Protein AF-A0A0F4R5D7-F1 (afdb_monomer_lite)

Foldseek 3Di:
DAQFFVNHGQAQDLVVLVVLVCVLPVPDDLVPDLCVQLSVLVVDDPVRNALVSNVVSLVPDDPVSCVSSVLSNLSVCLRNVNNVVPPPFFADAALFPPPDDFQQRPQPPDPPPDPLAAEEAEDPVQCPFPLNQHPPDHDHHLVLLCQQQVQNQLVLLQAGPVLDGDLPRALVSSLVSSQVGDPPPGPPPDPVVSNVLSVLCCPWPLNLSCLNVDDPVVLVLLQLDDLVVLLVVFDDDDVRSVVSVSSRSSNSSSLSSSLSSSLSVLLCCQAPPSNVVVLYAYEYECAPLAEVLCLLSLHQDDPSDSSSSSVSSNLLSCLLQCPPPPRHNVSGYWYDAQRGTGDRLQRHWHWHAHSVRHIHTRDNSSSSSSNSRCVCVPVCSVHRMHD

pLDDT: mean 78.87, std 14.26, range [32.44, 96.56]

Radius of gyration: 23.02 Å; chains: 1; bounding box: 68×42×54 Å

Secondary structure (DSSP, 8-state):
---EETTEE----HHHHHHHHHHH-TT--GGGSTTHHHHHHHTS-GGG--HHHHHHHHHTS-HHHHHHTHHHHHHHHHH-HHHHTTS---B-TT-B-TTS--HHHHS----TT-S---EEES-TTGGGSGGG--SSSPPPBHHHHHHHTTSTTSGGGTB-TTS-B-S---HHHHHHHHHH--SS--SSS-HHHHHHHHHHHHHSTT-GGGGTT--HHHHGGG--S-HHHHHTTS-SSHHHHHHHHHHHHHHHHHHHHHHHHHHHHHHHHHH-HHHHHTT--EEEE-TT--BHHHHHHTPPPSS--HHHHHHHHHHHHHHHSTT-SSS-HHHHEEEEETTEEE--TTT-BEEEE-TTS-EEEE-HHHHHHHHHSSTT-S-S-PPPPP-

Structure (mmCIF, N/CA/C/O backbone):
data_AF-A0A0F4R5D7-F1
#
_entry.id   AF-A0A0F4R5D7-F1
#
loop_
_atom_site.group_PDB
_atom_site.id
_atom_site.type_symbol
_atom_site.label_atom_id
_atom_site.label_alt_id
_atom_site.label_comp_id
_atom_site.label_asym_id
_atom_site.label_entity_id
_atom_site.label_seq_id
_atom_site.pdbx_PDB_ins_code
_atom_site.Cartn_x
_atom_site.Cartn_y
_atom_site.Cartn_z
_atom_site.occupancy
_atom_site.B_iso_or_equiv
_atom_site.auth_seq_id
_atom_site.auth_comp_id
_atom_site.auth_asym_id
_atom_site.auth_atom_id
_atom_site.pdbx_PDB_model_num
ATOM 1 N N . MET A 1 1 ? -8.675 19.135 -14.166 1.00 41.88 1 MET A N 1
ATOM 2 C CA . MET A 1 1 ? -7.990 18.040 -14.892 1.00 41.88 1 MET A CA 1
ATOM 3 C C . MET A 1 1 ? -8.878 16.799 -14.878 1.00 41.88 1 MET A C 1
ATOM 5 O O . MET A 1 1 ? -9.547 16.603 -13.866 1.00 41.88 1 MET A O 1
ATOM 9 N N . PRO A 1 2 ? -8.945 16.004 -15.963 1.00 54.47 2 PRO A N 1
ATOM 10 C CA . PRO A 1 2 ? -9.714 14.759 -15.978 1.00 54.47 2 PRO A CA 1
ATOM 11 C C . PRO A 1 2 ? -9.188 13.792 -14.911 1.00 54.47 2 PRO A C 1
ATOM 13 O O . PRO A 1 2 ? -7.985 13.723 -14.671 1.00 54.47 2 PRO A O 1
ATOM 16 N N . PHE A 1 3 ? -10.088 13.062 -14.254 1.00 55.06 3 PHE A N 1
ATOM 17 C CA . PHE A 1 3 ? -9.700 12.026 -13.300 1.00 55.06 3 PHE A CA 1
ATOM 18 C C . PHE A 1 3 ? -9.026 10.876 -14.053 1.00 55.06 3 PHE A C 1
ATOM 20 O O . PHE A 1 3 ? -9.598 10.334 -14.998 1.00 55.06 3 PHE A O 1
ATOM 27 N N . THR A 1 4 ? -7.813 10.510 -13.647 1.00 50.62 4 THR A N 1
ATOM 28 C CA . THR A 1 4 ? -7.024 9.446 -14.273 1.00 50.62 4 THR A CA 1
ATOM 29 C C . THR A 1 4 ? -6.723 8.330 -13.281 1.00 50.62 4 THR A C 1
ATOM 31 O O . THR A 1 4 ? -6.557 8.576 -12.089 1.00 50.62 4 THR A O 1
ATOM 34 N N . ILE A 1 5 ? -6.620 7.094 -13.771 1.00 47.69 5 ILE A N 1
ATOM 35 C CA . ILE A 1 5 ? -6.091 5.952 -13.015 1.00 47.69 5 ILE A CA 1
ATOM 36 C C . ILE A 1 5 ? -4.990 5.308 -13.850 1.00 47.69 5 ILE A C 1
ATOM 38 O O . ILE A 1 5 ? -5.235 4.862 -14.969 1.00 47.69 5 ILE A O 1
ATOM 42 N N . ASN A 1 6 ? -3.771 5.241 -13.306 1.00 46.25 6 ASN A N 1
ATOM 43 C CA . ASN A 1 6 ? -2.565 4.838 -14.048 1.00 46.25 6 ASN A CA 1
ATOM 44 C C . ASN A 1 6 ? -2.357 5.672 -15.335 1.00 46.25 6 ASN A C 1
ATOM 46 O O . ASN A 1 6 ? -2.073 5.110 -16.393 1.00 46.25 6 ASN A O 1
ATOM 50 N N . ASN A 1 7 ? -2.545 6.994 -15.261 1.00 48.66 7 ASN A N 1
ATOM 51 C CA . ASN A 1 7 ? -2.480 7.928 -16.397 1.00 48.66 7 ASN A CA 1
ATOM 52 C C . ASN A 1 7 ? -3.498 7.669 -17.530 1.00 48.66 7 ASN A C 1
ATOM 54 O O . ASN A 1 7 ? -3.423 8.318 -18.569 1.00 48.66 7 ASN A O 1
ATOM 58 N N . ALA A 1 8 ? -4.461 6.760 -17.345 1.00 50.31 8 ALA A N 1
ATOM 59 C CA . ALA A 1 8 ? -5.579 6.581 -18.264 1.00 50.31 8 ALA A CA 1
ATOM 60 C C . ALA A 1 8 ? -6.774 7.425 -17.790 1.00 50.31 8 ALA A C 1
ATOM 62 O O . ALA A 1 8 ? -7.164 7.291 -16.623 1.00 50.31 8 ALA A O 1
ATOM 63 N N . PRO A 1 9 ? -7.366 8.279 -18.647 1.00 62.41 9 PRO A N 1
ATOM 64 C CA . PRO A 1 9 ? -8.587 9.000 -18.319 1.00 62.41 9 PRO A CA 1
ATOM 65 C C . PRO A 1 9 ? -9.706 8.028 -17.974 1.00 62.41 9 PRO A C 1
ATOM 67 O O . PRO A 1 9 ? -9.995 7.088 -18.712 1.00 62.41 9 PRO A O 1
ATOM 70 N N . VAL A 1 10 ? -10.343 8.268 -16.841 1.00 62.09 10 VAL A N 1
ATOM 71 C CA . VAL A 1 10 ? -11.538 7.544 -16.445 1.00 62.09 10 VAL A CA 1
ATOM 72 C C . VAL A 1 10 ? -12.723 8.220 -17.116 1.00 62.09 10 VAL A C 1
ATOM 74 O O . VAL A 1 10 ? -13.115 9.325 -16.741 1.00 62.09 10 VAL A O 1
ATOM 77 N N . THR A 1 11 ? -13.280 7.560 -18.126 1.00 71.94 11 THR A N 1
ATOM 78 C CA . THR A 1 11 ? -14.420 8.052 -18.901 1.00 71.94 11 THR A CA 1
ATOM 79 C C . THR A 1 11 ? -15.658 7.210 -18.631 1.00 71.94 11 THR A C 1
ATOM 81 O O . THR A 1 11 ? -15.583 5.997 -18.434 1.00 71.94 11 THR A O 1
ATOM 84 N N . PHE A 1 12 ? -16.820 7.862 -18.589 1.00 78.31 12 PHE A N 1
ATOM 85 C CA . PHE A 1 12 ? -18.096 7.158 -18.522 1.00 78.31 12 PHE A CA 1
ATOM 86 C C . PHE A 1 12 ? -18.274 6.269 -19.763 1.00 78.31 12 PHE A C 1
ATOM 88 O O . PHE A 1 12 ? -18.013 6.703 -20.882 1.00 78.31 12 PHE A O 1
ATOM 95 N N . SER A 1 13 ? -18.750 5.042 -19.561 1.00 83.56 13 SER A N 1
ATOM 96 C CA . SER A 1 13 ? -19.093 4.087 -20.613 1.00 83.56 13 SER A CA 1
ATOM 97 C C . SER A 1 13 ? -20.540 3.636 -20.444 1.00 83.56 13 SER A C 1
ATOM 99 O O . SER A 1 13 ? -20.913 3.010 -19.448 1.00 83.56 13 SER A O 1
ATOM 101 N N . LEU A 1 14 ? -21.362 3.922 -21.453 1.00 87.06 14 LEU A N 1
ATOM 102 C CA . LEU A 1 14 ? -22.758 3.490 -21.474 1.00 87.06 14 LEU A CA 1
ATOM 103 C C . LEU A 1 14 ? -22.872 1.957 -21.507 1.00 87.06 14 LEU A C 1
ATOM 105 O O . LEU A 1 14 ? -23.743 1.380 -20.864 1.00 87.06 14 LEU A O 1
ATOM 109 N N . THR A 1 15 ? -21.940 1.284 -22.184 1.00 85.81 15 THR A N 1
ATOM 110 C CA . THR A 1 15 ? -21.868 -0.183 -22.232 1.00 85.81 15 THR A CA 1
ATOM 111 C C . THR A 1 15 ? -21.678 -0.788 -20.842 1.00 85.81 15 THR A C 1
ATOM 113 O O . THR A 1 15 ? -22.330 -1.770 -20.488 1.00 85.81 15 THR A O 1
ATOM 116 N N . GLU A 1 16 ? -20.805 -0.192 -20.032 1.00 82.12 16 GLU A N 1
ATOM 117 C CA . GLU A 1 16 ? -20.532 -0.662 -18.673 1.00 82.12 16 GLU A CA 1
ATOM 118 C C . GLU A 1 16 ? -21.685 -0.335 -17.713 1.00 82.12 16 GLU A C 1
ATOM 120 O O . GLU A 1 16 ? -22.039 -1.163 -16.871 1.00 82.12 16 GLU A O 1
ATOM 125 N N . 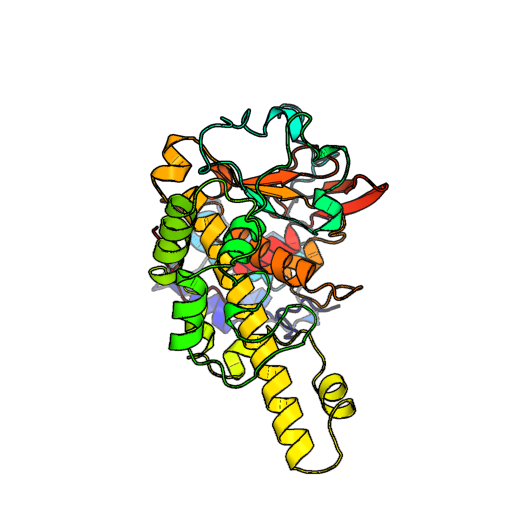PHE A 1 17 ? -22.340 0.819 -17.890 1.00 89.44 17 PHE A N 1
ATOM 126 C CA . PHE A 1 17 ? -23.604 1.128 -17.217 1.00 89.44 17 PHE A CA 1
ATOM 127 C C . PHE A 1 17 ? -24.652 0.034 -17.482 1.00 89.44 17 PHE A C 1
ATOM 129 O O . PHE A 1 17 ? -25.242 -0.499 -16.537 1.00 89.44 17 PHE A O 1
ATOM 136 N N . ASP A 1 18 ? -24.844 -0.343 -18.751 1.00 90.50 18 ASP A N 1
ATOM 137 C CA . ASP A 1 18 ? -25.842 -1.336 -19.156 1.00 90.50 18 ASP A CA 1
ATOM 138 C C . ASP A 1 18 ? -25.535 -2.720 -18.588 1.00 90.50 18 ASP A C 1
ATOM 140 O O . ASP A 1 18 ? -26.425 -3.427 -18.106 1.00 90.50 18 ASP A O 1
ATOM 144 N N . ARG A 1 19 ? -24.254 -3.097 -18.602 1.00 91.06 19 ARG A N 1
ATOM 145 C CA . ARG A 1 19 ? -23.762 -4.345 -18.018 1.00 91.06 19 ARG A CA 1
ATOM 146 C C . ARG A 1 19 ? -24.066 -4.415 -16.519 1.00 91.06 19 ARG A C 1
ATOM 148 O O . ARG A 1 19 ? -24.651 -5.395 -16.064 1.00 91.06 19 ARG A O 1
ATOM 155 N N . LEU A 1 20 ? -23.740 -3.367 -15.760 1.00 82.38 20 LEU A N 1
ATOM 156 C CA . LEU A 1 20 ? -24.002 -3.300 -14.315 1.00 82.38 20 LEU A CA 1
ATOM 157 C C . LEU A 1 20 ? -25.498 -3.314 -13.985 1.00 82.38 20 LEU A C 1
ATOM 159 O O . LEU A 1 20 ? -25.911 -3.900 -12.983 1.00 82.38 20 LEU A O 1
ATOM 163 N N . ALA A 1 21 ? -26.323 -2.686 -14.819 1.00 89.94 21 ALA A N 1
ATOM 164 C CA . ALA A 1 21 ? -27.769 -2.700 -14.649 1.00 89.94 21 ALA A CA 1
ATOM 165 C C . ALA A 1 21 ? -28.359 -4.102 -14.855 1.00 89.94 21 ALA A C 1
ATOM 167 O O . ALA A 1 21 ? -29.220 -4.509 -14.071 1.00 89.94 21 ALA A O 1
ATOM 168 N N . ARG A 1 22 ? -27.846 -4.860 -15.836 1.00 90.38 22 ARG A N 1
ATOM 169 C CA . ARG A 1 22 ? -28.197 -6.274 -16.043 1.00 90.38 22 ARG A CA 1
ATOM 170 C C . ARG A 1 22 ? -27.719 -7.165 -14.897 1.00 90.38 22 ARG A C 1
ATOM 172 O O . ARG A 1 22 ? -28.450 -8.049 -14.483 1.00 90.38 22 ARG A O 1
ATOM 179 N N . GLU A 1 23 ? -26.562 -6.904 -14.291 1.00 87.81 23 GLU A N 1
ATOM 180 C CA . GLU A 1 23 ? -26.154 -7.643 -13.082 1.00 87.81 23 GLU A CA 1
ATOM 181 C C . GLU A 1 23 ? -27.107 -7.414 -11.897 1.00 87.81 23 GLU A C 1
ATOM 183 O O . GLU A 1 23 ? -27.398 -8.337 -11.141 1.00 87.81 23 GLU A O 1
ATOM 188 N N . CYS A 1 24 ? -27.610 -6.188 -11.723 1.00 85.56 24 CYS A N 1
ATOM 189 C CA . CYS A 1 24 ? -28.614 -5.880 -10.700 1.00 85.56 24 CYS A CA 1
ATOM 190 C C . CYS A 1 24 ? -30.006 -6.436 -11.046 1.00 85.56 24 CYS A C 1
ATOM 192 O O . CYS A 1 24 ? -30.850 -6.602 -10.161 1.00 85.56 24 CYS A O 1
ATOM 194 N N . HIS A 1 25 ? -30.284 -6.649 -12.333 1.00 90.88 25 HIS A N 1
ATOM 195 C CA . HIS A 1 25 ? -31.545 -7.176 -12.827 1.00 90.88 25 HIS A CA 1
ATOM 196 C C . HIS A 1 25 ? -31.362 -7.815 -14.218 1.00 90.88 25 HIS A C 1
ATOM 198 O O . HIS A 1 25 ? -31.422 -7.100 -15.217 1.00 90.88 25 HIS A O 1
ATOM 204 N N . PRO A 1 26 ? -31.178 -9.148 -14.302 1.00 89.38 26 PRO A N 1
ATOM 205 C CA . PRO A 1 26 ? -30.766 -9.823 -15.542 1.00 89.38 26 PRO A CA 1
ATOM 206 C C . PRO A 1 26 ? -31.655 -9.543 -16.757 1.00 89.38 26 PRO A C 1
ATOM 208 O O . PRO A 1 26 ? -31.149 -9.330 -17.854 1.00 89.38 26 PRO A O 1
ATOM 211 N N . ASN A 1 27 ? -32.967 -9.435 -16.535 1.00 90.00 27 ASN A N 1
ATOM 212 C CA . ASN A 1 27 ? -33.971 -9.221 -17.581 1.00 90.00 27 ASN A CA 1
ATOM 213 C C . ASN A 1 27 ? -34.432 -7.758 -17.665 1.00 90.00 27 ASN A C 1
ATOM 215 O O . ASN A 1 27 ? -35.589 -7.480 -17.975 1.00 90.00 27 ASN A O 1
ATOM 219 N N . ILE A 1 28 ? -33.565 -6.808 -17.309 1.00 91.50 28 ILE A N 1
ATOM 220 C CA . ILE A 1 28 ? -33.920 -5.391 -17.339 1.00 91.50 28 ILE A CA 1
ATOM 221 C C . ILE A 1 28 ? -34.262 -4.948 -18.766 1.00 91.50 28 ILE A C 1
ATOM 223 O O . ILE A 1 28 ? -33.419 -4.942 -19.661 1.00 91.50 28 ILE A O 1
ATOM 227 N N . ASN A 1 29 ? -35.508 -4.524 -18.956 1.00 90.94 29 ASN A N 1
ATOM 228 C CA . ASN A 1 29 ? -35.896 -3.725 -20.105 1.00 90.94 29 ASN A CA 1
ATOM 229 C C . ASN A 1 29 ? -35.725 -2.254 -19.724 1.00 90.94 29 ASN A C 1
ATOM 231 O O . ASN A 1 29 ? -36.423 -1.768 -18.830 1.00 90.94 29 ASN A O 1
ATOM 235 N N . PHE A 1 30 ? -34.773 -1.565 -20.360 1.00 87.75 30 PHE A N 1
ATOM 236 C CA . PHE A 1 30 ? -34.490 -0.174 -20.021 1.00 87.75 30 PHE A CA 1
ATOM 237 C C . PHE A 1 30 ? -35.706 0.715 -20.221 1.00 87.75 30 PHE A C 1
ATOM 239 O O . PHE A 1 30 ? -36.026 1.396 -19.262 1.00 87.75 30 PHE A O 1
ATOM 246 N N . GLY A 1 31 ? -36.468 0.583 -21.312 1.00 85.94 31 GLY A N 1
ATOM 247 C CA . GLY A 1 31 ? -37.651 1.421 -21.566 1.00 85.94 31 GLY A CA 1
ATOM 248 C C . GLY A 1 31 ? -38.736 1.365 -20.479 1.00 85.94 31 GLY A C 1
ATOM 249 O O . GLY A 1 31 ? -39.553 2.270 -20.382 1.00 85.94 31 GLY A O 1
ATOM 250 N N . ASN A 1 32 ? -38.715 0.340 -19.613 1.00 84.19 32 ASN A N 1
ATOM 251 C CA . ASN A 1 32 ? -39.646 0.169 -18.488 1.00 84.19 32 ASN A CA 1
ATOM 252 C C . ASN A 1 32 ? -38.940 0.169 -17.116 1.00 84.19 32 ASN A C 1
ATOM 254 O O . ASN A 1 32 ? -39.491 -0.269 -16.102 1.00 84.19 32 ASN A O 1
ATOM 258 N N . SER A 1 33 ? -37.685 0.608 -17.065 1.00 89.81 33 SER A N 1
ATOM 259 C CA . SER A 1 33 ? -36.854 0.588 -15.866 1.00 89.81 33 SER A CA 1
ATOM 260 C C . SER A 1 33 ? -36.800 1.953 -15.189 1.00 89.81 33 SER A C 1
ATOM 262 O O . SER A 1 33 ? -36.736 2.992 -15.833 1.00 89.81 33 SER A O 1
ATOM 264 N N . SER A 1 34 ? -36.646 1.971 -13.861 1.00 87.50 34 SER A N 1
ATOM 265 C CA . SER A 1 34 ? -36.301 3.209 -13.147 1.00 87.50 34 SER A CA 1
ATOM 266 C C . SER A 1 34 ? -34.915 3.758 -13.519 1.00 87.50 34 SER A C 1
ATOM 268 O O . SER A 1 34 ? -34.577 4.860 -13.105 1.00 87.50 34 SER A O 1
ATOM 270 N N . LEU A 1 35 ? -34.099 2.995 -14.257 1.00 90.50 35 LEU A N 1
ATOM 271 C CA . LEU A 1 35 ? -32.824 3.444 -14.815 1.00 90.50 35 LEU A CA 1
ATOM 272 C C . LEU A 1 35 ? -32.956 4.099 -16.194 1.00 90.50 35 LEU A C 1
ATOM 274 O O . LEU A 1 35 ? -31.968 4.673 -16.636 1.00 90.50 35 LEU A O 1
ATOM 278 N N . ASP A 1 36 ? -34.114 4.040 -16.855 1.00 91.94 36 ASP A N 1
ATOM 279 C CA . ASP A 1 36 ? -34.266 4.493 -18.245 1.00 91.94 36 ASP A CA 1
ATOM 280 C C . ASP A 1 36 ? -33.887 5.959 -18.422 1.00 91.94 36 ASP A C 1
ATOM 282 O O . ASP A 1 36 ? -32.925 6.300 -19.100 1.00 91.94 36 ASP A O 1
ATOM 286 N N . SER A 1 37 ? -34.565 6.824 -17.666 1.00 86.88 37 SER A N 1
ATOM 287 C CA . SER A 1 37 ? -34.341 8.270 -17.691 1.00 86.88 37 SER A CA 1
ATOM 288 C C . SER A 1 37 ? -32.920 8.674 -17.287 1.00 86.88 37 SER A C 1
ATOM 290 O O . SER A 1 37 ? -32.444 9.745 -17.666 1.00 86.88 37 SER A O 1
ATOM 292 N N . LEU A 1 38 ? -32.242 7.835 -16.495 1.00 87.50 38 LEU A N 1
ATOM 293 C CA . LEU A 1 38 ? -30.845 8.026 -16.132 1.00 87.50 38 LEU A CA 1
ATOM 294 C C . LEU A 1 38 ? -29.933 7.599 -17.288 1.00 87.50 38 LEU A C 1
ATOM 296 O O . LEU A 1 38 ? -29.038 8.347 -17.656 1.00 87.50 38 LEU A O 1
ATOM 300 N N . ARG A 1 39 ? -30.180 6.439 -17.894 1.00 90.88 39 ARG A N 1
ATOM 301 C CA . ARG A 1 39 ? -29.444 5.925 -19.053 1.00 90.88 39 ARG A CA 1
ATOM 302 C C . ARG A 1 39 ? -29.550 6.856 -20.257 1.00 90.88 39 ARG A C 1
ATOM 304 O O . ARG A 1 39 ? -28.537 7.167 -20.872 1.00 90.88 39 ARG A O 1
ATOM 311 N N . GLU A 1 40 ? -30.759 7.319 -20.561 1.00 89.00 40 GLU A N 1
ATOM 312 C CA . GLU A 1 40 ? -31.040 8.250 -21.652 1.00 89.00 40 GLU A CA 1
ATOM 313 C C . GLU A 1 40 ? -30.249 9.546 -21.461 1.00 89.00 40 GLU A C 1
ATOM 315 O O . GLU A 1 40 ? -29.524 9.967 -22.359 1.00 89.00 40 GLU A O 1
ATOM 320 N N . LEU A 1 41 ? -30.289 10.126 -20.255 1.00 86.88 41 LEU A N 1
ATOM 321 C CA . LEU A 1 41 ? -29.499 11.308 -19.913 1.00 86.88 41 LEU A CA 1
ATOM 322 C C . LEU A 1 41 ? -27.994 11.073 -20.111 1.00 86.88 41 LEU A C 1
ATOM 324 O O . LEU A 1 41 ? -27.307 11.943 -20.635 1.00 86.88 41 LEU A O 1
ATOM 328 N N . LEU A 1 42 ? -27.491 9.905 -19.712 1.00 85.44 42 LEU A N 1
ATOM 329 C CA . LEU A 1 42 ? -26.071 9.551 -19.773 1.00 85.44 42 LEU A CA 1
ATOM 330 C C . LEU A 1 42 ? -25.570 9.161 -21.168 1.00 85.44 42 LEU A C 1
ATOM 332 O O . LEU A 1 42 ? -24.365 9.158 -21.403 1.00 85.44 42 LEU A O 1
ATOM 336 N N . SER A 1 43 ? -26.479 8.827 -22.081 1.00 85.75 43 SER A N 1
ATOM 337 C CA . SER A 1 43 ? -26.164 8.548 -23.484 1.00 85.75 43 SER A CA 1
ATOM 338 C C . SER A 1 43 ? -25.919 9.813 -24.315 1.00 85.75 43 SER A C 1
ATOM 340 O O . SER A 1 43 ? -25.426 9.724 -25.439 1.00 85.75 43 SER A O 1
ATOM 342 N N . ARG A 1 44 ? -26.243 10.995 -23.771 1.00 81.06 44 ARG A N 1
ATOM 343 C CA . ARG A 1 44 ? -26.067 12.285 -24.449 1.00 81.06 44 ARG A CA 1
ATOM 344 C C . ARG A 1 44 ? -24.591 12.721 -24.442 1.00 81.06 44 ARG A C 1
ATOM 346 O O . ARG A 1 44 ? -23.842 12.329 -23.546 1.00 81.06 44 ARG A O 1
ATOM 353 N N . PRO A 1 45 ? -24.150 13.556 -25.402 1.00 64.31 45 PRO A N 1
ATOM 354 C CA . PRO A 1 45 ? -22.766 14.019 -25.472 1.00 64.31 45 PRO A CA 1
ATOM 355 C C . PRO A 1 45 ? -22.294 14.678 -24.158 1.00 64.31 45 PRO A C 1
ATOM 357 O O . PRO A 1 45 ? -23.075 15.415 -23.542 1.00 64.31 45 PRO A O 1
ATOM 360 N N . PRO A 1 46 ? -21.020 14.496 -23.747 1.00 57.88 46 PRO A N 1
ATOM 361 C CA . PRO A 1 46 ? -20.510 14.893 -22.426 1.00 57.88 46 PRO A CA 1
ATOM 362 C C . PRO A 1 46 ? -20.716 16.368 -22.056 1.00 57.88 46 PRO A C 1
ATOM 364 O O . PRO A 1 46 ? -20.859 16.687 -20.880 1.00 57.88 46 PRO A O 1
ATOM 367 N N . ALA A 1 47 ? -20.772 17.264 -23.048 1.00 48.62 47 ALA A N 1
ATOM 368 C CA . ALA A 1 47 ? -20.979 18.701 -22.851 1.00 48.62 47 ALA A CA 1
ATOM 369 C C . ALA A 1 47 ? -22.412 19.079 -22.408 1.00 48.62 47 ALA A C 1
ATOM 371 O O . ALA A 1 47 ? -22.642 20.214 -22.007 1.00 48.62 47 ALA A O 1
ATOM 372 N N . SER A 1 48 ? -23.372 18.145 -22.463 1.00 52.50 48 SER A N 1
ATOM 373 C CA . SER A 1 48 ? -24.802 18.403 -22.205 1.00 52.50 48 SER A CA 1
ATOM 374 C C . SER A 1 48 ? -25.333 17.831 -20.882 1.00 52.50 48 SER A C 1
ATOM 376 O O . SER A 1 48 ? -26.469 18.109 -20.492 1.00 52.50 48 SER A O 1
ATOM 378 N N . ILE A 1 49 ? -24.534 17.031 -20.167 1.00 59.66 49 ILE A N 1
ATOM 379 C CA . ILE A 1 49 ? -24.983 16.350 -18.945 1.00 59.66 49 ILE A CA 1
ATOM 380 C C . ILE A 1 49 ? -24.728 17.252 -17.731 1.00 59.66 49 ILE A C 1
ATOM 382 O O . ILE A 1 49 ? -23.654 17.244 -17.130 1.00 59.66 49 ILE A O 1
ATOM 386 N N . LEU A 1 50 ? -25.745 18.024 -17.340 1.00 62.53 50 LEU A N 1
ATOM 387 C CA . LEU A 1 50 ? -25.702 18.862 -16.139 1.00 62.53 50 LEU A CA 1
ATOM 388 C C . LEU A 1 50 ? -25.855 18.010 -14.864 1.00 62.53 50 LEU A C 1
ATOM 390 O O . LEU A 1 50 ? -26.794 17.223 -14.735 1.00 62.53 50 LEU A O 1
ATOM 394 N N . LYS A 1 51 ? -24.972 18.221 -13.877 1.00 66.25 51 LYS A N 1
ATOM 395 C CA . LYS A 1 51 ? -24.985 17.615 -12.522 1.00 66.25 51 LYS A CA 1
ATOM 396 C C . LYS A 1 51 ? -26.390 17.467 -11.928 1.00 66.25 51 LYS A C 1
ATOM 398 O O . LYS A 1 51 ? -26.766 16.402 -11.443 1.00 66.25 51 LYS A O 1
ATOM 403 N N . GLN A 1 52 ? -27.156 18.554 -11.971 1.00 64.38 52 GLN A N 1
ATOM 404 C CA . GLN A 1 52 ? -28.495 18.650 -11.389 1.00 64.38 52 GLN A CA 1
ATOM 405 C C . GLN A 1 52 ? -29.466 17.660 -12.036 1.00 64.38 52 GLN A C 1
ATOM 407 O O . GLN A 1 52 ? -30.276 17.058 -11.337 1.00 64.38 52 GLN A O 1
ATOM 412 N N . ALA A 1 53 ? -29.342 17.429 -13.346 1.00 75.19 53 ALA A N 1
ATOM 413 C CA . ALA A 1 53 ? -30.192 16.494 -14.064 1.00 75.19 53 ALA A CA 1
ATOM 414 C C . ALA A 1 53 ? -29.946 15.057 -13.590 1.00 75.19 53 ALA A C 1
ATOM 416 O O . ALA A 1 53 ? -30.901 14.336 -13.305 1.00 75.19 53 ALA A O 1
ATOM 417 N N . VAL A 1 54 ? -28.681 14.657 -13.421 1.00 75.06 54 VAL A N 1
ATOM 418 C CA . VAL A 1 54 ? -28.355 13.296 -12.975 1.00 75.06 54 VAL A CA 1
ATOM 419 C C . VAL A 1 54 ? -28.779 13.068 -11.524 1.00 75.06 54 VAL A C 1
ATOM 421 O O . VAL A 1 54 ? -29.446 12.073 -11.229 1.00 75.06 54 VAL A O 1
ATOM 424 N N . SER A 1 55 ? -28.471 14.013 -10.629 1.00 67.50 55 SER A N 1
ATOM 425 C CA . SER A 1 55 ? -28.900 13.950 -9.226 1.00 67.50 55 SER A CA 1
ATOM 426 C C . SER A 1 55 ? -30.422 13.884 -9.095 1.00 67.50 55 SER A C 1
ATOM 428 O O . SER A 1 55 ? -30.931 13.088 -8.308 1.00 67.50 55 SER A O 1
ATOM 430 N N . LEU A 1 56 ? -31.156 14.652 -9.907 1.00 72.31 56 LEU A N 1
ATOM 431 C CA . LEU A 1 56 ? -32.617 14.633 -9.938 1.00 72.31 56 LEU A CA 1
ATOM 432 C C . LEU A 1 56 ? -33.176 13.285 -10.420 1.00 72.31 56 LEU A C 1
ATOM 434 O O . LEU A 1 56 ? -34.175 12.807 -9.885 1.00 72.31 56 LEU A O 1
ATOM 438 N N . ARG A 1 57 ? -32.549 12.639 -11.414 1.00 81.69 57 ARG A N 1
ATOM 439 C CA . ARG A 1 57 ? -32.975 11.296 -11.854 1.00 81.69 57 ARG A CA 1
ATOM 440 C C . ARG A 1 57 ? -32.775 10.254 -10.757 1.00 81.69 57 ARG A C 1
ATOM 442 O O . ARG A 1 57 ? -33.654 9.425 -10.547 1.00 81.69 57 ARG A O 1
ATOM 449 N N . ILE A 1 58 ? -31.662 10.318 -10.026 1.00 78.25 58 ILE A N 1
ATOM 450 C CA . ILE A 1 58 ? -31.383 9.400 -8.912 1.00 78.25 58 ILE A CA 1
ATOM 451 C C . ILE A 1 58 ? -32.314 9.670 -7.719 1.00 78.25 58 ILE A C 1
ATOM 453 O O . ILE A 1 58 ? -32.821 8.724 -7.113 1.00 78.25 58 ILE A O 1
ATOM 457 N N . SER A 1 59 ? -32.577 10.936 -7.377 1.00 68.81 59 SER A N 1
ATOM 458 C CA . SER A 1 59 ? -33.421 11.292 -6.227 1.00 68.81 59 SER A CA 1
ATOM 459 C C . SER A 1 59 ? -34.885 10.885 -6.412 1.00 68.81 59 SER A C 1
ATOM 461 O O . SER A 1 59 ? -35.527 10.495 -5.439 1.00 68.81 59 SER A O 1
ATOM 463 N N . ARG A 1 60 ? -35.380 10.883 -7.658 1.00 78.31 60 ARG A N 1
ATOM 464 C CA . ARG A 1 60 ? -36.723 10.403 -8.028 1.00 78.31 60 ARG A CA 1
ATOM 465 C C . ARG A 1 60 ? -36.890 8.883 -7.940 1.00 78.31 60 ARG A C 1
ATOM 467 O O . ARG A 1 60 ? -38.017 8.399 -7.943 1.00 78.31 60 ARG A O 1
ATOM 474 N N . MET A 1 61 ? -35.804 8.110 -7.855 1.00 84.25 61 MET A N 1
ATOM 475 C CA . MET A 1 61 ? -35.902 6.670 -7.607 1.00 84.25 61 MET A CA 1
ATOM 476 C C . MET A 1 61 ? -36.328 6.419 -6.157 1.00 84.25 61 MET A C 1
ATOM 478 O O . MET A 1 61 ? -35.763 7.005 -5.232 1.00 84.25 61 MET A O 1
ATOM 482 N N . SER A 1 62 ? -37.264 5.493 -5.940 1.00 81.38 62 SER A N 1
ATOM 483 C CA . SER A 1 62 ? -37.618 5.065 -4.582 1.00 81.38 62 SER A CA 1
ATOM 484 C C . SER A 1 62 ? -36.415 4.453 -3.858 1.00 81.38 62 SER A C 1
ATOM 486 O O . SER A 1 62 ? -35.482 3.940 -4.486 1.00 81.38 62 SER A O 1
ATOM 488 N N . GLN A 1 63 ? -36.435 4.455 -2.523 1.00 71.62 63 GLN A N 1
ATOM 489 C CA . GLN A 1 63 ? -35.324 3.926 -1.728 1.00 71.62 63 GLN A CA 1
ATOM 490 C C . GLN A 1 63 ? -35.007 2.460 -2.065 1.00 71.62 63 GLN A C 1
ATOM 492 O O . GLN A 1 63 ? -33.844 2.115 -2.261 1.00 71.62 63 GLN A O 1
ATOM 497 N N . ALA A 1 64 ? -36.032 1.620 -2.239 1.00 76.81 64 ALA A N 1
ATOM 498 C CA . ALA A 1 64 ? -35.864 0.228 -2.656 1.00 76.81 64 ALA A CA 1
ATOM 499 C C . ALA A 1 64 ? -35.155 0.104 -4.018 1.00 76.81 64 ALA A C 1
ATOM 501 O O . ALA A 1 64 ? -34.296 -0.759 -4.199 1.00 76.81 64 ALA A O 1
ATOM 502 N N . LYS A 1 65 ? -35.452 0.996 -4.974 1.00 83.88 65 LYS A N 1
ATOM 503 C CA . LYS A 1 65 ? -34.791 1.020 -6.289 1.00 83.88 65 LYS A CA 1
ATOM 504 C C . LYS A 1 65 ? -33.362 1.552 -6.207 1.00 83.88 65 LYS A C 1
ATOM 506 O O . LYS A 1 65 ? -32.489 0.992 -6.865 1.00 83.88 65 LYS A O 1
ATOM 511 N N . ARG A 1 66 ? -33.095 2.559 -5.369 1.00 77.31 66 ARG A N 1
ATOM 512 C CA . ARG A 1 66 ? -31.726 3.031 -5.097 1.00 77.31 66 ARG A CA 1
ATOM 513 C C . ARG A 1 66 ? -30.864 1.934 -4.479 1.00 77.31 66 ARG A C 1
ATOM 515 O O . ARG A 1 66 ? -29.714 1.774 -4.876 1.00 77.31 66 ARG A O 1
ATOM 522 N N . THR A 1 67 ? -31.427 1.138 -3.572 1.00 75.81 67 THR A N 1
ATOM 523 C CA . THR A 1 67 ? -30.759 -0.046 -3.017 1.00 75.81 67 THR A CA 1
ATOM 524 C C . THR A 1 67 ? -30.539 -1.113 -4.092 1.00 75.81 67 THR A C 1
ATOM 526 O O . THR A 1 67 ? -29.409 -1.573 -4.255 1.00 75.81 67 THR A O 1
ATOM 529 N N . LYS A 1 68 ? -31.569 -1.449 -4.887 1.00 85.94 68 LYS A N 1
ATOM 530 C CA . LYS A 1 68 ? -31.477 -2.423 -5.993 1.00 85.94 68 LYS A CA 1
ATOM 531 C C . LYS A 1 68 ? -30.389 -2.053 -7.008 1.00 85.94 68 LYS A C 1
ATOM 533 O O . LYS A 1 68 ? -29.595 -2.902 -7.398 1.00 85.94 68 LYS A O 1
ATOM 538 N N . TYR A 1 69 ? -30.322 -0.785 -7.413 1.00 86.50 69 TYR A N 1
ATOM 539 C CA . TYR A 1 69 ? -29.396 -0.285 -8.436 1.00 86.50 69 TYR A CA 1
ATOM 540 C C . TYR A 1 69 ? -28.183 0.454 -7.861 1.00 86.50 69 TYR A C 1
ATOM 542 O O . TYR A 1 69 ? -27.527 1.228 -8.560 1.00 86.50 69 TYR A O 1
ATOM 550 N N . LYS A 1 70 ? -27.832 0.191 -6.597 1.00 80.69 70 LYS A N 1
ATOM 551 C CA . LYS A 1 70 ? -26.735 0.863 -5.884 1.00 80.69 70 LYS A CA 1
ATOM 552 C C . LYS A 1 70 ? -25.418 0.830 -6.663 1.00 80.69 70 LYS A C 1
ATOM 554 O O . LYS A 1 70 ? -24.681 1.811 -6.659 1.00 80.69 70 LYS A O 1
ATOM 559 N N . ARG A 1 71 ? -25.123 -0.279 -7.353 1.00 74.25 71 ARG A N 1
ATOM 560 C CA . ARG A 1 71 ? -23.904 -0.442 -8.170 1.00 74.25 71 ARG A CA 1
ATOM 561 C C . ARG A 1 71 ? -23.905 0.451 -9.413 1.00 74.25 71 ARG A C 1
ATOM 563 O O . ARG A 1 71 ? -22.897 1.097 -9.674 1.00 74.25 71 ARG A O 1
ATOM 570 N N . VAL A 1 72 ? -25.036 0.553 -10.111 1.00 82.06 72 VAL A N 1
ATOM 571 C CA . VAL A 1 72 ? -25.209 1.453 -11.264 1.00 82.06 72 VAL A CA 1
ATOM 572 C C . VAL A 1 72 ? -25.092 2.914 -10.828 1.00 82.06 72 VAL A C 1
ATOM 574 O O . VAL A 1 72 ? -24.348 3.684 -11.422 1.00 82.06 72 VAL A O 1
ATOM 577 N N . ILE A 1 73 ? -25.752 3.292 -9.733 1.00 77.25 73 ILE A N 1
ATOM 578 C CA . ILE A 1 73 ? -25.703 4.660 -9.197 1.00 77.25 73 ILE A CA 1
ATOM 579 C C . ILE A 1 73 ? -24.268 5.045 -8.798 1.00 77.25 73 ILE A C 1
ATOM 581 O O . ILE A 1 73 ? -23.805 6.138 -9.120 1.00 77.25 73 ILE A O 1
ATOM 585 N N . ARG A 1 74 ? -23.533 4.125 -8.159 1.00 71.56 74 ARG A N 1
ATOM 586 C CA . ARG A 1 74 ? -22.109 4.304 -7.829 1.00 71.56 74 ARG A CA 1
ATOM 587 C C . ARG A 1 74 ? -21.244 4.469 -9.077 1.00 71.56 74 ARG A C 1
ATOM 589 O O . ARG A 1 74 ? -20.375 5.331 -9.084 1.00 71.56 74 ARG A O 1
ATOM 596 N N . TYR A 1 75 ? -21.501 3.689 -10.126 1.00 75.56 75 TYR A N 1
ATOM 597 C CA . TYR A 1 75 ? -20.798 3.791 -11.406 1.00 75.56 75 TYR A CA 1
ATOM 598 C C . TYR A 1 75 ? -20.984 5.161 -12.072 1.00 75.56 75 TYR A C 1
ATOM 600 O O . TYR A 1 75 ? -20.018 5.752 -12.554 1.00 75.56 75 TYR A O 1
ATOM 608 N N . VAL A 1 76 ? -22.206 5.693 -12.051 1.00 79.25 76 VAL A N 1
ATOM 609 C CA . VAL A 1 76 ? -22.519 7.022 -12.594 1.00 79.25 76 VAL A CA 1
ATOM 610 C C . VAL A 1 76 ? -21.838 8.126 -11.788 1.00 79.25 76 VAL A C 1
ATOM 612 O O . VAL A 1 76 ? -21.153 8.971 -12.360 1.00 79.25 76 VAL A O 1
ATOM 615 N N . ALA A 1 77 ? -21.973 8.092 -10.460 1.00 69.19 77 ALA A N 1
ATOM 616 C CA . ALA A 1 77 ? -21.342 9.065 -9.567 1.00 69.19 77 ALA A CA 1
ATOM 617 C C . ALA A 1 77 ? -19.805 9.042 -9.657 1.00 69.19 77 ALA A C 1
ATOM 619 O O . ALA A 1 77 ? -19.148 10.062 -9.465 1.00 69.19 77 ALA A O 1
ATOM 620 N N . PHE A 1 78 ? -19.234 7.876 -9.964 1.00 67.69 78 PHE A N 1
ATOM 621 C CA . PHE A 1 78 ? -17.803 7.682 -10.148 1.00 67.69 78 PHE A CA 1
ATOM 622 C C . PHE A 1 78 ? -17.263 8.353 -11.423 1.00 67.69 78 PHE A C 1
ATOM 624 O O . PHE A 1 78 ? -16.227 9.013 -11.361 1.00 67.69 78 PHE A O 1
ATOM 631 N N . HIS A 1 79 ? -17.945 8.190 -12.562 1.00 71.38 79 HIS A N 1
ATOM 632 C CA . HIS A 1 79 ? -17.444 8.639 -13.870 1.00 71.38 79 HIS A CA 1
ATOM 633 C C . HIS A 1 79 ? -17.826 10.077 -14.232 1.00 71.38 79 HIS A C 1
ATOM 635 O O . HIS A 1 79 ? -17.207 10.674 -15.109 1.00 71.38 79 HIS A O 1
ATOM 641 N N . LEU A 1 80 ? -18.837 10.648 -13.579 1.00 70.81 80 LEU A N 1
ATOM 642 C CA . LEU A 1 80 ? -19.231 12.033 -13.797 1.00 70.81 80 LEU A CA 1
ATOM 643 C C . LEU A 1 80 ? -18.747 12.887 -12.631 1.00 70.81 80 LEU A C 1
ATOM 645 O O . LEU A 1 80 ? -19.441 13.043 -11.628 1.00 70.81 80 LEU A O 1
ATOM 649 N N . ALA A 1 81 ? -17.555 13.469 -12.779 1.00 53.06 81 ALA A N 1
ATOM 650 C CA . ALA A 1 81 ? -16.920 14.284 -11.741 1.00 53.06 81 ALA A CA 1
ATOM 651 C C . ALA A 1 81 ? -17.761 15.488 -11.283 1.00 53.06 81 ALA A C 1
ATOM 653 O O . ALA A 1 81 ? -17.627 15.953 -10.157 1.00 53.06 81 ALA A O 1
ATOM 654 N N . ALA A 1 82 ? -18.695 15.949 -12.118 1.00 50.03 82 ALA A N 1
ATOM 655 C CA . ALA A 1 82 ? -19.660 16.973 -11.735 1.00 50.03 82 ALA A CA 1
ATOM 656 C C . ALA A 1 82 ? -20.646 16.500 -10.639 1.00 50.03 82 ALA A C 1
ATOM 658 O O . ALA A 1 82 ? -21.163 17.323 -9.891 1.00 50.03 82 ALA A O 1
ATOM 659 N N . ILE A 1 83 ? -20.901 15.191 -10.507 1.00 48.12 83 ILE A N 1
ATOM 660 C CA . ILE A 1 83 ? -21.828 14.600 -9.521 1.00 48.12 83 ILE A CA 1
ATOM 661 C C . ILE A 1 83 ? -21.165 14.401 -8.157 1.00 48.12 83 ILE A C 1
ATOM 663 O O . ILE A 1 83 ? -21.839 14.496 -7.132 1.00 48.12 83 ILE A O 1
ATOM 667 N N . SER A 1 84 ? -19.855 14.149 -8.115 1.00 43.81 84 SER A N 1
ATOM 668 C CA . SER A 1 84 ? -19.153 13.881 -6.857 1.00 43.81 84 SER A CA 1
ATOM 669 C C . SER A 1 84 ? -19.030 15.110 -5.951 1.00 43.81 84 SER A C 1
ATOM 671 O O . SER A 1 84 ? -19.013 14.951 -4.736 1.00 43.81 84 SER A O 1
ATOM 673 N N . GLN A 1 85 ? -19.110 16.324 -6.509 1.00 40.44 85 GLN A N 1
ATOM 674 C CA . GLN A 1 85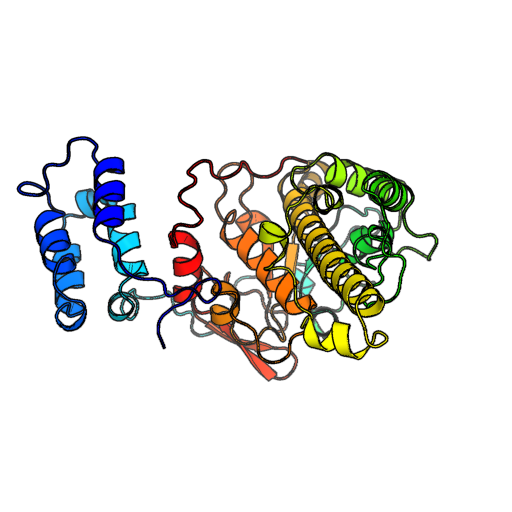 ? -19.143 17.601 -5.773 1.00 40.44 85 GLN A CA 1
ATOM 675 C C . GLN A 1 85 ? -20.470 17.870 -5.023 1.00 40.44 85 GLN A C 1
ATOM 677 O O . GLN A 1 85 ? -20.974 18.992 -4.997 1.00 40.44 85 GLN A O 1
ATOM 682 N N . GLY A 1 86 ? -21.121 16.844 -4.492 1.00 36.59 86 GLY A N 1
ATOM 683 C CA . GLY A 1 86 ? -22.439 16.960 -3.857 1.00 36.59 86 GLY A CA 1
ATOM 684 C C . GLY A 1 86 ? -22.961 15.674 -3.229 1.00 36.59 86 GLY A C 1
ATOM 685 O O . GLY A 1 86 ? -24.064 15.669 -2.687 1.00 36.59 86 GLY A O 1
ATOM 686 N N . ILE A 1 87 ? -22.177 14.591 -3.255 1.00 42.97 87 ILE A N 1
ATOM 687 C CA . ILE A 1 87 ? -22.259 13.622 -2.165 1.00 42.97 87 ILE A CA 1
ATOM 688 C C . ILE A 1 87 ? -21.882 14.431 -0.927 1.00 42.97 87 ILE A C 1
ATOM 690 O O . ILE A 1 87 ? -20.829 15.063 -0.931 1.00 42.97 87 ILE A O 1
ATOM 694 N N . VAL A 1 88 ? -22.748 14.479 0.086 1.00 42.47 88 VAL A N 1
ATOM 695 C CA . VAL A 1 88 ? -22.350 15.003 1.395 1.00 42.47 88 VAL A CA 1
ATOM 696 C C . VAL A 1 88 ? -21.245 14.072 1.874 1.00 42.47 88 VAL A C 1
ATOM 698 O O . VAL A 1 88 ? -21.507 12.963 2.337 1.00 42.47 88 VAL A O 1
ATOM 701 N N . LEU A 1 89 ? -20.001 14.463 1.616 1.00 54.06 89 LEU A N 1
ATOM 702 C CA . LEU A 1 89 ? -18.847 13.779 2.152 1.00 54.06 89 LEU A CA 1
ATOM 703 C C . LEU A 1 89 ? -18.901 14.025 3.656 1.00 54.06 89 LEU A C 1
ATOM 705 O O . LEU A 1 89 ? -19.222 15.132 4.093 1.00 54.06 89 LEU A O 1
ATOM 709 N N . ASN A 1 90 ? -18.667 12.978 4.446 1.00 56.78 90 ASN A N 1
ATOM 710 C CA . ASN A 1 90 ? -18.614 13.113 5.897 1.00 56.78 90 ASN A CA 1
ATOM 711 C C . ASN A 1 90 ? -17.399 13.973 6.256 1.00 56.78 90 ASN A C 1
ATOM 713 O O . ASN A 1 90 ? -16.305 13.452 6.476 1.00 56.78 90 ASN A O 1
ATOM 717 N N . GLN A 1 91 ? -17.580 15.289 6.244 1.00 63.16 91 GLN A N 1
ATOM 718 C CA . GLN A 1 91 ? -16.569 16.225 6.680 1.00 63.16 91 GLN A CA 1
ATOM 719 C C . GLN A 1 91 ? -16.510 16.152 8.198 1.00 63.16 91 GLN A C 1
ATOM 721 O O . GLN A 1 91 ? -17.501 16.383 8.890 1.00 63.16 91 GLN A O 1
ATOM 726 N N . VAL A 1 92 ? -15.336 15.817 8.713 1.00 73.56 92 VAL A N 1
ATOM 727 C CA . VAL A 1 92 ? -15.077 15.829 10.147 1.00 73.56 92 VAL A CA 1
ATOM 728 C C . VAL A 1 92 ? -14.187 17.030 10.406 1.00 73.56 92 VAL A C 1
ATOM 730 O O . VAL A 1 92 ? -13.049 17.057 9.944 1.00 73.56 92 VAL A O 1
ATOM 733 N N . THR A 1 93 ? -14.695 18.009 11.162 1.00 68.94 93 THR A N 1
ATOM 734 C CA . THR A 1 93 ? -14.078 19.329 11.418 1.00 68.94 93 THR A CA 1
ATOM 735 C C . THR A 1 93 ? -12.605 19.267 11.843 1.00 68.94 93 THR A C 1
ATOM 737 O O . THR A 1 93 ? -11.865 20.224 11.662 1.00 68.94 93 THR A O 1
ATOM 740 N N . ASN A 1 94 ? -12.164 18.132 12.387 1.00 71.31 94 ASN A N 1
ATOM 741 C CA . ASN A 1 94 ? -10.804 17.893 12.860 1.00 71.31 94 ASN A CA 1
ATOM 742 C C . ASN A 1 94 ? -10.243 16.536 12.374 1.00 71.31 94 ASN A C 1
ATOM 744 O O . ASN A 1 94 ? -9.102 16.215 12.643 1.00 71.31 94 ASN A O 1
ATOM 748 N N . GLY A 1 95 ? -11.012 15.658 11.717 1.00 74.75 95 GLY A N 1
ATOM 749 C CA . GLY A 1 95 ? -10.582 14.281 11.376 1.00 74.75 95 GLY A CA 1
ATOM 750 C C . GLY A 1 95 ? -10.245 13.342 12.550 1.00 74.75 95 GLY A C 1
ATOM 751 O O . GLY A 1 95 ? -10.255 12.121 12.379 1.00 74.75 95 GLY A O 1
ATOM 752 N N . ARG A 1 96 ? -9.965 13.892 13.739 1.00 81.38 96 ARG A N 1
ATOM 753 C CA . ARG A 1 96 ? -9.648 13.183 14.978 1.00 81.38 96 ARG A CA 1
ATOM 754 C C . ARG A 1 96 ? -10.868 12.455 15.516 1.00 81.38 96 ARG A C 1
ATOM 756 O O . ARG A 1 96 ? -11.961 13.009 15.610 1.00 81.38 96 ARG A O 1
ATOM 763 N N . LEU A 1 97 ? -10.638 11.233 15.974 1.00 83.06 97 LEU A N 1
ATOM 764 C CA . LEU A 1 97 ? -11.604 10.469 16.747 1.00 83.06 97 LEU A CA 1
ATOM 765 C C . LEU A 1 97 ? -11.480 10.864 18.227 1.00 83.06 97 LEU A C 1
ATOM 767 O O . LEU A 1 97 ? -10.675 10.287 18.951 1.00 83.06 97 LEU A O 1
ATOM 771 N N . THR A 1 98 ? -12.268 11.848 18.671 1.00 73.69 98 THR A N 1
ATOM 772 C CA . THR A 1 98 ? -12.167 12.492 20.003 1.00 73.69 98 THR A CA 1
ATOM 773 C C . THR A 1 98 ? -12.262 11.532 21.193 1.00 73.69 98 THR A C 1
ATOM 775 O O . THR A 1 98 ? -11.610 11.753 22.205 1.00 73.69 98 THR A O 1
ATOM 778 N N . ASN A 1 99 ? -12.991 10.422 21.054 1.00 73.62 99 ASN A N 1
ATOM 779 C CA . ASN A 1 99 ? -13.123 9.386 22.089 1.00 73.62 99 ASN A CA 1
ATOM 780 C C . ASN A 1 99 ? -12.141 8.217 21.905 1.00 73.62 99 ASN A C 1
ATOM 782 O O . ASN A 1 99 ? -12.393 7.097 22.357 1.00 73.62 99 ASN A O 1
ATOM 786 N N . ARG A 1 100 ? -11.045 8.418 21.169 1.00 75.75 100 ARG A N 1
ATOM 787 C CA . ARG A 1 100 ? -10.033 7.384 20.949 1.00 75.75 100 ARG A CA 1
ATOM 788 C C . ARG A 1 100 ? -8.691 7.818 21.515 1.00 75.75 100 ARG A C 1
ATOM 790 O O . ARG A 1 100 ? -8.224 8.929 21.302 1.00 75.75 100 ARG A O 1
ATOM 797 N N . LYS A 1 101 ? -8.062 6.863 22.195 1.00 75.00 101 LYS A N 1
ATOM 798 C CA . LYS A 1 101 ? -6.682 6.929 22.671 1.00 75.00 101 LYS A CA 1
ATOM 799 C C . LYS A 1 101 ? -5.735 7.343 21.527 1.00 75.00 101 LYS A C 1
ATOM 801 O O . LYS A 1 101 ? -5.897 6.875 20.395 1.00 75.00 101 LYS A O 1
ATOM 806 N N . ASN A 1 102 ? -4.778 8.224 21.833 1.00 81.50 102 ASN A N 1
ATOM 807 C CA . ASN A 1 102 ? -3.681 8.597 20.932 1.00 81.50 102 ASN A CA 1
ATOM 808 C C . ASN A 1 102 ? -2.776 7.381 20.649 1.00 81.50 102 ASN A C 1
ATOM 810 O O . ASN A 1 102 ? -3.008 6.296 21.186 1.00 81.50 102 ASN A O 1
ATOM 814 N N . PHE A 1 103 ? -1.771 7.546 19.790 1.00 83.94 103 PHE A N 1
ATOM 815 C CA . PHE A 1 103 ? -0.853 6.468 19.432 1.00 83.94 103 PHE A CA 1
ATOM 816 C C . PHE A 1 103 ? -0.260 5.793 20.674 1.00 83.94 103 PHE A C 1
ATOM 818 O O . PHE A 1 103 ? -0.480 4.602 20.847 1.00 83.94 103 PHE A O 1
ATOM 825 N N . LEU A 1 104 ? 0.359 6.555 21.582 1.00 77.81 104 LEU A N 1
ATOM 826 C CA . LEU A 1 104 ? 0.979 6.032 22.808 1.00 77.81 104 LEU A CA 1
ATOM 827 C C . LEU A 1 104 ? 0.012 5.226 23.687 1.00 77.81 104 LEU A C 1
ATOM 829 O O . LEU A 1 104 ? 0.394 4.220 24.269 1.00 77.81 104 LEU A O 1
ATOM 833 N N . ASN A 1 105 ? -1.248 5.651 23.760 1.00 71.88 105 ASN A N 1
ATOM 834 C CA . ASN A 1 105 ? -2.262 5.016 24.595 1.00 71.88 105 ASN A CA 1
ATOM 835 C C . ASN A 1 105 ? -2.927 3.798 23.924 1.00 71.88 105 ASN A C 1
ATOM 837 O O . ASN A 1 105 ? -3.524 2.973 24.618 1.00 71.88 105 ASN A O 1
ATOM 841 N N . TYR A 1 106 ? -2.938 3.731 22.586 1.00 67.81 106 TYR A N 1
ATOM 842 C CA . TYR A 1 106 ? -3.551 2.634 21.824 1.00 67.81 106 TYR A CA 1
ATOM 843 C C . TYR A 1 106 ? -2.543 1.575 21.400 1.00 67.81 106 TYR A C 1
ATOM 845 O O . TYR A 1 106 ? -2.946 0.434 21.189 1.00 67.81 106 TYR A O 1
ATOM 853 N N . TYR A 1 107 ? -1.275 1.958 21.247 1.00 67.94 107 TYR A N 1
ATOM 854 C CA . TYR A 1 107 ? -0.190 1.011 21.093 1.00 67.94 107 TYR A CA 1
ATOM 855 C C . TYR A 1 107 ? -0.286 0.059 22.273 1.00 67.94 107 TYR A C 1
ATOM 857 O O . TYR A 1 107 ? -0.229 0.510 23.422 1.00 67.94 107 TYR A O 1
ATOM 865 N N . ALA A 1 108 ? -0.568 -1.218 21.998 1.00 54.03 108 ALA A N 1
ATOM 866 C CA . ALA A 1 108 ? -0.659 -2.195 23.066 1.00 54.03 108 ALA A CA 1
ATOM 867 C C . ALA A 1 108 ? 0.627 -2.054 23.879 1.00 54.03 108 ALA A C 1
ATOM 869 O O . ALA A 1 108 ? 1.707 -1.938 23.297 1.00 54.03 108 ALA A O 1
ATOM 870 N N . THR A 1 109 ? 0.509 -1.972 25.205 1.00 53.97 109 THR A N 1
ATOM 871 C CA . THR A 1 109 ? 1.657 -2.096 26.103 1.00 53.97 109 THR A CA 1
ATOM 872 C C . THR A 1 109 ? 2.355 -3.376 25.687 1.00 53.97 109 THR A C 1
ATOM 874 O O . THR A 1 109 ? 1.850 -4.457 25.988 1.00 53.97 109 THR A O 1
ATOM 877 N N . MET A 1 110 ? 3.399 -3.245 24.862 1.00 54.94 110 MET A N 1
ATOM 878 C CA . MET A 1 110 ? 4.034 -4.376 24.213 1.00 54.94 110 MET A CA 1
ATOM 879 C C . MET A 1 110 ? 4.428 -5.307 25.323 1.00 54.94 110 MET A C 1
ATOM 881 O O . MET A 1 110 ? 5.253 -4.940 26.161 1.00 54.94 110 MET A O 1
ATOM 885 N N . ASP A 1 111 ? 3.843 -6.494 25.327 1.00 56.50 111 ASP A N 1
ATOM 886 C CA . ASP A 1 111 ? 4.453 -7.562 26.070 1.00 56.50 111 ASP A CA 1
ATOM 887 C C . ASP A 1 111 ? 5.864 -7.713 25.486 1.00 56.50 111 ASP A C 1
ATOM 889 O O . ASP A 1 111 ? 6.068 -8.076 24.323 1.00 56.50 111 ASP A O 1
ATOM 893 N N . GLN A 1 112 ? 6.856 -7.302 26.277 1.00 58.88 112 GLN A N 1
ATOM 894 C CA . GLN A 1 112 ? 8.256 -7.310 25.872 1.00 58.88 112 GLN A CA 1
ATOM 895 C C . GLN A 1 112 ? 8.771 -8.742 25.668 1.00 58.88 112 GLN A C 1
ATOM 897 O O . GLN A 1 112 ? 9.895 -8.922 25.203 1.00 58.88 112 GLN A O 1
ATOM 902 N N . THR A 1 113 ? 7.953 -9.751 25.975 1.00 62.12 113 THR A N 1
ATOM 903 C CA . THR A 1 113 ? 8.302 -11.162 25.858 1.00 62.12 113 THR A CA 1
ATOM 904 C C . THR A 1 113 ? 7.855 -11.799 24.537 1.00 62.12 113 THR A C 1
ATOM 906 O O . THR A 1 113 ? 8.482 -12.766 24.110 1.00 62.12 113 THR A O 1
ATOM 909 N N . THR A 1 114 ? 6.863 -11.239 23.825 1.00 67.00 114 THR A N 1
ATOM 910 C CA . THR A 1 114 ? 6.415 -11.751 22.513 1.00 67.00 114 THR A CA 1
ATOM 911 C C . THR A 1 114 ? 6.782 -10.819 21.360 1.00 67.00 114 THR A C 1
ATOM 913 O O . THR A 1 114 ? 6.957 -9.612 21.514 1.00 67.00 114 THR A O 1
ATOM 916 N N . GLU A 1 115 ? 6.920 -11.399 20.174 1.00 72.44 115 GLU A N 1
ATOM 917 C CA . GLU A 1 115 ? 7.214 -10.694 18.925 1.00 72.44 115 GLU A CA 1
ATOM 918 C C . GLU A 1 115 ? 6.005 -10.567 17.996 1.00 72.44 115 GLU A C 1
ATOM 920 O O . GLU A 1 115 ? 6.016 -9.788 17.036 1.00 72.44 115 GLU A O 1
ATOM 925 N N . TYR A 1 116 ? 4.937 -11.307 18.292 1.00 77.00 116 TYR A N 1
ATOM 926 C CA . TYR A 1 116 ? 3.645 -11.153 17.639 1.00 77.00 116 TYR A CA 1
ATOM 927 C C . TYR A 1 116 ? 2.969 -9.904 18.208 1.00 77.00 116 TYR A C 1
ATOM 929 O O . TYR A 1 116 ? 2.105 -9.979 19.067 1.00 77.00 116 TYR A O 1
ATOM 937 N N . VAL A 1 117 ? 3.417 -8.729 17.785 1.00 77.44 117 VAL A N 1
ATOM 938 C CA . VAL A 1 117 ? 2.953 -7.436 18.308 1.00 77.44 117 VAL A CA 1
ATOM 939 C C . VAL A 1 117 ? 2.486 -6.529 17.176 1.00 77.44 117 VAL A C 1
ATOM 941 O O . VAL A 1 117 ? 2.545 -6.881 15.994 1.00 77.44 117 VAL A O 1
ATOM 944 N N . ASP A 1 118 ? 1.993 -5.357 17.559 1.00 84.31 118 ASP A N 1
ATOM 945 C CA . ASP A 1 118 ? 1.556 -4.306 16.653 1.00 84.31 118 ASP A CA 1
ATOM 946 C C . ASP A 1 118 ? 2.631 -3.950 15.610 1.00 84.31 118 ASP A C 1
ATOM 948 O O . ASP A 1 118 ? 3.802 -3.754 15.942 1.00 84.31 118 ASP A O 1
ATOM 952 N N . LEU A 1 119 ? 2.221 -3.807 14.345 1.00 86.50 119 LEU A N 1
ATOM 953 C CA . LEU A 1 119 ? 3.089 -3.377 13.245 1.00 86.50 119 LEU A CA 1
ATOM 954 C C . LEU A 1 119 ? 2.881 -1.899 12.922 1.00 86.50 119 LEU A C 1
ATOM 956 O O . LEU A 1 119 ? 1.744 -1.446 12.781 1.00 86.50 119 LEU A O 1
ATOM 960 N N . MET A 1 120 ? 3.969 -1.162 12.695 1.00 87.12 120 MET A N 1
ATOM 961 C CA . MET A 1 120 ? 3.916 0.238 12.259 1.00 87.12 120 MET A CA 1
ATOM 962 C C . MET A 1 120 ? 4.308 0.433 10.781 1.00 87.12 120 MET A C 1
ATOM 964 O O . MET A 1 120 ? 5.330 -0.078 10.314 1.00 87.12 120 MET A O 1
ATOM 968 N N . TYR A 1 121 ? 3.507 1.231 10.069 1.00 87.81 121 TYR A N 1
ATOM 969 C CA . TYR A 1 121 ? 3.626 1.628 8.662 1.00 87.81 121 TYR A CA 1
ATOM 970 C C . TYR A 1 121 ? 3.645 3.149 8.513 1.00 87.81 121 TYR A C 1
ATOM 972 O O . TYR A 1 121 ? 3.042 3.857 9.312 1.00 87.81 121 TYR A O 1
ATOM 980 N N . GLY A 1 122 ? 4.305 3.645 7.471 1.00 85.38 122 GLY A N 1
ATOM 981 C CA . GLY A 1 122 ? 4.428 5.070 7.162 1.00 85.38 122 GLY A CA 1
ATOM 982 C C . GLY A 1 122 ? 5.792 5.381 6.553 1.00 85.38 122 GLY A C 1
ATOM 983 O O . GLY A 1 122 ? 6.642 4.495 6.436 1.00 85.38 122 GLY A O 1
ATOM 984 N N . ILE A 1 123 ? 6.022 6.643 6.188 1.00 83.19 123 ILE A N 1
ATOM 985 C CA . ILE A 1 123 ? 7.346 7.090 5.737 1.00 83.19 123 ILE A CA 1
ATOM 986 C C . ILE A 1 123 ? 8.355 6.888 6.876 1.00 83.19 123 ILE A C 1
ATOM 988 O O . ILE A 1 123 ? 8.055 7.179 8.034 1.00 83.19 123 ILE A O 1
ATOM 992 N N . ALA A 1 124 ? 9.563 6.414 6.551 1.00 78.75 124 ALA A N 1
ATOM 993 C CA . ALA A 1 124 ? 10.596 6.092 7.536 1.00 78.75 124 ALA A CA 1
ATOM 994 C C . ALA A 1 124 ? 10.856 7.236 8.534 1.00 78.75 124 ALA A C 1
ATOM 996 O O . ALA A 1 124 ? 10.811 6.997 9.736 1.00 78.75 124 ALA A O 1
ATOM 997 N N . ASN A 1 125 ? 11.031 8.469 8.049 1.00 82.56 125 ASN A N 1
ATOM 998 C CA . ASN A 1 125 ? 11.248 9.643 8.902 1.00 82.56 125 ASN A CA 1
ATOM 999 C C . ASN A 1 125 ? 10.028 9.972 9.771 1.00 82.56 125 ASN A C 1
ATOM 1001 O O . ASN A 1 125 ? 10.180 10.297 10.944 1.00 82.56 125 ASN A O 1
ATOM 1005 N N . ALA A 1 126 ? 8.822 9.847 9.214 1.00 85.62 126 ALA A N 1
ATOM 1006 C CA . ALA A 1 126 ? 7.582 10.175 9.907 1.00 85.62 126 ALA A CA 1
ATOM 1007 C C . ALA A 1 126 ? 7.321 9.273 11.119 1.00 85.62 126 ALA A C 1
ATOM 1009 O O . ALA A 1 126 ? 6.882 9.727 12.173 1.00 85.62 126 ALA A O 1
ATOM 1010 N N . ARG A 1 127 ? 7.668 7.991 10.991 1.00 85.12 127 ARG A N 1
ATOM 1011 C CA . ARG A 1 127 ? 7.597 7.003 12.076 1.00 85.12 127 ARG A CA 1
ATOM 1012 C C . ARG A 1 127 ? 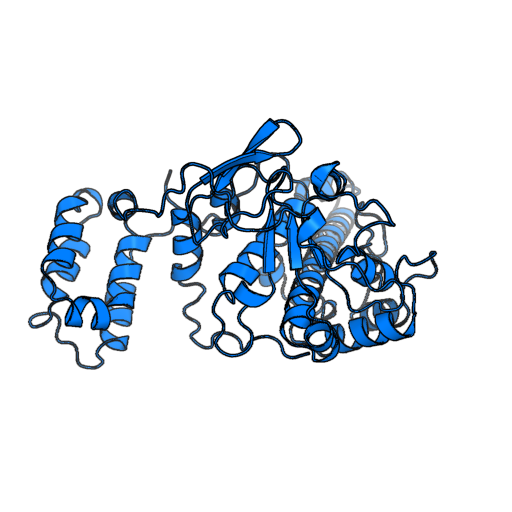8.512 7.319 13.265 1.00 85.12 127 ARG A C 1
ATOM 1014 O O . ARG A 1 127 ? 8.318 6.742 14.329 1.00 85.12 127 ARG A O 1
ATOM 1021 N N . SER A 1 128 ? 9.496 8.198 13.083 1.00 83.88 128 SER A N 1
ATOM 1022 C CA . SER A 1 128 ? 10.459 8.592 14.116 1.00 83.88 128 SER A CA 1
ATOM 1023 C C . SER A 1 128 ? 10.086 9.898 14.825 1.00 83.88 128 SER A C 1
ATOM 1025 O O . SER A 1 128 ? 10.836 10.351 15.687 1.00 83.88 128 SER A O 1
ATOM 1027 N N . TYR A 1 129 ? 8.962 10.532 14.476 1.00 87.06 129 TYR A N 1
ATOM 1028 C CA . TYR A 1 129 ? 8.522 11.750 15.157 1.00 87.06 129 TYR A CA 1
ATOM 1029 C C . TYR A 1 129 ? 8.064 11.467 16.585 1.00 87.06 129 TYR A C 1
ATOM 1031 O O . TYR A 1 129 ? 7.514 10.405 16.876 1.00 87.06 129 TYR A O 1
ATOM 1039 N N . ALA A 1 130 ? 8.251 12.456 17.466 1.00 87.25 130 ALA A N 1
ATOM 1040 C CA . ALA A 1 130 ? 7.997 12.344 18.902 1.00 87.25 130 ALA A CA 1
ATOM 1041 C C . ALA A 1 130 ? 6.637 11.715 19.281 1.00 87.25 130 ALA A C 1
ATOM 1043 O O . ALA A 1 130 ? 6.630 10.875 20.179 1.00 87.25 130 ALA A O 1
ATOM 1044 N N . PRO A 1 131 ? 5.504 12.005 18.600 1.00 87.94 131 PRO A N 1
ATOM 1045 C CA . PRO A 1 131 ? 4.217 11.383 18.931 1.00 87.94 131 PRO A CA 1
ATOM 1046 C C . PRO A 1 131 ? 4.150 9.858 18.722 1.00 87.94 131 PRO A C 1
ATOM 1048 O O . PRO A 1 131 ? 3.210 9.220 19.201 1.00 87.94 131 PRO A O 1
ATOM 1051 N N . TYR A 1 132 ? 5.107 9.283 17.987 1.00 86.94 132 TYR A N 1
ATOM 1052 C CA . TYR A 1 132 ? 5.175 7.864 17.624 1.00 86.94 132 TYR A CA 1
ATOM 1053 C C . TYR A 1 132 ? 6.315 7.109 18.321 1.00 86.94 132 TYR A C 1
ATOM 1055 O O . TYR A 1 132 ? 6.439 5.893 18.165 1.00 86.94 132 TYR A O 1
ATOM 1063 N N . LEU A 1 133 ? 7.144 7.811 19.098 1.00 80.56 133 LEU A N 1
ATOM 1064 C CA . LEU A 1 133 ? 8.218 7.206 19.877 1.00 80.56 133 LEU A CA 1
ATOM 1065 C C . LEU A 1 133 ? 7.656 6.631 21.178 1.00 80.56 133 LEU A C 1
ATOM 1067 O O . LEU A 1 133 ? 6.977 7.327 21.928 1.00 80.56 133 LEU A O 1
ATOM 1071 N N . LEU A 1 134 ? 7.956 5.366 21.464 1.00 74.38 134 LEU A N 1
ATOM 1072 C CA . LEU A 1 134 ? 7.552 4.745 22.723 1.00 74.38 134 LEU A CA 1
ATOM 1073 C C . LEU A 1 134 ? 8.612 5.017 23.801 1.00 74.38 134 LEU A C 1
ATOM 1075 O O . LEU A 1 134 ? 9.804 4.967 23.502 1.00 74.38 134 LEU A O 1
ATOM 1079 N N . PRO A 1 135 ? 8.210 5.249 25.063 1.00 67.62 135 PRO A N 1
ATOM 1080 C CA . PRO A 1 135 ? 9.156 5.454 26.162 1.00 67.62 135 PRO A CA 1
ATOM 1081 C C . PRO A 1 135 ? 10.064 4.245 26.449 1.00 67.62 135 PRO A C 1
ATOM 1083 O O . PRO A 1 135 ? 11.175 4.417 26.939 1.00 67.62 135 PRO A O 1
ATOM 1086 N N . ALA A 1 136 ? 9.601 3.025 26.152 1.00 62.53 136 ALA A N 1
ATOM 1087 C CA . ALA A 1 136 ? 10.322 1.778 26.404 1.00 62.53 136 ALA A CA 1
ATOM 1088 C C . ALA A 1 136 ? 10.519 0.988 25.098 1.00 62.53 136 ALA A C 1
ATOM 1090 O O . ALA A 1 136 ? 9.720 0.119 24.751 1.00 62.53 136 ALA A O 1
ATOM 1091 N N . GLY A 1 137 ? 11.596 1.300 24.372 1.00 63.34 137 GLY A N 1
ATOM 1092 C CA . GLY A 1 137 ? 11.949 0.659 23.101 1.00 63.34 137 GLY A CA 1
ATOM 1093 C C . GLY A 1 137 ? 11.308 1.321 21.878 1.00 63.34 137 GLY A C 1
ATOM 1094 O O . GLY A 1 137 ? 10.576 2.296 21.993 1.00 63.34 137 GLY A O 1
ATOM 1095 N N . ARG A 1 138 ? 11.599 0.808 20.677 1.00 67.44 138 ARG A N 1
ATOM 1096 C CA . ARG A 1 138 ? 10.962 1.285 19.437 1.00 67.44 138 ARG A CA 1
ATOM 1097 C C . ARG A 1 138 ? 9.845 0.324 19.007 1.00 67.44 138 ARG A C 1
ATOM 1099 O O . ARG A 1 138 ? 10.018 -0.883 19.184 1.00 67.44 138 ARG A O 1
ATOM 1106 N N . PRO A 1 139 ? 8.745 0.821 18.411 1.00 66.56 139 PRO A N 1
ATOM 1107 C CA . PRO A 1 139 ? 7.721 -0.041 17.829 1.00 66.56 139 PRO A CA 1
ATOM 1108 C C . PRO A 1 139 ? 8.343 -1.032 16.836 1.00 66.56 139 PRO A C 1
ATOM 1110 O O . PRO A 1 139 ? 9.235 -0.634 16.077 1.00 66.56 139 PRO A O 1
ATOM 1113 N N . LEU A 1 140 ? 7.850 -2.276 16.775 1.00 74.19 140 LEU A N 1
ATOM 1114 C CA . LEU A 1 140 ? 8.208 -3.156 15.666 1.00 74.19 140 LEU A CA 1
ATOM 1115 C C . LEU A 1 140 ? 7.634 -2.553 14.383 1.00 74.19 140 LEU A C 1
ATOM 1117 O O . LEU A 1 140 ? 6.431 -2.330 14.216 1.00 74.19 140 LEU A O 1
ATOM 1121 N N . GLN A 1 141 ? 8.534 -2.246 13.466 1.00 76.75 141 GLN A N 1
ATOM 1122 C CA . GLN A 1 141 ? 8.198 -1.793 12.133 1.00 76.75 141 GLN A CA 1
ATOM 1123 C C . GLN A 1 141 ? 7.941 -3.038 11.292 1.00 76.75 141 GLN A C 1
ATOM 1125 O O . GLN A 1 141 ? 8.634 -4.044 11.436 1.00 76.75 141 GLN A O 1
ATOM 1130 N N . CYS A 1 142 ? 6.980 -2.997 10.365 1.00 70.44 142 CYS A N 1
ATOM 1131 C CA . CYS A 1 142 ? 6.830 -4.138 9.454 1.00 70.44 142 CYS A CA 1
ATOM 1132 C C . CYS A 1 142 ? 8.116 -4.398 8.647 1.00 70.44 142 CYS A C 1
ATOM 1134 O O . CYS A 1 142 ? 8.411 -5.536 8.271 1.00 70.44 142 CYS A O 1
ATOM 1136 N N . ASP A 1 143 ? 8.898 -3.345 8.415 1.00 75.38 143 ASP A N 1
ATOM 1137 C CA . ASP A 1 143 ? 10.199 -3.443 7.773 1.00 75.38 143 ASP A CA 1
ATOM 1138 C C . ASP A 1 143 ? 11.178 -4.295 8.577 1.00 75.38 143 ASP A C 1
ATOM 1140 O O . ASP A 1 143 ? 12.064 -4.869 7.971 1.00 75.38 143 ASP A O 1
ATOM 1144 N N . ASP A 1 144 ? 11.019 -4.461 9.891 1.00 84.06 144 ASP A N 1
ATOM 1145 C CA . ASP A 1 144 ? 11.944 -5.262 10.695 1.00 84.06 144 ASP A CA 1
ATOM 1146 C C . ASP A 1 144 ? 11.910 -6.735 10.278 1.00 84.06 144 ASP A C 1
ATOM 1148 O O . ASP A 1 144 ? 12.955 -7.315 9.989 1.00 84.06 144 ASP A O 1
ATOM 1152 N N . TYR A 1 145 ? 10.716 -7.318 10.134 1.00 85.56 145 TYR A N 1
ATOM 1153 C CA . TYR A 1 145 ? 10.549 -8.687 9.636 1.00 85.56 145 TYR A CA 1
ATOM 1154 C C . TYR A 1 145 ? 10.989 -8.834 8.178 1.00 85.56 145 TYR A C 1
ATOM 1156 O O . TYR A 1 145 ? 11.653 -9.810 7.809 1.00 85.56 145 TYR A O 1
ATOM 1164 N N . ASN A 1 146 ? 10.653 -7.851 7.339 1.00 88.44 146 ASN A N 1
ATOM 1165 C CA . ASN A 1 146 ? 11.050 -7.850 5.935 1.00 88.44 146 ASN A CA 1
ATOM 1166 C C . ASN A 1 146 ? 12.573 -7.705 5.782 1.00 88.44 146 ASN A C 1
ATOM 1168 O O . ASN A 1 146 ? 13.159 -8.375 4.937 1.00 88.44 146 ASN A O 1
ATOM 1172 N N . ASN A 1 147 ? 13.225 -6.864 6.581 1.00 87.81 147 ASN A N 1
ATOM 1173 C CA . ASN A 1 147 ? 14.672 -6.641 6.581 1.00 87.81 147 ASN A CA 1
ATOM 1174 C C . ASN A 1 147 ? 15.409 -7.849 7.153 1.00 87.81 147 ASN A C 1
ATOM 1176 O O . ASN A 1 147 ? 16.367 -8.311 6.537 1.00 87.81 147 ASN A O 1
ATOM 1180 N N . ALA A 1 148 ? 14.919 -8.408 8.264 1.00 88.94 148 ALA A N 1
ATOM 1181 C CA . ALA A 1 148 ? 15.423 -9.656 8.829 1.00 88.94 148 ALA A CA 1
ATOM 1182 C C . ALA A 1 148 ? 15.327 -10.809 7.822 1.00 88.94 148 ALA A C 1
ATOM 1184 O O . ALA A 1 148 ? 16.176 -11.688 7.814 1.00 88.94 148 ALA A O 1
ATOM 1185 N N . SER A 1 149 ? 14.339 -10.781 6.925 1.00 91.19 149 SER A N 1
ATOM 1186 C CA . SER A 1 149 ? 14.178 -11.756 5.841 1.00 91.19 149 SER A CA 1
ATOM 1187 C C . SER A 1 149 ? 14.831 -11.325 4.517 1.00 91.19 149 SER A C 1
ATOM 1189 O O . SER A 1 149 ? 14.468 -11.852 3.472 1.00 91.19 149 SER A O 1
ATOM 1191 N N . ASN A 1 150 ? 15.749 -10.346 4.510 1.00 91.69 150 ASN A N 1
ATOM 1192 C CA . ASN A 1 150 ? 16.424 -9.808 3.310 1.00 91.69 150 ASN A CA 1
ATOM 1193 C C . ASN A 1 150 ? 15.508 -9.195 2.229 1.00 91.69 150 ASN A C 1
ATOM 1195 O O . ASN A 1 150 ? 15.973 -8.813 1.153 1.00 91.69 150 ASN A O 1
ATOM 1199 N N . ILE A 1 151 ? 14.206 -9.080 2.484 1.00 91.19 151 ILE A N 1
ATOM 1200 C CA . ILE A 1 151 ? 13.223 -8.544 1.543 1.00 91.19 151 ILE A CA 1
ATOM 1201 C C . ILE A 1 151 ? 13.313 -7.022 1.512 1.00 91.19 151 ILE A C 1
ATOM 1203 O O . ILE A 1 151 ? 13.496 -6.452 0.440 1.00 91.19 151 ILE A O 1
ATOM 1207 N N . GLY A 1 152 ? 13.186 -6.369 2.671 1.00 86.81 152 GLY A N 1
ATOM 1208 C CA . GLY A 1 152 ? 13.095 -4.905 2.766 1.00 86.81 152 GLY A CA 1
ATOM 1209 C C . GLY A 1 152 ? 14.389 -4.195 2.359 1.00 86.81 152 GLY A C 1
ATOM 1210 O O . GLY A 1 152 ? 14.348 -3.156 1.708 1.00 86.81 152 GLY A O 1
ATOM 1211 N N . THR A 1 153 ? 15.541 -4.824 2.611 1.00 85.19 153 THR A N 1
ATOM 1212 C CA . THR A 1 153 ? 16.854 -4.351 2.143 1.00 85.19 153 THR A CA 1
ATOM 1213 C C . THR A 1 153 ? 17.062 -4.568 0.645 1.00 85.19 153 THR A C 1
ATOM 1215 O O . THR A 1 153 ? 17.965 -3.974 0.059 1.00 85.19 153 THR A O 1
ATOM 1218 N N . GLY A 1 154 ? 16.245 -5.425 0.027 1.00 87.81 154 GLY A N 1
ATOM 1219 C CA . GLY A 1 154 ? 16.337 -5.840 -1.368 1.00 87.81 154 GLY A CA 1
ATOM 1220 C C . GLY A 1 154 ? 17.348 -6.968 -1.638 1.00 87.81 154 GLY A C 1
ATOM 1221 O O . GLY A 1 154 ? 17.392 -7.511 -2.747 1.00 87.81 154 GLY A O 1
ATOM 1222 N N . LEU A 1 155 ? 18.117 -7.389 -0.626 1.00 89.50 155 LEU A N 1
ATOM 1223 C CA . LEU A 1 155 ? 19.149 -8.427 -0.747 1.00 89.50 155 LEU A CA 1
ATOM 1224 C C . LEU A 1 155 ? 18.611 -9.745 -1.321 1.00 89.50 155 LEU A C 1
ATOM 1226 O O . LEU A 1 155 ? 19.266 -10.344 -2.172 1.00 89.50 155 LEU A O 1
ATOM 1230 N N . ALA A 1 156 ? 17.388 -10.143 -0.961 1.00 91.88 156 ALA A N 1
ATOM 1231 C CA . ALA A 1 156 ? 16.735 -11.337 -1.498 1.00 91.88 156 ALA A CA 1
ATOM 1232 C C . ALA A 1 156 ? 16.542 -11.289 -3.020 1.00 91.88 156 ALA A C 1
ATOM 1234 O O . ALA A 1 156 ? 16.481 -12.320 -3.681 1.00 91.88 156 ALA A O 1
ATOM 1235 N N . PHE A 1 157 ? 16.469 -10.098 -3.610 1.00 91.38 157 PHE A N 1
ATOM 1236 C CA . PHE A 1 157 ? 16.340 -9.918 -5.056 1.00 91.38 157 PHE A CA 1
ATOM 1237 C C . PHE A 1 157 ? 17.700 -9.701 -5.734 1.00 91.38 157 PHE A C 1
ATOM 1239 O O . PHE A 1 157 ? 17.760 -9.428 -6.932 1.00 91.38 157 PHE A O 1
ATOM 1246 N N . GLY A 1 158 ? 18.792 -9.829 -4.972 1.00 86.81 158 GLY A N 1
ATOM 1247 C CA . GLY A 1 158 ? 20.160 -9.504 -5.364 1.00 86.81 158 GLY A CA 1
ATOM 1248 C C . GLY A 1 158 ? 20.370 -8.025 -5.631 1.00 86.81 158 GLY A C 1
ATOM 1249 O O . GLY A 1 158 ? 21.337 -7.671 -6.284 1.00 86.81 158 GLY A O 1
ATOM 1250 N N . ARG A 1 159 ? 19.494 -7.137 -5.161 1.00 84.38 159 ARG A N 1
ATOM 1251 C CA . ARG A 1 159 ? 19.627 -5.701 -5.405 1.00 84.38 159 ARG A CA 1
ATOM 1252 C C . ARG A 1 159 ? 19.278 -4.936 -4.148 1.00 84.38 159 ARG A C 1
ATOM 1254 O O . ARG A 1 159 ? 18.149 -5.017 -3.698 1.00 84.38 159 ARG A O 1
ATOM 1261 N N . GLN A 1 160 ? 20.219 -4.184 -3.602 1.00 79.75 160 GLN A N 1
ATOM 1262 C CA . GLN A 1 160 ? 19.959 -3.321 -2.464 1.00 79.75 160 GLN A CA 1
ATOM 1263 C C . GLN A 1 160 ? 19.022 -2.170 -2.840 1.00 79.75 160 GLN A C 1
ATOM 1265 O O . GLN A 1 160 ? 18.975 -1.727 -3.994 1.00 79.75 160 GLN A O 1
ATOM 1270 N N . TRP A 1 161 ? 18.318 -1.647 -1.837 1.00 70.81 161 TRP A N 1
ATOM 1271 C CA . TRP A 1 161 ? 17.396 -0.519 -1.983 1.00 70.81 161 TRP A CA 1
ATOM 1272 C C . TRP A 1 161 ? 18.042 0.717 -2.637 1.00 70.81 161 TRP A C 1
ATOM 1274 O O . TRP A 1 161 ? 17.443 1.351 -3.500 1.00 70.81 161 TRP A O 1
ATOM 1284 N N . ASN A 1 162 ? 19.309 1.000 -2.313 1.00 67.88 162 ASN A N 1
ATOM 1285 C CA . ASN A 1 162 ? 20.113 2.079 -2.910 1.00 67.88 162 ASN A CA 1
ATOM 1286 C C . ASN A 1 162 ? 20.528 1.825 -4.383 1.00 67.88 162 ASN A C 1
ATOM 1288 O O . ASN A 1 162 ? 21.201 2.655 -4.995 1.00 67.88 162 ASN A O 1
ATOM 1292 N N . GLY A 1 163 ? 20.145 0.685 -4.967 1.00 65.38 163 GLY A N 1
ATOM 1293 C CA . GLY A 1 163 ? 20.367 0.341 -6.369 1.00 65.38 163 GLY A CA 1
ATOM 1294 C C . GLY A 1 163 ? 21.635 -0.466 -6.681 1.00 65.38 163 GLY A C 1
ATOM 1295 O O . GLY A 1 163 ? 21.869 -0.753 -7.860 1.00 65.38 163 GLY A O 1
ATOM 1296 N N . THR A 1 164 ? 22.435 -0.871 -5.695 1.00 61.72 164 THR A N 1
ATOM 1297 C CA . THR A 1 164 ? 23.604 -1.756 -5.902 1.00 61.72 164 THR A CA 1
ATOM 1298 C C . THR A 1 164 ? 23.183 -3.238 -5.957 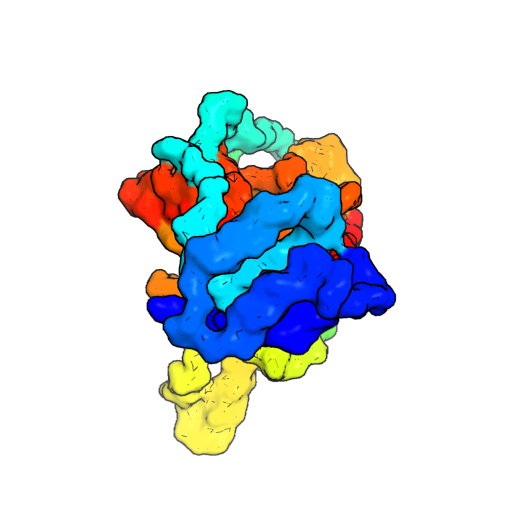1.00 61.72 164 THR A C 1
ATOM 1300 O O . THR A 1 164 ? 22.095 -3.576 -5.501 1.00 61.72 164 THR A O 1
ATOM 1303 N N . GLY A 1 165 ? 23.983 -4.144 -6.541 1.00 63.03 165 GLY A N 1
ATOM 1304 C CA . GLY A 1 165 ? 23.776 -5.606 -6.429 1.00 63.03 165 GLY A CA 1
ATOM 1305 C C . GLY A 1 165 ? 23.885 -6.425 -7.730 1.00 63.03 165 GLY A C 1
ATOM 1306 O O . GLY A 1 165 ? 24.205 -5.881 -8.779 1.00 63.03 165 GLY A O 1
ATOM 1307 N N . PHE A 1 166 ? 23.626 -7.735 -7.645 1.00 69.00 166 PHE A N 1
ATOM 1308 C CA . PHE A 1 166 ? 23.656 -8.742 -8.716 1.00 69.00 166 PHE A CA 1
ATOM 1309 C C . PHE A 1 166 ? 22.316 -8.870 -9.478 1.00 69.00 166 PHE A C 1
ATOM 1311 O O . PHE A 1 166 ? 21.242 -8.945 -8.889 1.00 69.00 166 PHE A O 1
ATOM 1318 N N . PHE A 1 167 ? 22.361 -8.967 -10.815 1.00 71.88 167 PHE A N 1
ATOM 1319 C CA . PHE A 1 167 ? 21.152 -8.896 -11.671 1.00 71.88 167 PHE A CA 1
ATOM 1320 C C . PHE A 1 167 ? 20.549 -10.244 -12.077 1.00 71.88 167 PHE A C 1
ATOM 1322 O O . PHE A 1 167 ? 19.465 -10.272 -12.660 1.00 71.88 167 PHE A O 1
ATOM 1329 N N . ASN A 1 168 ? 21.243 -11.349 -11.798 1.00 80.19 168 ASN A N 1
ATOM 1330 C CA . ASN A 1 168 ? 20.861 -12.692 -12.249 1.00 80.19 168 ASN A CA 1
ATOM 1331 C C . ASN A 1 168 ? 20.259 -13.542 -11.122 1.00 80.19 168 ASN A C 1
ATOM 1333 O O . ASN A 1 168 ? 20.307 -14.769 -11.176 1.00 80.19 168 ASN A O 1
ATOM 1337 N N . THR A 1 169 ? 19.706 -12.899 -10.095 1.00 89.56 169 THR A N 1
ATOM 1338 C CA . THR A 1 169 ? 19.037 -13.596 -8.997 1.00 89.56 169 THR A CA 1
ATOM 1339 C C . THR A 1 169 ? 17.853 -14.392 -9.528 1.00 89.56 169 THR A C 1
ATOM 1341 O O . THR A 1 169 ? 16.946 -13.847 -10.157 1.00 89.56 169 THR A O 1
ATOM 1344 N N . SER A 1 170 ? 17.860 -15.693 -9.269 1.00 91.88 170 SER A N 1
ATOM 1345 C CA . SER A 1 170 ? 16.754 -16.599 -9.565 1.00 91.88 170 SER A CA 1
ATOM 1346 C C . SER A 1 170 ? 15.713 -16.600 -8.443 1.00 91.88 170 SER A C 1
ATOM 1348 O O . SER A 1 170 ? 16.007 -16.271 -7.292 1.00 91.88 170 SER A O 1
ATOM 1350 N N . GLN A 1 171 ? 14.497 -17.064 -8.747 1.00 94.50 171 GLN A N 1
ATOM 1351 C CA . GLN A 1 171 ? 13.448 -17.262 -7.740 1.00 94.50 171 GLN A CA 1
ATOM 1352 C C . GLN A 1 171 ? 13.905 -18.181 -6.595 1.00 94.50 171 GLN A C 1
ATOM 1354 O O . GLN A 1 171 ? 13.591 -17.928 -5.430 1.00 94.50 171 GLN A O 1
ATOM 1359 N N . ARG A 1 172 ? 14.682 -19.227 -6.911 1.00 95.69 172 ARG A N 1
ATOM 1360 C CA . ARG A 1 172 ? 15.245 -20.156 -5.922 1.00 95.69 172 ARG A CA 1
ATOM 1361 C C . ARG A 1 172 ? 16.246 -19.462 -5.000 1.00 95.69 172 ARG A C 1
ATOM 1363 O O . ARG A 1 172 ? 16.154 -19.629 -3.787 1.00 95.69 172 ARG A O 1
ATOM 1370 N N . GLN A 1 173 ? 17.161 -18.662 -5.553 1.00 94.81 173 GLN A N 1
ATOM 1371 C CA . GLN A 1 173 ? 18.114 -17.878 -4.757 1.00 94.81 173 GLN A CA 1
ATOM 1372 C C . GLN A 1 173 ? 17.393 -16.874 -3.855 1.00 94.81 173 GLN A C 1
ATOM 1374 O O . GLN A 1 173 ? 17.724 -16.777 -2.678 1.00 94.81 173 GLN A O 1
ATOM 1379 N N . ALA A 1 174 ? 16.357 -16.203 -4.364 1.00 94.56 174 ALA A N 1
ATOM 1380 C CA . ALA A 1 174 ? 15.551 -15.291 -3.561 1.00 94.56 174 ALA A CA 1
ATOM 1381 C C . ALA A 1 174 ? 14.821 -16.003 -2.418 1.00 94.56 174 ALA A C 1
ATOM 1383 O O . ALA A 1 174 ? 14.847 -15.540 -1.284 1.00 94.56 174 ALA A O 1
ATOM 1384 N N . THR A 1 175 ? 14.217 -17.161 -2.696 1.00 96.56 175 THR A N 1
ATOM 1385 C CA . THR A 1 175 ? 13.547 -17.986 -1.676 1.00 96.56 175 THR A CA 1
ATOM 1386 C C . THR A 1 175 ? 14.533 -18.417 -0.593 1.00 96.56 175 THR A C 1
ATOM 1388 O O . THR A 1 175 ? 14.259 -18.246 0.590 1.00 96.56 175 THR A O 1
ATOM 1391 N N . THR A 1 176 ? 15.714 -18.881 -1.007 1.00 95.44 176 THR A N 1
ATOM 1392 C CA . THR A 1 176 ? 16.791 -19.290 -0.096 1.00 95.44 176 THR A CA 1
ATOM 1393 C C . THR A 1 176 ? 17.249 -18.115 0.769 1.00 95.44 176 THR A C 1
ATOM 1395 O O . THR A 1 176 ? 17.327 -18.247 1.983 1.00 95.44 176 THR A O 1
ATOM 1398 N N . SER A 1 177 ? 17.473 -16.939 0.173 1.00 94.12 177 SER A N 1
ATOM 1399 C CA . SER A 1 177 ? 17.878 -15.729 0.901 1.00 94.12 177 SER A CA 1
ATOM 1400 C C . SER A 1 177 ? 16.826 -15.265 1.916 1.00 94.12 177 SER A C 1
ATOM 1402 O O . SER A 1 177 ? 17.185 -14.814 3.003 1.00 94.12 177 SER A O 1
ATOM 1404 N N . ILE A 1 178 ? 15.535 -15.410 1.598 1.00 94.62 178 ILE A N 1
ATOM 1405 C CA . ILE A 1 178 ? 14.429 -15.095 2.516 1.00 94.62 178 ILE A CA 1
ATOM 1406 C C . ILE A 1 178 ? 14.390 -16.074 3.688 1.00 94.62 178 ILE A C 1
ATOM 1408 O O . ILE A 1 178 ? 14.241 -15.662 4.838 1.00 94.62 178 ILE A O 1
ATOM 1412 N N . GLN A 1 179 ? 14.538 -17.367 3.405 1.00 93.69 179 GLN A N 1
ATOM 1413 C CA . GLN A 1 179 ? 14.542 -18.411 4.426 1.00 93.69 179 GLN A CA 1
ATOM 1414 C C . GLN A 1 179 ? 15.770 -18.329 5.329 1.00 93.69 179 GLN A C 1
ATOM 1416 O O . GLN A 1 179 ? 15.633 -18.556 6.522 1.00 93.69 179 GLN A O 1
ATOM 1421 N N . GLN A 1 180 ? 16.937 -17.963 4.795 1.00 92.12 180 GLN A N 1
ATOM 1422 C CA . GLN A 1 180 ? 18.162 -17.773 5.577 1.00 92.12 180 GLN A CA 1
ATOM 1423 C C . GLN A 1 180 ? 18.124 -16.500 6.427 1.00 92.12 180 GLN A C 1
ATOM 1425 O O . GLN A 1 180 ? 18.625 -16.503 7.544 1.00 92.12 180 GLN A O 1
ATOM 1430 N N . GLY A 1 181 ? 17.509 -15.430 5.920 1.00 88.44 181 GLY A N 1
ATOM 1431 C CA . GLY A 1 181 ? 17.485 -14.143 6.607 1.00 88.44 181 GLY A CA 1
ATOM 1432 C C . GLY A 1 181 ? 18.839 -13.423 6.619 1.00 88.44 181 GLY A C 1
ATOM 1433 O O . GLY A 1 181 ? 19.799 -13.829 5.962 1.00 88.44 181 GLY A O 1
ATOM 1434 N N . SER A 1 182 ? 18.881 -12.274 7.287 1.00 81.81 182 SER A N 1
ATOM 1435 C CA . SER A 1 182 ? 20.078 -11.442 7.434 1.00 81.81 182 SER A CA 1
ATOM 1436 C C . SER A 1 182 ? 20.909 -11.898 8.632 1.00 81.81 182 SER A C 1
ATOM 1438 O O . SER A 1 182 ? 20.355 -12.202 9.683 1.00 81.81 182 SER A O 1
ATOM 1440 N N . SER A 1 183 ? 22.236 -11.878 8.495 1.00 66.81 183 SER A N 1
ATOM 1441 C CA . SER A 1 183 ? 23.189 -12.096 9.592 1.00 66.81 183 SER A CA 1
ATOM 1442 C C . SER A 1 183 ? 23.457 -10.841 10.437 1.00 66.81 183 SER A C 1
ATOM 1444 O O . SER A 1 183 ? 24.171 -10.915 11.434 1.00 66.81 183 SER A O 1
ATOM 1446 N N . ALA A 1 184 ? 22.914 -9.680 10.050 1.00 59.28 184 ALA A N 1
ATOM 1447 C CA . ALA A 1 184 ? 22.998 -8.460 10.854 1.00 59.28 184 ALA A CA 1
ATOM 1448 C C . ALA A 1 184 ? 22.176 -8.609 12.149 1.00 59.28 184 ALA A C 1
ATOM 1450 O O . ALA A 1 184 ? 21.188 -9.340 12.125 1.00 59.28 184 ALA A O 1
ATOM 1451 N N . PRO A 1 185 ? 22.516 -7.905 13.249 1.00 51.56 185 PRO A N 1
ATOM 1452 C CA . PRO A 1 185 ? 21.730 -7.943 14.481 1.00 51.56 185 PRO A CA 1
ATOM 1453 C C . PRO A 1 185 ? 20.282 -7.547 14.179 1.00 51.56 185 PRO A C 1
ATOM 1455 O O . PRO A 1 185 ? 19.966 -6.382 13.925 1.00 51.56 185 PRO A O 1
ATOM 1458 N N . THR A 1 186 ? 19.405 -8.547 14.118 1.00 56.44 186 THR A N 1
ATOM 1459 C CA . THR A 1 186 ? 18.006 -8.356 13.773 1.00 56.44 186 THR A CA 1
ATOM 1460 C C . THR A 1 186 ? 17.281 -7.770 14.968 1.00 56.44 186 THR A C 1
ATOM 1462 O O . THR A 1 186 ? 17.431 -8.217 16.098 1.00 56.44 186 THR A O 1
ATOM 1465 N N . LEU A 1 187 ? 16.438 -6.776 14.705 1.00 65.56 187 LEU A N 1
ATOM 1466 C CA . LEU A 1 187 ? 15.527 -6.212 15.702 1.00 65.56 187 LEU A CA 1
ATOM 1467 C C . LEU A 1 187 ? 14.355 -7.154 16.035 1.00 65.56 187 LEU A C 1
ATOM 1469 O O . LEU A 1 187 ? 13.541 -6.848 16.904 1.00 65.56 187 LEU A O 1
ATOM 1473 N N . VAL A 1 188 ? 14.288 -8.286 15.332 1.00 71.31 188 VAL A N 1
ATOM 1474 C CA . VAL A 1 188 ? 13.491 -9.460 15.678 1.00 71.31 188 VAL A CA 1
ATOM 1475 C C . VAL A 1 188 ? 14.265 -10.213 16.771 1.00 71.31 188 VAL A C 1
ATOM 1477 O O . VAL A 1 188 ? 15.387 -10.662 16.546 1.00 71.31 188 VAL A O 1
ATOM 1480 N N . ARG A 1 189 ? 13.669 -10.283 17.959 1.00 71.19 189 ARG A N 1
ATOM 1481 C CA . ARG A 1 189 ? 14.081 -10.991 19.175 1.00 71.19 189 ARG A CA 1
ATOM 1482 C C . ARG A 1 189 ? 14.235 -12.508 18.977 1.00 71.19 189 ARG A C 1
ATOM 1484 O O . ARG A 1 189 ? 15.034 -13.096 19.698 1.00 71.19 189 ARG A O 1
ATOM 1491 N N . SER A 1 190 ? 13.510 -13.154 18.051 1.00 77.38 190 SER A N 1
ATOM 1492 C CA . SER A 1 190 ? 13.618 -14.601 17.795 1.00 77.38 190 SER A CA 1
ATOM 1493 C C . SER A 1 190 ? 13.627 -14.979 16.313 1.00 77.38 190 SER A C 1
ATOM 1495 O O . SER A 1 190 ? 12.725 -14.685 15.524 1.00 77.38 190 SER A O 1
ATOM 1497 N N . GLU A 1 191 ? 14.639 -15.767 15.958 1.00 82.50 191 GLU A N 1
ATOM 1498 C CA . GLU A 1 191 ? 14.780 -16.407 14.654 1.00 82.50 191 GLU A CA 1
ATOM 1499 C C . GLU A 1 191 ? 13.585 -17.318 14.318 1.00 82.50 191 GLU A C 1
ATOM 1501 O O . GLU A 1 191 ? 13.141 -17.368 13.171 1.00 82.50 191 GLU A O 1
ATOM 1506 N N . ALA A 1 192 ? 12.994 -17.978 15.318 1.00 82.38 192 ALA A N 1
ATOM 1507 C CA . ALA A 1 192 ? 11.824 -18.830 15.112 1.00 82.38 192 ALA A CA 1
ATOM 1508 C C . ALA A 1 192 ? 10.614 -18.022 14.611 1.00 82.38 192 ALA A C 1
ATOM 1510 O O . ALA A 1 192 ? 9.938 -18.436 13.667 1.00 82.38 192 ALA A O 1
ATOM 1511 N N . THR A 1 193 ? 10.367 -16.834 15.172 1.00 81.94 193 THR A N 1
ATOM 1512 C CA . THR A 1 193 ? 9.278 -15.958 14.713 1.00 81.94 193 THR A CA 1
ATOM 1513 C C . THR A 1 193 ? 9.528 -15.472 13.292 1.00 81.94 193 THR A C 1
ATOM 1515 O O . THR A 1 193 ? 8.619 -15.475 12.458 1.00 81.94 193 THR A O 1
ATOM 1518 N N . ARG A 1 194 ? 10.774 -15.102 12.973 1.00 87.69 194 ARG A N 1
ATOM 1519 C CA . ARG A 1 194 ? 11.165 -14.732 11.606 1.00 87.69 194 ARG A CA 1
ATOM 1520 C C . ARG A 1 194 ? 10.911 -15.879 10.621 1.00 87.69 194 ARG A C 1
ATOM 1522 O O . ARG A 1 194 ? 10.413 -15.643 9.516 1.00 87.69 194 ARG A O 1
ATOM 1529 N N . GLN A 1 195 ? 11.217 -17.118 10.999 1.00 87.00 195 GLN A N 1
ATOM 1530 C CA . GLN A 1 195 ? 10.963 -18.296 10.164 1.00 87.00 195 GLN A CA 1
ATOM 1531 C C . GLN A 1 195 ? 9.468 -18.548 9.948 1.00 87.00 195 GLN A C 1
ATOM 1533 O O . GLN A 1 195 ? 9.059 -18.802 8.814 1.00 87.00 195 GLN A O 1
ATOM 1538 N N . VAL A 1 196 ? 8.636 -18.406 10.985 1.00 85.69 196 VAL A N 1
ATOM 1539 C CA . VAL A 1 196 ? 7.170 -18.486 10.856 1.00 85.69 196 VAL A CA 1
ATOM 1540 C C . VAL A 1 196 ? 6.653 -17.401 9.908 1.00 85.69 196 VAL A C 1
ATOM 1542 O O . VAL A 1 196 ? 5.912 -17.706 8.970 1.00 85.69 196 VAL A O 1
ATOM 1545 N N . PHE A 1 197 ? 7.100 -16.153 10.084 1.00 87.88 197 PHE A N 1
ATOM 1546 C CA . PHE A 1 197 ? 6.731 -15.033 9.217 1.00 87.88 197 PHE A CA 1
ATOM 1547 C C . PHE A 1 197 ? 7.122 -15.291 7.755 1.00 87.88 197 PHE A C 1
ATOM 1549 O O . PHE A 1 197 ? 6.292 -15.196 6.849 1.00 87.88 197 PHE A O 1
ATOM 1556 N N . SER A 1 198 ? 8.384 -15.643 7.505 1.00 91.06 198 SER A N 1
ATOM 1557 C CA . SER A 1 198 ? 8.900 -15.863 6.150 1.00 91.06 198 SER A CA 1
ATOM 1558 C C . SER A 1 198 ? 8.252 -17.072 5.472 1.00 91.06 198 SER A C 1
ATOM 1560 O O . SER A 1 198 ? 7.878 -16.979 4.303 1.00 91.06 198 SER A O 1
ATOM 1562 N N . THR A 1 199 ? 8.024 -18.166 6.201 1.00 91.31 199 THR A N 1
ATOM 1563 C CA . THR A 1 199 ? 7.319 -19.355 5.695 1.00 91.31 199 THR A CA 1
ATOM 1564 C C . THR A 1 199 ? 5.872 -19.031 5.342 1.00 91.31 199 THR A C 1
ATOM 1566 O O . THR A 1 199 ? 5.430 -19.319 4.227 1.00 91.31 199 THR A O 1
ATOM 1569 N N . GLY A 1 200 ? 5.144 -18.365 6.245 1.00 90.06 200 GLY A N 1
ATOM 1570 C CA . GLY A 1 200 ? 3.779 -17.911 5.983 1.00 90.06 200 GLY A CA 1
ATOM 1571 C C . GLY A 1 200 ? 3.720 -16.999 4.758 1.00 90.06 200 GLY A C 1
ATOM 1572 O O . GLY A 1 200 ? 2.868 -17.165 3.885 1.00 90.06 200 GLY A O 1
ATOM 1573 N N . LEU A 1 201 ? 4.679 -16.079 4.624 1.00 91.88 201 LEU A N 1
ATOM 1574 C CA . LEU A 1 201 ? 4.770 -15.191 3.472 1.00 91.88 201 LEU A CA 1
ATOM 1575 C C . LEU A 1 201 ? 5.014 -15.940 2.156 1.00 91.88 201 LEU A C 1
ATOM 1577 O O . LEU A 1 201 ? 4.299 -15.679 1.183 1.00 91.88 201 LEU A O 1
ATOM 1581 N N . LEU A 1 202 ? 5.972 -16.867 2.125 1.00 94.25 202 LEU A N 1
ATOM 1582 C CA . LEU A 1 202 ? 6.309 -17.671 0.945 1.00 94.25 202 LEU A CA 1
ATOM 1583 C C . LEU A 1 202 ? 5.167 -18.609 0.519 1.00 94.25 202 LEU A C 1
ATOM 1585 O O . LEU A 1 202 ? 4.972 -18.820 -0.677 1.00 94.25 202 LEU A O 1
ATOM 1589 N N . ASN A 1 203 ? 4.367 -19.100 1.465 1.00 91.38 203 ASN A N 1
ATOM 1590 C CA . ASN A 1 203 ? 3.205 -19.950 1.181 1.00 91.38 203 ASN A CA 1
ATOM 1591 C C . ASN A 1 203 ? 1.942 -19.155 0.817 1.00 91.38 203 ASN A C 1
ATOM 1593 O O . ASN A 1 203 ? 0.947 -19.714 0.354 1.00 91.38 203 ASN A O 1
ATOM 1597 N N . SER A 1 204 ? 1.960 -17.835 1.001 1.00 90.62 204 SER A N 1
ATOM 1598 C CA . SER A 1 204 ? 0.810 -16.986 0.714 1.00 90.62 204 SER A CA 1
ATOM 1599 C C . SER A 1 204 ? 0.740 -16.557 -0.753 1.00 90.62 204 SER A C 1
ATOM 1601 O O . SER A 1 204 ? 1.732 -16.467 -1.479 1.00 90.62 204 SER A O 1
ATOM 1603 N N . ARG A 1 205 ? -0.436 -16.072 -1.168 1.00 89.38 205 ARG A N 1
ATOM 1604 C CA . ARG A 1 205 ? -0.591 -15.328 -2.437 1.00 89.38 205 ARG A CA 1
ATOM 1605 C C . ARG A 1 205 ? 0.284 -14.069 -2.525 1.00 89.38 205 ARG A C 1
ATOM 1607 O O . ARG A 1 205 ? 0.384 -13.461 -3.594 1.00 89.38 205 ARG A O 1
ATOM 1614 N N . TYR A 1 206 ? 0.855 -13.618 -1.412 1.00 92.25 206 TYR A N 1
ATOM 1615 C CA . TYR A 1 206 ? 1.782 -12.497 -1.342 1.00 92.25 206 TYR A CA 1
ATOM 1616 C C . TYR A 1 206 ? 3.247 -12.917 -1.311 1.00 92.25 206 TYR A C 1
ATOM 1618 O O . TYR A 1 206 ? 4.088 -12.054 -1.087 1.00 92.25 206 TYR A O 1
ATOM 1626 N N . ASN A 1 207 ? 3.551 -14.166 -1.678 1.00 94.31 207 ASN A N 1
ATOM 1627 C CA . ASN A 1 207 ? 4.916 -14.618 -1.894 1.00 94.31 207 ASN A CA 1
ATOM 1628 C C . ASN A 1 207 ? 5.705 -13.586 -2.736 1.00 94.31 207 ASN A C 1
ATOM 1630 O O . ASN A 1 207 ? 5.325 -13.292 -3.881 1.00 94.31 207 ASN A O 1
ATOM 1634 N N . PRO A 1 208 ? 6.767 -12.984 -2.174 1.00 94.75 208 PRO A N 1
ATOM 1635 C CA . PRO A 1 208 ? 7.545 -11.959 -2.847 1.00 94.75 208 PRO A CA 1
ATOM 1636 C C . PRO A 1 208 ? 8.397 -12.516 -3.992 1.00 94.75 208 PRO A C 1
ATOM 1638 O O . PRO A 1 208 ? 8.750 -11.748 -4.878 1.00 94.75 208 PRO A O 1
ATOM 1641 N N . THR A 1 209 ? 8.700 -13.816 -4.033 1.00 95.81 209 THR A N 1
ATOM 1642 C CA . THR A 1 209 ? 9.545 -14.428 -5.076 1.00 95.81 209 THR A CA 1
ATOM 1643 C C . THR A 1 209 ? 8.774 -14.710 -6.368 1.00 95.81 209 THR A C 1
ATOM 1645 O O . THR A 1 209 ? 9.347 -14.740 -7.452 1.00 95.81 209 THR A O 1
ATOM 1648 N N . GLU A 1 210 ? 7.444 -14.722 -6.313 1.00 95.31 210 GLU A N 1
ATOM 1649 C CA . GLU A 1 210 ? 6.561 -14.767 -7.489 1.00 95.31 210 GLU A CA 1
ATOM 1650 C C . GLU A 1 210 ? 6.663 -13.515 -8.392 1.00 95.31 210 GLU A C 1
ATOM 1652 O O . GLU A 1 210 ? 5.875 -13.331 -9.314 1.00 95.31 210 GLU A O 1
ATOM 1657 N N . VAL A 1 211 ? 7.573 -12.576 -8.116 1.00 92.94 211 VAL A N 1
ATOM 1658 C CA . VAL A 1 211 ? 7.903 -11.466 -9.029 1.00 92.94 211 VAL A CA 1
ATOM 1659 C C . VAL A 1 211 ? 8.820 -11.892 -10.168 1.00 92.94 211 VAL A C 1
ATOM 1661 O O . VAL A 1 211 ? 8.818 -11.250 -11.217 1.00 92.94 211 VAL A O 1
ATOM 1664 N N . PHE A 1 212 ? 9.582 -12.973 -9.988 1.00 92.62 212 PHE A N 1
ATOM 1665 C CA . PHE A 1 212 ? 10.477 -13.502 -11.017 1.00 92.62 212 PHE A CA 1
ATOM 1666 C C . PHE A 1 212 ? 9.710 -14.169 -12.167 1.00 92.62 212 PHE A C 1
ATOM 1668 O O . PHE A 1 212 ? 10.176 -14.132 -13.302 1.00 92.62 212 PHE A O 1
ATOM 1675 N N . SER A 1 213 ? 8.501 -14.671 -11.900 1.00 92.19 213 SER A N 1
ATOM 1676 C CA . SER A 1 213 ? 7.570 -15.231 -12.890 1.00 92.19 213 SER A CA 1
ATOM 1677 C C . SER A 1 213 ? 6.689 -14.170 -13.579 1.00 92.19 213 SER A C 1
ATOM 1679 O O . SER A 1 213 ? 5.897 -14.489 -14.468 1.00 92.19 213 SER A O 1
ATOM 1681 N N . MET A 1 214 ? 6.787 -12.886 -13.200 1.00 91.62 214 MET A N 1
ATOM 1682 C CA . MET A 1 214 ? 5.952 -11.830 -13.784 1.00 91.62 214 MET A CA 1
ATOM 1683 C C . MET A 1 214 ? 6.488 -11.305 -15.117 1.00 91.62 214 MET A C 1
ATOM 1685 O O . MET A 1 214 ? 7.649 -10.923 -15.242 1.00 91.62 214 MET A O 1
ATOM 1689 N N . SER A 1 215 ? 5.576 -11.144 -16.078 1.00 90.25 215 SER A N 1
ATOM 1690 C CA . SER A 1 215 ? 5.812 -10.400 -17.320 1.00 90.25 215 SER A CA 1
ATOM 1691 C C . SER A 1 215 ? 6.144 -8.926 -17.054 1.00 90.25 215 SER A C 1
ATOM 1693 O O . SER A 1 215 ? 5.519 -8.308 -16.183 1.00 90.25 215 SER A O 1
ATOM 1695 N N . GLU A 1 216 ? 6.980 -8.321 -17.897 1.00 87.56 216 GLU A N 1
ATOM 1696 C CA . GLU A 1 216 ? 7.322 -6.887 -17.864 1.00 87.56 216 GLU A CA 1
ATOM 1697 C C . GLU A 1 216 ? 6.085 -5.971 -17.827 1.00 87.56 216 GLU A C 1
ATOM 1699 O O . GLU A 1 216 ? 6.021 -5.031 -17.035 1.00 87.56 216 GLU A O 1
ATOM 1704 N N . ALA A 1 217 ? 5.029 -6.304 -18.579 1.00 83.88 217 ALA A N 1
ATOM 1705 C CA . ALA A 1 217 ? 3.770 -5.555 -18.575 1.00 83.88 217 ALA A CA 1
ATOM 1706 C C . ALA A 1 217 ? 3.133 -5.431 -17.173 1.00 83.88 217 ALA A C 1
ATOM 1708 O O . ALA A 1 217 ? 2.569 -4.393 -16.826 1.00 83.88 217 ALA A O 1
ATOM 1709 N N . LYS A 1 218 ? 3.260 -6.465 -16.329 1.00 82.00 218 LYS A N 1
ATOM 1710 C CA . LYS A 1 218 ? 2.747 -6.464 -14.945 1.00 82.00 218 LYS A CA 1
ATOM 1711 C C . LYS A 1 218 ? 3.634 -5.662 -13.988 1.00 82.00 218 LYS A C 1
ATOM 1713 O O . LYS A 1 218 ? 3.117 -5.174 -12.977 1.00 82.00 218 LYS A O 1
ATOM 1718 N N . LEU A 1 219 ? 4.923 -5.544 -14.308 1.00 84.31 219 LEU A N 1
ATOM 1719 C CA . LEU A 1 219 ? 5.947 -4.845 -13.528 1.00 84.31 219 LEU A CA 1
ATOM 1720 C C . LEU A 1 219 ? 6.099 -3.372 -13.924 1.00 84.31 219 LEU A C 1
ATOM 1722 O O . LEU A 1 219 ? 6.638 -2.600 -13.145 1.00 84.31 219 LEU A O 1
ATOM 1726 N N . LYS A 1 220 ? 5.586 -2.949 -15.085 1.00 81.12 220 LYS A N 1
ATOM 1727 C CA . LYS A 1 220 ? 5.711 -1.570 -15.597 1.00 81.12 220 LYS A CA 1
ATOM 1728 C C . LYS A 1 220 ? 5.233 -0.486 -14.619 1.00 81.12 220 LYS A C 1
ATOM 1730 O O . LYS A 1 220 ? 5.724 0.627 -14.638 1.00 81.12 220 LYS A O 1
ATOM 1735 N N . LYS A 1 221 ? 4.281 -0.789 -13.736 1.00 75.06 221 LYS A N 1
ATOM 1736 C CA . LYS A 1 221 ? 3.806 0.152 -12.697 1.00 75.06 221 LYS A CA 1
ATOM 1737 C C . LYS A 1 221 ? 4.710 0.244 -11.463 1.00 75.06 221 LYS A C 1
ATOM 1739 O O . LYS A 1 221 ? 4.439 1.031 -10.567 1.00 75.06 221 LYS A O 1
ATOM 1744 N N . ASP A 1 222 ? 5.679 -0.654 -11.370 1.00 78.94 222 ASP A N 1
ATOM 1745 C CA . ASP A 1 222 ? 6.642 -0.774 -10.281 1.00 78.94 222 ASP A CA 1
ATOM 1746 C C . ASP A 1 222 ? 8.018 -0.217 -10.730 1.00 78.94 222 ASP A C 1
ATOM 1748 O O . ASP A 1 222 ? 9.017 -0.368 -10.035 1.00 78.94 222 ASP A O 1
ATOM 1752 N N . THR A 1 223 ? 8.088 0.445 -11.895 1.00 75.75 223 THR A N 1
ATOM 1753 C CA . THR A 1 223 ? 9.302 1.082 -12.423 1.00 75.75 223 THR A CA 1
ATOM 1754 C C . THR A 1 223 ? 9.382 2.534 -11.952 1.00 75.75 223 THR A C 1
ATOM 1756 O O . THR A 1 223 ? 8.950 3.457 -12.644 1.00 75.75 223 THR A O 1
ATOM 1759 N N . HIS A 1 224 ? 9.878 2.741 -10.738 1.00 67.62 224 HIS A N 1
ATOM 1760 C CA . HIS A 1 224 ? 9.951 4.082 -10.148 1.00 67.62 224 HIS A CA 1
ATOM 1761 C C . HIS A 1 224 ? 11.138 4.900 -10.684 1.00 67.62 224 HIS A C 1
ATOM 1763 O O . HIS A 1 224 ? 11.068 6.127 -10.791 1.00 67.62 224 HIS A O 1
ATOM 1769 N N . ILE A 1 225 ? 12.202 4.211 -11.104 1.00 68.44 225 ILE A N 1
ATOM 1770 C CA . ILE A 1 225 ? 13.374 4.804 -11.751 1.00 68.44 225 ILE A CA 1
ATOM 1771 C C . ILE A 1 225 ? 13.090 5.014 -13.242 1.00 68.44 225 ILE A C 1
ATOM 1773 O O . ILE A 1 225 ? 12.529 4.143 -13.903 1.00 68.44 225 ILE A O 1
ATOM 1777 N N . ASN A 1 226 ? 13.507 6.155 -13.796 1.00 73.69 226 ASN A N 1
ATOM 1778 C CA . ASN A 1 226 ? 13.442 6.408 -15.236 1.00 73.69 226 ASN A CA 1
ATOM 1779 C C . ASN A 1 226 ? 14.462 5.520 -15.980 1.00 73.69 226 ASN A C 1
ATOM 1781 O O . ASN A 1 226 ? 15.636 5.484 -15.615 1.00 73.69 226 ASN A O 1
ATOM 1785 N N . PHE A 1 227 ? 14.045 4.836 -17.048 1.00 77.94 227 PHE A N 1
ATOM 1786 C CA . PHE A 1 227 ? 14.958 4.028 -17.863 1.00 77.94 227 PHE A CA 1
ATOM 1787 C C . PHE A 1 227 ? 16.122 4.847 -18.445 1.00 77.94 227 PHE A C 1
ATOM 1789 O O . PHE A 1 227 ? 17.255 4.377 -18.436 1.00 77.94 227 PHE A O 1
ATOM 1796 N N . GLY A 1 228 ? 15.878 6.089 -18.873 1.00 76.12 228 GLY A N 1
ATOM 1797 C CA . GLY A 1 228 ? 16.919 6.994 -19.368 1.00 76.12 228 GLY A CA 1
ATOM 1798 C C . GLY A 1 228 ? 17.988 7.304 -18.317 1.00 76.12 228 GLY A C 1
ATOM 1799 O O . GLY A 1 228 ? 19.170 7.350 -18.638 1.00 76.12 228 GLY A O 1
ATOM 1800 N N . PHE A 1 229 ? 17.599 7.404 -17.041 1.00 78.50 229 PHE A N 1
ATOM 1801 C CA . PHE A 1 229 ? 18.562 7.548 -15.946 1.00 78.50 229 PHE A CA 1
ATOM 1802 C C . PHE A 1 229 ? 19.470 6.317 -15.833 1.00 78.50 229 PHE A C 1
ATOM 1804 O O . PHE A 1 229 ? 20.681 6.467 -15.725 1.00 78.50 229 PHE A O 1
ATOM 1811 N N . MET A 1 230 ? 18.911 5.104 -15.918 1.00 79.06 230 MET A N 1
ATOM 1812 C CA . MET A 1 230 ? 19.721 3.877 -15.940 1.00 79.06 230 MET A CA 1
ATOM 1813 C C . MET A 1 230 ? 20.622 3.822 -17.173 1.00 79.06 230 MET A C 1
ATOM 1815 O O . MET A 1 230 ? 21.786 3.454 -17.066 1.00 79.06 230 MET A O 1
ATOM 1819 N N . ARG A 1 231 ? 20.103 4.217 -18.341 1.00 82.62 231 ARG A N 1
ATOM 1820 C CA . ARG A 1 231 ? 20.856 4.192 -19.596 1.00 82.62 231 ARG A CA 1
ATOM 1821 C C . ARG A 1 231 ? 22.100 5.070 -19.538 1.00 82.62 231 ARG A C 1
ATOM 1823 O O . ARG A 1 231 ? 23.136 4.638 -20.033 1.00 82.62 231 ARG A O 1
ATOM 1830 N N . ASN A 1 232 ? 22.005 6.247 -18.925 1.00 83.81 232 ASN A N 1
ATOM 1831 C CA . ASN A 1 232 ? 23.112 7.199 -18.826 1.00 83.81 232 ASN A CA 1
ATOM 1832 C C . ASN A 1 232 ? 24.244 6.737 -17.889 1.00 83.81 232 ASN A C 1
ATOM 1834 O O . ASN A 1 232 ? 25.318 7.325 -17.918 1.00 83.81 232 ASN A O 1
ATOM 1838 N N . ARG A 1 233 ? 24.025 5.703 -17.062 1.00 82.44 233 ARG A N 1
ATOM 1839 C CA . ARG A 1 233 ? 25.054 5.138 -16.165 1.00 82.44 233 ARG A CA 1
ATOM 1840 C C . ARG A 1 233 ? 25.846 3.991 -16.792 1.00 82.44 233 ARG A C 1
ATOM 1842 O O . ARG A 1 233 ? 26.847 3.574 -16.226 1.00 82.44 233 ARG A O 1
ATOM 1849 N N . GLU A 1 234 ? 25.402 3.493 -17.941 1.00 87.00 234 GLU A N 1
ATOM 1850 C CA . GLU A 1 234 ? 26.012 2.360 -18.633 1.00 87.00 234 GLU A CA 1
ATOM 1851 C C . GLU A 1 234 ? 26.778 2.814 -19.874 1.00 87.00 234 GLU A C 1
ATOM 1853 O O . GLU A 1 234 ? 26.400 3.787 -20.532 1.00 87.00 234 GLU A O 1
ATOM 1858 N N . ALA A 1 235 ? 27.809 2.054 -20.254 1.00 85.12 235 ALA A N 1
ATOM 1859 C CA . ALA A 1 235 ? 28.601 2.323 -21.453 1.00 85.12 235 ALA A CA 1
ATOM 1860 C C . ALA A 1 235 ? 27.729 2.510 -22.716 1.00 85.12 235 ALA A C 1
ATOM 1862 O O . ALA A 1 235 ? 26.622 1.965 -22.850 1.00 85.12 235 ALA A O 1
ATOM 1863 N N . ALA A 1 236 ? 28.216 3.296 -23.676 1.00 85.81 236 ALA A N 1
ATOM 1864 C CA . ALA A 1 236 ? 27.542 3.457 -24.961 1.00 85.81 236 ALA A CA 1
ATOM 1865 C C . ALA A 1 236 ? 27.454 2.112 -25.722 1.00 85.81 236 ALA A C 1
ATOM 1867 O O . ALA A 1 236 ? 28.264 1.208 -25.525 1.00 85.81 236 ALA A O 1
ATOM 1868 N N . GLY A 1 237 ? 26.442 1.967 -26.583 1.00 90.31 237 GLY A N 1
ATOM 1869 C CA . GLY A 1 237 ? 26.239 0.773 -27.414 1.00 90.31 237 GLY A CA 1
ATOM 1870 C C . GLY A 1 237 ? 25.294 -0.296 -26.844 1.00 90.31 237 GLY A C 1
ATOM 1871 O O . GLY A 1 237 ? 24.716 -0.156 -25.762 1.00 90.31 237 GLY A O 1
ATOM 1872 N N . ALA A 1 238 ? 25.121 -1.375 -27.615 1.00 90.00 238 ALA A N 1
ATOM 1873 C CA . ALA A 1 238 ? 24.102 -2.404 -27.383 1.00 90.00 238 ALA A CA 1
ATOM 1874 C C . ALA A 1 238 ? 24.291 -3.173 -26.066 1.00 90.00 238 ALA A C 1
ATOM 1876 O O . ALA A 1 238 ? 23.316 -3.560 -25.422 1.00 90.00 238 ALA A O 1
ATOM 1877 N N . GLN A 1 239 ? 25.539 -3.394 -25.641 1.00 89.00 239 GLN A N 1
ATOM 1878 C CA . GLN A 1 239 ? 25.813 -4.090 -24.384 1.00 89.00 239 GLN A CA 1
ATOM 1879 C C . GLN A 1 239 ? 25.383 -3.256 -23.172 1.00 89.00 239 GLN A C 1
ATOM 1881 O O . GLN A 1 239 ? 24.700 -3.785 -22.298 1.00 89.00 239 GLN A O 1
ATOM 1886 N N . GLY A 1 240 ? 25.707 -1.959 -23.146 1.00 86.75 240 GLY A N 1
ATOM 1887 C CA . GLY A 1 240 ? 25.276 -1.072 -22.065 1.00 86.75 240 GLY A CA 1
ATOM 1888 C C . GLY A 1 240 ? 23.759 -0.888 -22.020 1.00 86.75 240 GLY A C 1
ATOM 1889 O O . GLY A 1 240 ? 23.171 -0.875 -20.943 1.00 86.75 240 GLY A O 1
ATOM 1890 N N . GLU A 1 241 ? 23.083 -0.858 -23.174 1.00 88.06 241 GLU A N 1
ATOM 1891 C CA . GLU A 1 241 ? 21.615 -0.838 -23.206 1.00 88.06 241 GLU A CA 1
ATOM 1892 C C . GLU A 1 241 ? 20.999 -2.112 -22.603 1.00 88.06 241 GLU A C 1
ATOM 1894 O O . GLU A 1 241 ? 20.063 -2.036 -21.799 1.00 88.06 241 GLU A O 1
ATOM 1899 N N . ARG A 1 242 ? 21.546 -3.291 -22.935 1.00 87.94 242 ARG A N 1
ATOM 1900 C CA . ARG A 1 242 ? 21.112 -4.561 -22.332 1.00 87.94 242 ARG A CA 1
ATOM 1901 C C . ARG A 1 242 ? 21.302 -4.555 -20.816 1.00 87.94 242 ARG A C 1
ATOM 1903 O O . ARG A 1 242 ? 20.397 -4.984 -20.098 1.00 87.94 242 ARG A O 1
ATOM 1910 N N . THR A 1 243 ? 22.435 -4.058 -20.326 1.00 86.62 243 THR A N 1
ATOM 1911 C CA . THR A 1 243 ? 22.712 -3.943 -18.887 1.00 86.62 243 THR A CA 1
ATOM 1912 C C . THR A 1 243 ? 21.730 -2.985 -18.210 1.00 86.62 243 THR A C 1
ATOM 1914 O O . THR A 1 243 ? 21.062 -3.380 -17.252 1.00 86.62 243 THR A O 1
ATOM 1917 N N . ALA A 1 244 ? 21.509 -1.791 -18.770 1.00 86.44 244 ALA A N 1
ATOM 1918 C CA . ALA A 1 244 ? 20.537 -0.822 -18.255 1.00 86.44 244 ALA A CA 1
ATOM 1919 C C . ALA A 1 244 ? 19.117 -1.411 -18.168 1.00 86.44 244 ALA A C 1
ATOM 1921 O O . ALA A 1 244 ? 18.403 -1.203 -17.183 1.00 86.44 244 ALA A O 1
ATOM 1922 N N . ARG A 1 245 ? 18.704 -2.203 -19.168 1.00 88.06 245 ARG A N 1
ATOM 1923 C CA . ARG A 1 245 ? 17.395 -2.881 -19.173 1.00 88.06 245 ARG A CA 1
ATOM 1924 C C . ARG A 1 245 ? 17.294 -3.938 -18.078 1.00 88.06 245 ARG A C 1
ATOM 1926 O O . ARG A 1 245 ? 16.265 -4.017 -17.406 1.00 88.06 245 ARG A O 1
ATOM 1933 N N . LYS A 1 246 ? 18.360 -4.711 -17.845 1.00 86.44 246 LYS A N 1
ATOM 1934 C CA . LYS A 1 246 ? 18.423 -5.656 -16.719 1.00 86.44 246 LYS A CA 1
ATOM 1935 C C . LYS A 1 246 ? 18.287 -4.929 -15.380 1.00 86.44 246 LYS A C 1
ATOM 1937 O O . LYS A 1 246 ? 17.471 -5.346 -14.561 1.00 86.44 246 LYS A O 1
ATOM 1942 N N . HIS A 1 247 ? 18.999 -3.818 -15.185 1.00 83.75 247 HIS A N 1
ATOM 1943 C CA . HIS A 1 247 ? 18.901 -2.994 -13.974 1.00 83.75 247 HIS A CA 1
ATOM 1944 C C . HIS A 1 247 ? 17.491 -2.472 -13.720 1.00 83.75 247 HIS A C 1
ATOM 1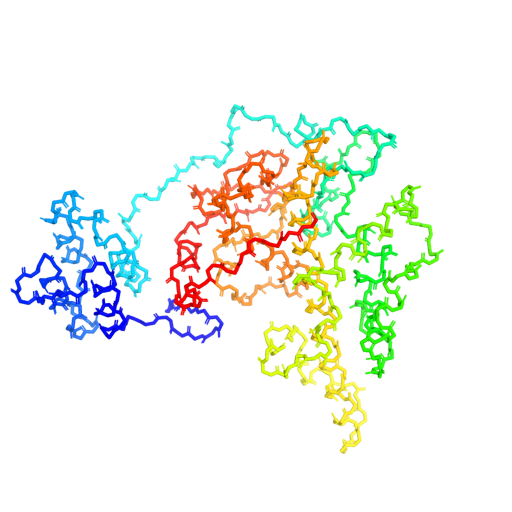946 O O . HIS A 1 247 ? 16.973 -2.573 -12.605 1.00 83.75 247 HIS A O 1
ATOM 1952 N N . TYR A 1 248 ? 16.874 -1.922 -14.760 1.00 85.06 248 TYR A N 1
ATOM 1953 C CA . TYR A 1 248 ? 15.537 -1.353 -14.699 1.00 85.06 248 TYR A CA 1
ATOM 1954 C C . TYR A 1 248 ? 14.500 -2.387 -14.242 1.00 85.06 248 TYR A C 1
ATOM 1956 O O . TYR A 1 248 ? 13.759 -2.154 -13.284 1.00 85.06 248 TYR A O 1
ATOM 1964 N N . TRP A 1 249 ? 14.501 -3.575 -14.854 1.00 87.38 249 TRP A N 1
ATOM 1965 C CA . TRP A 1 249 ? 13.551 -4.627 -14.495 1.00 87.38 249 TRP A CA 1
ATOM 1966 C C . TRP A 1 249 ? 13.889 -5.349 -13.193 1.00 87.38 249 TRP A C 1
ATOM 1968 O O . TRP A 1 249 ? 12.974 -5.746 -12.472 1.00 87.38 249 TRP A O 1
ATOM 1978 N N . ALA A 1 250 ? 15.170 -5.500 -12.847 1.00 86.81 250 ALA A N 1
ATOM 1979 C CA . ALA A 1 250 ? 15.573 -6.025 -11.544 1.00 86.81 250 ALA A CA 1
ATOM 1980 C C . ALA A 1 250 ? 15.065 -5.126 -10.406 1.00 86.81 250 ALA A C 1
ATOM 1982 O O . ALA A 1 250 ? 14.490 -5.621 -9.439 1.00 86.81 250 ALA A O 1
ATOM 1983 N N . HIS A 1 251 ? 15.188 -3.803 -10.555 1.00 85.44 251 HIS A N 1
ATOM 1984 C CA . HIS A 1 251 ? 14.649 -2.857 -9.582 1.00 85.44 251 HIS A CA 1
ATOM 1985 C C . HIS A 1 251 ? 13.118 -2.934 -9.487 1.00 85.44 251 HIS A C 1
ATOM 1987 O O . HIS A 1 251 ? 12.583 -3.020 -8.385 1.00 85.44 251 HIS A O 1
ATOM 1993 N N . ALA A 1 252 ? 12.405 -3.005 -10.616 1.00 86.56 252 ALA A N 1
ATOM 1994 C CA . ALA A 1 252 ? 10.948 -3.153 -10.598 1.00 86.56 252 ALA A CA 1
ATOM 1995 C C . ALA A 1 252 ? 10.487 -4.444 -9.893 1.00 86.56 252 ALA A C 1
ATOM 1997 O O . ALA A 1 252 ? 9.502 -4.433 -9.152 1.00 86.56 252 ALA A O 1
ATOM 1998 N N . ARG A 1 253 ? 11.211 -5.561 -10.076 1.00 89.94 253 ARG A N 1
ATOM 1999 C CA . ARG A 1 253 ? 10.957 -6.820 -9.352 1.00 89.94 253 ARG A CA 1
ATOM 2000 C C . ARG A 1 253 ? 11.189 -6.671 -7.853 1.00 89.94 253 ARG A C 1
ATOM 2002 O O . ARG A 1 253 ? 10.333 -7.099 -7.086 1.00 89.94 253 ARG A O 1
ATOM 2009 N N . MET A 1 254 ? 12.291 -6.038 -7.450 1.00 90.19 254 MET A N 1
ATOM 2010 C CA . MET A 1 254 ? 12.604 -5.754 -6.045 1.00 90.19 254 MET A CA 1
ATOM 2011 C C . MET A 1 254 ? 11.495 -4.920 -5.391 1.00 90.19 254 MET A C 1
ATOM 2013 O O . MET A 1 254 ? 10.881 -5.371 -4.426 1.00 90.19 254 MET A O 1
ATOM 2017 N N . VAL A 1 255 ? 11.156 -3.758 -5.966 1.00 87.69 255 VAL A N 1
ATOM 2018 C CA . VAL A 1 255 ? 10.072 -2.883 -5.479 1.00 87.69 255 VAL A CA 1
ATOM 2019 C C . VAL A 1 255 ? 8.760 -3.655 -5.381 1.00 87.69 255 VAL A C 1
ATOM 2021 O O . VAL A 1 255 ? 8.044 -3.580 -4.379 1.00 87.69 255 VAL A O 1
ATOM 2024 N N . LYS A 1 256 ? 8.438 -4.455 -6.403 1.00 89.31 256 LYS A N 1
ATOM 2025 C CA . LYS A 1 256 ? 7.241 -5.288 -6.386 1.00 89.31 256 LYS A CA 1
ATOM 2026 C C . LYS A 1 256 ? 7.263 -6.326 -5.267 1.00 89.31 256 LYS A C 1
ATOM 2028 O O . LYS A 1 256 ? 6.232 -6.526 -4.622 1.00 89.31 256 LYS A O 1
ATOM 2033 N N . GLY A 1 257 ? 8.394 -6.991 -5.067 1.00 92.56 257 GLY A N 1
ATOM 2034 C CA . GLY A 1 257 ? 8.589 -8.009 -4.043 1.00 92.56 257 GLY A CA 1
ATOM 2035 C C . GLY A 1 257 ? 8.365 -7.429 -2.652 1.00 92.56 257 GLY A C 1
ATOM 2036 O O . GLY A 1 257 ? 7.529 -7.944 -1.911 1.00 92.56 257 GLY A O 1
ATOM 2037 N N . VAL A 1 258 ? 8.985 -6.282 -2.362 1.00 90.62 258 VAL A N 1
ATOM 2038 C CA . VAL A 1 258 ? 8.789 -5.536 -1.108 1.00 90.62 258 VAL A CA 1
ATOM 2039 C C . VAL A 1 258 ? 7.318 -5.163 -0.909 1.00 90.62 258 VAL A C 1
ATOM 2041 O O . VAL A 1 258 ? 6.719 -5.529 0.099 1.00 90.62 258 VAL A O 1
ATOM 2044 N N . ARG A 1 259 ? 6.660 -4.566 -1.916 1.00 89.50 259 ARG A N 1
ATOM 2045 C CA . ARG A 1 259 ? 5.222 -4.222 -1.844 1.00 89.50 259 ARG A CA 1
ATOM 2046 C C . ARG A 1 259 ? 4.313 -5.429 -1.593 1.00 89.50 259 ARG A C 1
ATOM 2048 O O . ARG A 1 259 ? 3.203 -5.255 -1.085 1.00 89.50 259 ARG A O 1
ATOM 2055 N N . ARG A 1 260 ? 4.694 -6.630 -2.044 1.00 92.19 260 ARG A N 1
ATOM 2056 C CA . ARG A 1 260 ? 3.940 -7.861 -1.754 1.00 92.19 260 ARG A CA 1
ATOM 2057 C C . ARG A 1 260 ? 4.159 -8.288 -0.309 1.00 92.19 260 ARG A C 1
ATOM 2059 O O . ARG A 1 260 ? 3.167 -8.550 0.361 1.00 92.19 260 ARG A O 1
ATOM 2066 N N . ALA A 1 261 ? 5.403 -8.286 0.157 1.00 92.25 261 ALA A N 1
ATOM 2067 C CA . ALA A 1 261 ? 5.754 -8.656 1.522 1.00 92.25 261 ALA A CA 1
ATOM 2068 C C . ALA A 1 261 ? 5.061 -7.780 2.567 1.00 92.25 261 ALA A C 1
ATOM 2070 O O . ALA A 1 261 ? 4.407 -8.308 3.461 1.00 92.25 261 ALA A O 1
ATOM 2071 N N . CYS A 1 262 ? 5.063 -6.460 2.378 1.00 91.56 262 CYS A N 1
ATOM 2072 C CA . CYS A 1 262 ? 4.328 -5.543 3.244 1.00 91.56 262 CYS A CA 1
ATOM 2073 C C . CYS A 1 262 ? 2.821 -5.864 3.306 1.00 91.56 262 CYS A C 1
ATOM 2075 O O . CYS A 1 262 ? 2.240 -6.030 4.374 1.00 91.56 262 CYS A O 1
ATOM 2077 N N . LYS A 1 263 ? 2.162 -6.086 2.161 1.00 91.75 263 LYS A N 1
ATOM 2078 C CA . LYS A 1 263 ? 0.746 -6.517 2.158 1.00 91.75 263 LYS A CA 1
ATOM 2079 C C . LYS A 1 263 ? 0.534 -7.864 2.837 1.00 91.75 263 LYS A C 1
ATOM 2081 O O . LYS A 1 263 ? -0.521 -8.074 3.432 1.00 91.75 263 LYS A O 1
ATOM 2086 N N . GLY A 1 264 ? 1.507 -8.764 2.709 1.00 92.31 264 GLY A N 1
ATOM 2087 C CA . GLY A 1 264 ? 1.553 -10.024 3.435 1.00 92.31 264 GLY A CA 1
ATOM 2088 C C . GLY A 1 264 ? 1.550 -9.801 4.941 1.00 92.31 264 GLY A C 1
ATOM 2089 O O . GLY A 1 264 ? 0.684 -10.352 5.606 1.00 92.31 264 GLY A O 1
ATOM 2090 N N . GLY A 1 265 ? 2.408 -8.917 5.455 1.00 91.25 265 GLY A N 1
ATOM 2091 C CA . GLY A 1 265 ? 2.450 -8.560 6.875 1.00 91.25 265 GLY A CA 1
ATOM 2092 C C . GLY A 1 265 ? 1.118 -8.017 7.403 1.00 91.25 265 GLY A C 1
ATOM 2093 O O . GLY A 1 265 ? 0.620 -8.500 8.415 1.00 91.25 265 GLY A O 1
ATOM 2094 N N . ILE A 1 266 ? 0.475 -7.086 6.684 1.00 93.12 266 ILE A N 1
ATOM 2095 C CA . ILE A 1 266 ? -0.853 -6.563 7.075 1.00 93.12 266 ILE A CA 1
ATOM 2096 C C . ILE A 1 266 ? -1.888 -7.693 7.137 1.00 93.12 266 ILE A C 1
ATOM 2098 O O . ILE A 1 266 ? -2.672 -7.786 8.080 1.00 93.12 266 ILE A O 1
ATOM 2102 N N . ALA A 1 267 ? -1.902 -8.555 6.121 1.00 92.75 267 ALA A N 1
ATOM 2103 C CA . ALA A 1 267 ? -2.836 -9.668 6.061 1.00 92.75 267 ALA A CA 1
ATOM 2104 C C . ALA A 1 267 ? -2.563 -10.730 7.135 1.00 92.75 267 ALA A C 1
ATOM 2106 O O . ALA A 1 267 ? -3.509 -11.303 7.670 1.00 92.75 267 ALA A O 1
ATOM 2107 N N . MET A 1 268 ? -1.300 -10.954 7.490 1.00 91.56 268 MET A N 1
ATOM 2108 C CA . MET A 1 268 ? -0.903 -11.867 8.555 1.00 91.56 268 MET A CA 1
ATOM 2109 C C . MET A 1 268 ? -1.404 -11.377 9.915 1.00 91.56 268 MET A C 1
ATOM 2111 O O . MET A 1 268 ? -2.039 -12.154 10.619 1.00 91.56 268 MET A O 1
ATOM 2115 N N . VAL A 1 269 ? -1.248 -10.084 10.235 1.00 90.31 269 VAL A N 1
ATOM 2116 C CA . VAL A 1 269 ? -1.812 -9.499 11.469 1.00 90.31 269 VAL A CA 1
ATOM 2117 C C . VAL A 1 269 ? -3.332 -9.672 11.533 1.00 90.31 269 VAL A C 1
ATOM 2119 O O . VAL A 1 269 ? -3.887 -9.970 12.586 1.00 90.31 269 VAL A O 1
ATOM 2122 N N . ALA A 1 270 ? -4.013 -9.513 10.397 1.00 91.94 270 ALA A N 1
ATOM 2123 C CA . ALA A 1 270 ? -5.467 -9.615 10.326 1.00 91.94 270 ALA A CA 1
ATOM 2124 C C . ALA A 1 270 ? -6.009 -11.052 10.416 1.00 91.94 270 ALA A C 1
ATOM 2126 O O . ALA A 1 270 ? -7.118 -11.247 10.908 1.00 91.94 270 ALA A O 1
ATOM 2127 N N . SER A 1 271 ? -5.274 -12.047 9.906 1.00 91.69 271 SER A N 1
ATOM 2128 C CA . SER A 1 271 ? -5.812 -13.401 9.688 1.00 91.69 271 SER A CA 1
ATOM 2129 C C . SER A 1 271 ? -5.142 -14.507 10.498 1.00 91.69 271 SER A C 1
ATOM 2131 O O . SER A 1 271 ? -5.830 -15.460 10.861 1.00 91.69 271 SER A O 1
ATOM 2133 N N . SER A 1 272 ? -3.859 -14.374 10.840 1.00 89.75 272 SER A N 1
ATOM 2134 C CA . SER A 1 272 ? -3.124 -15.404 11.575 1.00 89.75 272 SER A CA 1
ATOM 2135 C C . SER A 1 272 ? -3.575 -15.476 13.032 1.00 89.75 272 SER A C 1
ATOM 2137 O O . SER A 1 272 ? -3.681 -14.458 13.722 1.00 89.75 272 SER A O 1
ATOM 2139 N N . HIS A 1 273 ? -3.784 -16.694 13.535 1.00 88.62 273 HIS A N 1
ATOM 2140 C CA . HIS A 1 273 ? -4.150 -16.929 14.934 1.00 88.62 273 HIS A CA 1
ATOM 2141 C C . HIS A 1 273 ? -3.112 -16.387 15.926 1.00 88.62 273 HIS A C 1
ATOM 2143 O O . HIS A 1 273 ? -3.498 -15.922 16.995 1.00 88.62 273 HIS A O 1
ATOM 2149 N N . LEU A 1 274 ? -1.827 -16.375 15.554 1.00 85.81 274 LEU A N 1
ATOM 2150 C CA . LEU A 1 274 ? -0.730 -15.899 16.405 1.00 85.81 274 LEU A CA 1
ATOM 2151 C C . LEU A 1 274 ? -0.872 -14.405 16.727 1.00 85.81 274 LEU A C 1
ATOM 2153 O O . LEU A 1 274 ? -0.845 -14.013 17.888 1.00 85.81 274 LEU A O 1
ATOM 2157 N N . TYR A 1 275 ? -1.113 -13.576 15.707 1.00 86.88 275 TYR A N 1
ATOM 2158 C CA . TYR A 1 275 ? -1.311 -12.132 15.874 1.00 86.88 275 TYR A CA 1
ATOM 2159 C C . TYR A 1 275 ? -2.695 -11.785 16.435 1.00 86.88 275 TYR A C 1
ATOM 2161 O O . TYR A 1 275 ? -2.842 -10.837 17.208 1.00 86.88 275 TYR A O 1
ATOM 2169 N N . ARG A 1 276 ? -3.730 -12.556 16.078 1.00 87.88 276 ARG A N 1
ATOM 2170 C CA . ARG A 1 276 ? -5.088 -12.338 16.596 1.00 87.88 276 ARG A CA 1
ATOM 2171 C C . ARG A 1 276 ? -5.208 -12.671 18.081 1.00 87.88 276 ARG A C 1
ATOM 2173 O O . ARG A 1 276 ? -5.909 -11.945 18.781 1.00 87.88 276 ARG A O 1
ATOM 2180 N N . GLY A 1 277 ? -4.529 -13.721 18.552 1.00 84.69 277 GLY A N 1
ATOM 2181 C CA . GLY A 1 277 ? -4.577 -14.175 19.948 1.00 84.69 277 GLY A CA 1
ATOM 2182 C C . GLY A 1 277 ? -4.038 -13.154 20.951 1.00 84.69 277 GLY A C 1
ATOM 2183 O O . GLY A 1 277 ? -4.486 -13.110 22.088 1.00 84.69 277 GLY A O 1
ATOM 2184 N N . VAL A 1 278 ? -3.141 -12.281 20.500 1.00 82.50 278 VAL A N 1
ATOM 2185 C CA . VAL A 1 278 ? -2.560 -11.170 21.275 1.00 82.50 278 VAL A CA 1
ATOM 2186 C C . VAL A 1 278 ? -3.145 -9.811 20.886 1.00 82.50 278 VAL A C 1
ATOM 2188 O O . VAL A 1 278 ? -2.645 -8.766 21.288 1.00 82.50 278 VAL A O 1
ATOM 2191 N N . HIS A 1 279 ? -4.217 -9.810 20.088 1.00 85.38 279 HIS A N 1
ATOM 2192 C CA . HIS A 1 279 ? -4.890 -8.610 19.602 1.00 85.38 279 HIS A CA 1
ATOM 2193 C C . HIS A 1 279 ? -3.957 -7.590 18.936 1.00 85.38 279 HIS A C 1
ATOM 2195 O O . HIS A 1 279 ? -4.184 -6.384 19.073 1.00 85.38 279 HIS A O 1
ATOM 2201 N N . ALA A 1 280 ? -2.987 -8.050 18.147 1.00 86.69 280 ALA A N 1
ATOM 2202 C CA . ALA A 1 280 ? -2.107 -7.161 17.401 1.00 86.69 280 ALA A CA 1
ATOM 2203 C C . ALA A 1 280 ? -2.888 -6.243 16.435 1.00 86.69 280 ALA A C 1
ATOM 2205 O O . ALA A 1 280 ? -4.017 -6.528 15.999 1.00 86.69 280 ALA A O 1
ATOM 2206 N N . LYS A 1 281 ? -2.288 -5.100 16.122 1.00 89.31 281 LYS A N 1
ATOM 2207 C CA . LYS A 1 281 ? -2.826 -4.024 15.290 1.00 89.31 281 LYS A CA 1
ATOM 2208 C C . LYS A 1 281 ? -1.821 -3.600 14.232 1.00 89.31 281 LYS A C 1
ATOM 2210 O O . LYS A 1 281 ? -0.636 -3.911 14.283 1.00 89.31 281 LYS A O 1
ATOM 2215 N N . VAL A 1 282 ? -2.319 -2.880 13.234 1.00 91.44 282 VAL A N 1
ATOM 2216 C CA . VAL A 1 282 ? -1.484 -2.235 12.220 1.00 91.44 282 VAL A CA 1
ATOM 2217 C C . VAL A 1 282 ? -1.688 -0.731 12.321 1.00 91.44 282 VAL A C 1
ATOM 2219 O O . VAL A 1 282 ? -2.788 -0.238 12.076 1.00 91.44 282 VAL A O 1
ATOM 2222 N N . HIS A 1 283 ? -0.637 0.004 12.658 1.00 91.25 283 HIS A N 1
ATOM 2223 C CA . HIS A 1 283 ? -0.658 1.455 12.800 1.00 91.25 283 HIS A CA 1
ATOM 2224 C C . HIS A 1 283 ? -0.083 2.101 11.545 1.00 91.25 283 HIS A C 1
ATOM 2226 O O . HIS A 1 283 ? 1.085 1.910 11.227 1.00 91.25 283 HIS A O 1
ATOM 2232 N N . PHE A 1 284 ? -0.890 2.884 10.841 1.00 92.88 284 PHE A N 1
ATOM 2233 C CA . PHE A 1 284 ? -0.449 3.728 9.737 1.00 92.88 284 PHE A CA 1
ATOM 2234 C C . PHE A 1 284 ? -0.218 5.151 10.235 1.00 92.88 284 PHE A C 1
ATOM 2236 O O . PHE A 1 284 ? -1.166 5.843 10.608 1.00 92.88 284 PHE A O 1
ATOM 2243 N N . VAL A 1 285 ? 1.037 5.582 10.189 1.00 92.12 285 VAL A N 1
ATOM 2244 C CA . VAL A 1 285 ? 1.464 6.970 10.339 1.00 92.12 285 VAL A CA 1
ATOM 2245 C C . VAL A 1 285 ? 1.292 7.661 8.990 1.00 92.12 285 VAL A C 1
ATOM 2247 O O . VAL A 1 285 ? 1.940 7.287 8.010 1.00 92.12 285 VAL A O 1
ATOM 2250 N N . LEU A 1 286 ? 0.382 8.635 8.933 1.00 92.56 286 LEU A N 1
ATOM 2251 C CA . LEU A 1 286 ? 0.063 9.381 7.714 1.00 92.56 286 LEU A CA 1
ATOM 2252 C C . LEU A 1 286 ? 0.838 10.706 7.596 1.00 92.56 286 LEU A C 1
ATOM 2254 O O . LEU A 1 286 ? 0.691 11.414 6.602 1.00 92.56 286 LEU A O 1
ATOM 2258 N N . ASP A 1 287 ? 1.662 11.034 8.590 1.00 90.56 287 ASP A N 1
ATOM 2259 C CA . ASP A 1 287 ? 2.547 12.201 8.594 1.00 90.56 287 ASP A CA 1
ATOM 2260 C C . ASP A 1 287 ? 3.489 12.192 7.374 1.00 90.56 287 ASP A C 1
ATOM 2262 O O . ASP A 1 287 ? 3.988 11.141 6.958 1.00 90.56 287 ASP A O 1
ATOM 2266 N N . GLY A 1 288 ? 3.711 13.364 6.770 1.00 86.19 288 GLY A N 1
ATOM 2267 C CA . GLY A 1 288 ? 4.521 13.522 5.559 1.00 86.19 288 GLY A CA 1
ATOM 2268 C C . GLY A 1 288 ? 3.893 13.009 4.254 1.00 86.19 288 GLY A C 1
ATOM 2269 O O . GLY A 1 288 ? 4.498 13.169 3.196 1.00 86.19 288 GLY A O 1
ATOM 2270 N N . LEU A 1 289 ? 2.692 12.412 4.279 1.00 85.56 289 LEU A N 1
ATOM 2271 C CA . LEU A 1 289 ? 2.032 11.908 3.064 1.00 85.56 289 LEU A CA 1
ATOM 2272 C C . LEU A 1 289 ? 1.329 13.007 2.243 1.00 85.56 289 LEU A C 1
ATOM 2274 O O . LEU A 1 289 ? 1.084 12.811 1.053 1.00 85.56 289 LEU A O 1
ATOM 2278 N N . GLY A 1 290 ? 1.002 14.154 2.843 1.00 87.06 290 GLY A N 1
ATOM 2279 C CA . GLY A 1 290 ? 0.347 15.267 2.150 1.00 87.06 290 GLY A CA 1
ATOM 2280 C C . GLY A 1 290 ? -1.058 14.921 1.634 1.00 87.06 290 GLY A C 1
ATOM 2281 O O . GLY A 1 290 ? -1.973 14.659 2.416 1.00 87.06 290 GLY A O 1
ATOM 2282 N N . ASP A 1 291 ? -1.237 14.936 0.309 1.00 84.50 291 ASP A N 1
ATOM 2283 C CA . ASP A 1 291 ? -2.522 14.683 -0.359 1.00 84.50 291 ASP A CA 1
ATOM 2284 C C . ASP A 1 291 ? -2.816 13.182 -0.530 1.00 84.50 291 ASP A C 1
ATOM 2286 O O . ASP A 1 291 ? -2.367 12.524 -1.481 1.00 84.50 291 ASP A O 1
ATOM 2290 N N . LEU A 1 292 ? -3.669 12.641 0.341 1.00 84.25 292 LEU A N 1
ATOM 2291 C CA . LEU A 1 292 ? -4.083 11.238 0.268 1.00 84.25 292 LEU A CA 1
ATOM 2292 C C . LEU A 1 292 ? -5.011 10.945 -0.925 1.00 84.25 292 LEU A C 1
ATOM 2294 O O . LEU A 1 292 ? -5.151 9.786 -1.324 1.00 84.25 292 LEU A O 1
ATOM 2298 N N . GLY A 1 293 ? -5.632 11.959 -1.530 1.00 75.81 293 GLY A N 1
ATOM 2299 C CA . GLY A 1 293 ? -6.435 11.806 -2.742 1.00 75.81 293 GLY A CA 1
ATOM 2300 C C . GLY A 1 293 ? -5.581 11.517 -3.979 1.00 75.81 293 GLY A C 1
ATOM 2301 O O . GLY A 1 293 ? -5.951 10.705 -4.832 1.00 75.81 293 GLY A O 1
ATOM 2302 N N . THR A 1 294 ? -4.394 12.114 -4.064 1.00 75.44 294 THR A N 1
ATOM 2303 C CA . THR A 1 294 ? -3.400 11.800 -5.107 1.00 75.44 294 THR A CA 1
ATOM 2304 C C . THR A 1 294 ? -2.852 10.375 -4.949 1.00 75.44 294 THR A C 1
ATOM 2306 O O . THR A 1 294 ? -2.696 9.651 -5.937 1.00 75.44 294 THR A O 1
ATOM 2309 N N . MET A 1 295 ? -2.703 9.887 -3.711 1.00 77.31 295 MET A N 1
ATOM 2310 C CA . MET A 1 295 ? -2.314 8.493 -3.450 1.00 77.31 295 MET A CA 1
ATOM 2311 C C . MET A 1 295 ? -3.331 7.469 -3.952 1.00 77.31 295 MET A C 1
ATOM 2313 O O . MET A 1 295 ? -2.931 6.428 -4.479 1.00 77.31 295 MET A O 1
ATOM 2317 N N . ALA A 1 296 ? -4.630 7.750 -3.812 1.00 73.19 296 ALA A N 1
ATOM 2318 C CA . ALA A 1 296 ? -5.697 6.873 -4.299 1.00 73.19 296 ALA A CA 1
ATOM 2319 C C . ALA A 1 296 ? -5.679 6.736 -5.831 1.00 73.19 296 ALA A C 1
ATOM 2321 O O . ALA A 1 296 ? -5.902 5.648 -6.373 1.00 73.19 296 ALA A O 1
ATOM 2322 N N . ARG A 1 297 ? -5.365 7.838 -6.524 1.00 65.06 297 ARG A N 1
ATOM 2323 C CA . ARG A 1 297 ? -5.192 7.896 -7.984 1.00 65.06 297 ARG A CA 1
ATOM 2324 C C . ARG A 1 297 ? -3.932 7.183 -8.467 1.00 65.06 297 ARG A C 1
ATOM 2326 O O . ARG A 1 297 ? -3.866 6.768 -9.624 1.00 65.06 297 ARG A O 1
ATOM 2333 N N . LYS A 1 298 ? -2.978 6.963 -7.551 1.00 65.44 298 LYS A N 1
ATOM 2334 C CA . LYS A 1 298 ? -1.611 6.504 -7.841 1.00 65.44 298 LYS A CA 1
ATOM 2335 C C . LYS A 1 298 ? -0.913 7.425 -8.836 1.00 65.44 298 LYS A C 1
ATOM 2337 O O . LYS A 1 298 ? -0.110 6.965 -9.648 1.00 65.44 298 LYS A O 1
ATOM 2342 N N . ASP A 1 299 ? -1.263 8.703 -8.785 1.00 57.12 299 ASP A N 1
ATOM 2343 C CA . ASP A 1 299 ? -0.570 9.722 -9.549 1.00 57.12 299 ASP A CA 1
ATOM 2344 C C . ASP A 1 299 ? 0.863 9.836 -9.005 1.00 57.12 299 ASP A C 1
ATOM 2346 O O . ASP A 1 299 ? 1.159 9.456 -7.866 1.00 57.12 299 ASP A O 1
ATOM 2350 N N . SER A 1 300 ? 1.777 10.326 -9.840 1.00 48.78 300 SER A N 1
ATOM 2351 C CA . SER A 1 300 ? 3.146 10.585 -9.394 1.00 48.78 300 SER A CA 1
ATOM 2352 C C . SER A 1 300 ? 3.116 11.693 -8.347 1.00 48.78 300 SER A C 1
ATOM 2354 O O . SER A 1 300 ? 2.661 12.796 -8.638 1.00 48.78 300 SER A O 1
ATOM 2356 N N . LEU A 1 301 ? 3.580 11.398 -7.136 1.00 47.78 301 LEU A N 1
ATOM 2357 C CA . LEU A 1 301 ? 3.646 12.397 -6.078 1.00 47.78 301 LEU A CA 1
ATOM 2358 C C . LEU A 1 301 ? 4.859 13.311 -6.304 1.00 47.78 301 LEU A C 1
ATOM 2360 O O . LEU A 1 301 ? 5.907 12.829 -6.754 1.00 47.78 301 LEU A O 1
ATOM 2364 N N . PRO A 1 302 ? 4.734 14.620 -6.022 1.00 39.81 302 PRO A N 1
ATOM 2365 C CA . PRO A 1 302 ? 5.896 15.491 -5.931 1.00 39.81 302 PRO A CA 1
ATOM 2366 C C . PRO A 1 302 ? 6.795 14.960 -4.806 1.00 39.81 302 PRO A C 1
ATOM 2368 O O . PRO A 1 302 ? 6.306 14.672 -3.719 1.00 39.81 302 PRO A O 1
ATOM 2371 N N . ASN A 1 303 ? 8.088 14.792 -5.095 1.00 45.75 303 ASN A N 1
ATOM 2372 C CA . ASN A 1 303 ? 9.073 14.054 -4.287 1.00 45.75 303 ASN A CA 1
ATOM 2373 C C . ASN A 1 303 ? 8.841 12.532 -4.320 1.00 45.75 303 ASN A C 1
ATOM 2375 O O . ASN A 1 303 ? 8.130 11.946 -3.507 1.00 45.75 303 ASN A O 1
ATOM 2379 N N . LYS A 1 304 ? 9.452 11.894 -5.328 1.00 51.94 304 LYS A N 1
ATOM 2380 C CA . LYS A 1 304 ? 9.404 10.452 -5.618 1.00 51.94 304 LYS A CA 1
ATOM 2381 C C . LYS A 1 304 ? 10.163 9.612 -4.582 1.00 51.94 304 LYS A C 1
ATOM 2383 O O . LYS A 1 304 ? 11.087 8.888 -4.941 1.00 51.94 304 LYS A O 1
ATOM 2388 N N . ASP A 1 305 ? 9.777 9.674 -3.319 1.00 56.12 305 ASP A N 1
ATOM 2389 C CA . ASP A 1 305 ? 10.299 8.718 -2.351 1.00 56.12 305 ASP A CA 1
ATOM 2390 C C . ASP A 1 305 ? 9.626 7.359 -2.577 1.00 56.12 305 ASP A C 1
ATOM 2392 O O . ASP A 1 305 ? 8.399 7.223 -2.529 1.00 56.12 305 ASP A O 1
ATOM 2396 N N . ASP A 1 306 ? 10.431 6.324 -2.827 1.00 54.00 306 ASP A N 1
ATOM 2397 C CA . ASP A 1 306 ? 9.956 4.955 -3.074 1.00 54.00 306 ASP A CA 1
ATOM 2398 C C . ASP A 1 306 ? 9.069 4.422 -1.930 1.00 54.00 306 ASP A C 1
ATOM 2400 O O . ASP A 1 306 ? 8.131 3.648 -2.159 1.00 54.00 306 ASP A O 1
ATOM 2404 N N . TYR A 1 307 ? 9.302 4.907 -0.706 1.00 58.75 307 TYR A N 1
ATOM 2405 C CA . TYR A 1 307 ? 8.490 4.635 0.484 1.00 58.75 307 TYR A CA 1
ATOM 2406 C C . TYR A 1 307 ? 7.042 5.119 0.347 1.00 58.75 307 TYR A C 1
ATOM 2408 O O . TYR A 1 307 ? 6.119 4.483 0.859 1.00 58.75 307 TYR A O 1
ATOM 2416 N N . VAL A 1 308 ? 6.804 6.203 -0.389 1.00 59.03 308 VAL A N 1
ATOM 2417 C CA . VAL A 1 308 ? 5.462 6.760 -0.579 1.00 59.03 308 VAL A CA 1
ATOM 2418 C C . VAL A 1 308 ? 4.664 5.924 -1.581 1.00 59.03 308 VAL A C 1
ATOM 2420 O O . VAL A 1 308 ? 3.474 5.663 -1.389 1.00 59.03 308 VAL A O 1
ATOM 2423 N N . ALA A 1 309 ? 5.324 5.399 -2.616 1.00 59.81 309 ALA A N 1
ATOM 2424 C CA . ALA A 1 309 ? 4.706 4.475 -3.567 1.00 59.81 309 ALA A CA 1
ATOM 2425 C C . ALA A 1 309 ? 4.378 3.103 -2.937 1.00 59.81 309 ALA A C 1
ATOM 2427 O O . ALA A 1 309 ? 3.370 2.465 -3.291 1.00 59.81 309 ALA A O 1
ATOM 2428 N N . ILE A 1 310 ? 5.205 2.653 -1.985 1.00 65.38 310 ILE A N 1
ATOM 2429 C CA . ILE A 1 310 ? 4.905 1.510 -1.115 1.00 65.38 310 ILE A CA 1
ATOM 2430 C C . ILE A 1 310 ? 3.681 1.822 -0.242 1.00 65.38 310 ILE A C 1
ATOM 2432 O O . ILE A 1 310 ? 2.673 1.124 -0.372 1.00 65.38 310 ILE A O 1
ATOM 2436 N N . THR A 1 311 ? 3.699 2.937 0.492 1.00 77.56 311 THR A N 1
ATOM 2437 C CA . THR A 1 311 ? 2.606 3.359 1.389 1.00 77.56 311 THR A CA 1
ATOM 2438 C C . THR A 1 311 ? 1.263 3.484 0.657 1.00 77.56 311 THR A C 1
ATOM 2440 O O . THR A 1 311 ? 0.252 2.922 1.082 1.00 77.56 311 THR A O 1
ATOM 2443 N N . SER A 1 312 ? 1.238 4.108 -0.527 1.00 80.94 312 SER A N 1
ATOM 2444 C CA . SER A 1 312 ? 0.043 4.173 -1.389 1.00 80.94 312 SER A CA 1
ATOM 2445 C C . SER A 1 312 ? -0.488 2.776 -1.758 1.00 80.94 312 SER A C 1
ATOM 2447 O O . SER A 1 312 ? -1.697 2.527 -1.762 1.00 80.94 312 SER A O 1
ATOM 2449 N N . SER A 1 313 ? 0.406 1.816 -2.024 1.00 82.62 313 SER A N 1
ATOM 2450 C CA . SER A 1 313 ? 0.054 0.420 -2.321 1.00 82.62 313 SER A CA 1
ATOM 2451 C C . SER A 1 313 ? -0.694 -0.268 -1.186 1.00 82.62 313 SER A C 1
ATOM 2453 O O . SER A 1 313 ? -1.578 -1.093 -1.449 1.00 82.62 313 SER A O 1
ATOM 2455 N N . GLU A 1 314 ? -0.269 -0.002 0.045 1.00 88.38 314 GLU A N 1
ATOM 2456 C CA . GLU A 1 314 ? -0.787 -0.608 1.267 1.00 88.38 314 GLU A CA 1
ATOM 2457 C C . GLU A 1 314 ? -2.091 0.049 1.681 1.00 88.38 314 GLU A C 1
ATOM 2459 O O . GLU A 1 314 ? -3.057 -0.668 1.918 1.00 88.38 314 GLU A O 1
ATOM 2464 N N . LEU A 1 315 ? -2.189 1.379 1.609 1.00 89.31 315 LEU A N 1
ATOM 2465 C CA . LEU A 1 315 ? -3.460 2.090 1.767 1.00 89.31 315 LEU A CA 1
ATOM 2466 C C . LEU A 1 315 ? -4.507 1.581 0.765 1.00 89.31 315 LEU A C 1
ATOM 2468 O O . LEU A 1 315 ? -5.642 1.287 1.130 1.00 89.31 315 LEU A O 1
ATOM 2472 N N . ALA A 1 316 ? -4.110 1.357 -0.489 1.00 86.56 316 ALA A N 1
ATOM 2473 C CA . ALA A 1 316 ? -4.967 0.767 -1.515 1.00 86.56 316 ALA A CA 1
ATOM 2474 C C . ALA A 1 316 ? -5.345 -0.706 -1.246 1.00 86.56 316 ALA A C 1
ATOM 2476 O O . ALA A 1 316 ? -6.371 -1.179 -1.750 1.00 86.56 316 ALA A O 1
ATOM 2477 N N . PHE A 1 317 ? -4.528 -1.452 -0.496 1.00 89.00 317 PHE A N 1
ATOM 2478 C CA . PHE A 1 317 ? -4.863 -2.792 -0.009 1.00 89.00 317 PHE A CA 1
ATOM 2479 C C . PHE A 1 317 ? -5.854 -2.710 1.159 1.00 89.00 317 PHE A C 1
ATOM 2481 O O . PHE A 1 317 ? -6.910 -3.338 1.079 1.00 89.00 317 PHE A O 1
ATOM 2488 N N . CYS A 1 318 ? -5.572 -1.870 2.158 1.00 91.88 318 CYS A N 1
ATOM 2489 C CA . CYS A 1 318 ? -6.442 -1.602 3.299 1.00 91.88 318 CYS A CA 1
ATOM 2490 C C . CYS A 1 318 ? -7.834 -1.152 2.855 1.00 91.88 318 CYS A C 1
ATOM 2492 O O . CYS A 1 318 ? -8.828 -1.730 3.271 1.00 91.88 318 CYS A O 1
ATOM 2494 N N . CYS A 1 319 ? -7.912 -0.210 1.913 1.00 89.44 319 CYS A N 1
ATOM 2495 C CA . CYS A 1 319 ? -9.168 0.290 1.362 1.00 89.44 319 CYS A CA 1
ATOM 2496 C C . CYS A 1 319 ? -10.031 -0.815 0.731 1.00 89.44 319 CYS A C 1
ATOM 2498 O O . CYS A 1 319 ? -11.260 -0.756 0.817 1.00 89.44 319 CYS A O 1
ATOM 2500 N N . ARG A 1 320 ? -9.395 -1.808 0.087 1.00 84.88 320 ARG A N 1
ATOM 2501 C CA . ARG A 1 320 ? -10.070 -2.911 -0.616 1.00 84.88 320 ARG A CA 1
ATOM 2502 C C . ARG A 1 320 ? -10.652 -3.946 0.339 1.00 84.88 320 ARG A C 1
ATOM 2504 O O . ARG A 1 320 ? -11.727 -4.457 0.061 1.00 84.88 320 ARG A O 1
ATOM 2511 N N . TYR A 1 321 ? -9.928 -4.264 1.406 1.00 88.19 321 TYR A N 1
ATOM 2512 C CA . TYR A 1 321 ? -10.303 -5.296 2.378 1.00 88.19 321 TYR A CA 1
ATOM 2513 C C . TYR A 1 321 ? -10.772 -4.698 3.710 1.00 88.19 321 TYR A C 1
ATOM 2515 O O . TYR A 1 321 ? -10.769 -5.371 4.735 1.00 88.19 321 TYR A O 1
ATOM 2523 N N . TRP A 1 322 ? -11.153 -3.419 3.692 1.00 90.75 322 TRP A N 1
ATOM 2524 C CA . TRP A 1 322 ? -11.569 -2.682 4.882 1.00 90.75 322 TRP A CA 1
ATOM 2525 C C . TRP A 1 322 ? -12.722 -3.372 5.604 1.00 90.75 322 TRP A C 1
ATOM 2527 O O . TRP A 1 322 ? -12.651 -3.595 6.807 1.00 90.75 322 TRP A O 1
ATOM 2537 N N . ASP A 1 323 ? -13.712 -3.785 4.816 1.00 86.75 323 ASP A N 1
ATOM 2538 C CA . ASP A 1 323 ? -14.941 -4.438 5.257 1.00 86.75 323 ASP A CA 1
ATOM 2539 C C . ASP A 1 323 ? -14.992 -5.889 4.740 1.00 86.75 323 ASP A C 1
ATOM 2541 O O . ASP A 1 323 ? -16.041 -6.368 4.309 1.00 86.75 323 ASP A O 1
ATOM 2545 N N . ASP A 1 324 ? -13.838 -6.568 4.666 1.00 86.38 324 ASP A N 1
ATOM 2546 C CA . ASP A 1 324 ? -13.806 -7.985 4.283 1.00 86.38 324 ASP A CA 1
ATOM 2547 C C . ASP A 1 324 ? -14.678 -8.808 5.250 1.00 86.38 324 ASP A C 1
ATOM 2549 O O . ASP A 1 324 ? -14.567 -8.623 6.461 1.00 86.38 324 ASP A O 1
ATOM 2553 N N . PRO A 1 325 ? -15.542 -9.712 4.754 1.00 81.56 325 PRO A N 1
ATOM 2554 C CA . PRO A 1 325 ? -16.510 -10.405 5.602 1.00 81.56 325 PRO A CA 1
ATOM 2555 C C . PRO A 1 325 ? -15.880 -11.393 6.589 1.00 81.56 325 PRO A C 1
ATOM 2557 O O . PRO A 1 325 ? -16.542 -11.776 7.547 1.00 81.56 325 PRO A O 1
ATOM 2560 N N . ASN A 1 326 ? -14.640 -11.835 6.354 1.00 86.44 326 ASN A N 1
ATOM 2561 C CA . ASN A 1 326 ? -13.970 -12.809 7.218 1.00 86.44 326 ASN A CA 1
ATOM 2562 C C . ASN A 1 326 ? -12.857 -12.170 8.050 1.00 86.44 326 ASN A C 1
ATOM 2564 O O . ASN A 1 326 ? -12.655 -12.546 9.201 1.00 86.44 326 ASN A O 1
ATOM 2568 N N . PHE A 1 327 ? -12.118 -11.232 7.453 1.00 89.56 327 PHE A N 1
ATOM 2569 C CA . PHE A 1 327 ? -10.970 -10.581 8.084 1.00 89.56 327 PHE A CA 1
ATOM 2570 C C . PHE A 1 327 ? -11.026 -9.062 7.863 1.00 89.56 327 PHE A C 1
ATOM 2572 O O . PHE A 1 327 ? -10.195 -8.515 7.127 1.00 89.56 327 PHE A O 1
ATOM 2579 N N . PRO A 1 328 ? -12.020 -8.368 8.448 1.00 89.50 328 PRO A N 1
ATOM 2580 C CA . PRO A 1 328 ? -12.218 -6.941 8.228 1.00 89.50 328 PRO A CA 1
ATOM 2581 C C . PRO A 1 328 ? -11.008 -6.143 8.722 1.00 89.50 328 PRO A C 1
ATOM 2583 O O . PRO A 1 328 ? -10.689 -6.106 9.913 1.00 89.50 328 PRO A O 1
ATOM 2586 N N . LEU A 1 329 ? -10.323 -5.452 7.805 1.00 93.44 329 LEU A N 1
ATOM 2587 C CA . LEU A 1 329 ? -9.156 -4.649 8.175 1.00 93.44 329 LEU A CA 1
ATOM 2588 C C . LEU A 1 329 ? -9.514 -3.454 9.069 1.00 93.44 329 LEU A C 1
ATOM 2590 O O . LEU A 1 329 ? -8.639 -2.963 9.781 1.00 93.44 329 LEU A O 1
ATOM 2594 N N . SER A 1 330 ? -10.774 -3.016 9.090 1.00 92.75 330 SER A N 1
ATOM 2595 C CA . SER A 1 330 ? -11.268 -1.964 9.989 1.00 92.75 330 SER A CA 1
ATOM 2596 C C . SER A 1 330 ? -11.072 -2.289 11.481 1.00 92.75 330 SER A C 1
ATOM 2598 O O . SER A 1 330 ? -10.842 -1.389 12.304 1.00 92.75 330 SER A O 1
ATOM 2600 N N . GLU A 1 331 ? -11.054 -3.573 11.845 1.00 90.56 331 GLU A N 1
ATOM 2601 C CA . GLU A 1 331 ? -10.846 -4.026 13.223 1.00 90.56 331 GLU A CA 1
ATOM 2602 C C . GLU A 1 331 ? -9.381 -3.927 13.657 1.00 90.56 331 GLU A C 1
ATOM 2604 O O . GLU A 1 331 ? -9.090 -3.535 14.793 1.00 90.56 331 GLU A O 1
ATOM 2609 N N . VAL A 1 332 ? -8.436 -4.159 12.742 1.00 91.62 332 VAL A N 1
ATOM 2610 C CA . VAL A 1 332 ? -7.002 -4.262 13.070 1.00 91.62 332 VAL A CA 1
ATOM 2611 C C . VAL A 1 332 ? -6.176 -3.045 12.661 1.00 91.62 332 VAL A C 1
ATOM 2613 O O . VAL A 1 332 ? -5.259 -2.660 13.381 1.00 91.62 332 VAL A O 1
ATOM 2616 N N . VAL A 1 333 ? -6.521 -2.381 11.560 1.00 94.00 333 VAL A N 1
ATOM 2617 C CA . VAL A 1 333 ? -5.772 -1.234 11.033 1.00 94.00 333 VAL A CA 1
ATOM 2618 C C . VAL A 1 333 ? -6.244 0.064 11.692 1.00 94.00 333 VAL A C 1
ATOM 2620 O O . VAL A 1 333 ? -7.437 0.257 11.946 1.00 94.00 333 VAL A O 1
ATOM 2623 N N . LYS A 1 334 ? -5.305 0.956 12.009 1.00 93.12 334 LYS A N 1
ATOM 2624 C CA . LYS A 1 334 ? -5.525 2.228 12.704 1.00 93.12 334 LYS A CA 1
ATOM 2625 C C . LYS A 1 334 ? -4.685 3.314 12.036 1.00 93.12 334 LYS A C 1
ATOM 2627 O O . LYS A 1 334 ? -3.529 3.072 11.714 1.00 93.12 334 LYS A O 1
ATOM 2632 N N . PHE A 1 335 ? -5.262 4.492 11.830 1.00 94.12 335 PHE A N 1
ATOM 2633 C CA . PHE A 1 335 ? -4.614 5.612 11.144 1.00 94.12 335 PHE A CA 1
ATOM 2634 C C . PHE A 1 335 ? -4.317 6.743 12.115 1.00 94.12 335 PHE A C 1
ATOM 2636 O O . PHE A 1 335 ? -5.145 7.034 12.984 1.00 94.12 335 PHE A O 1
ATOM 2643 N N . TYR A 1 336 ? -3.164 7.383 11.938 1.00 93.62 336 TYR A N 1
ATOM 2644 C CA . TYR A 1 336 ? -2.697 8.453 12.805 1.00 93.62 336 TYR A CA 1
ATOM 2645 C C . TYR A 1 336 ? -2.152 9.634 12.009 1.00 93.62 336 TYR A C 1
ATOM 2647 O O . TYR A 1 336 ? -1.475 9.443 10.999 1.00 93.62 336 TYR A O 1
ATOM 2655 N N . VAL A 1 337 ? -2.442 10.836 12.506 1.00 93.44 337 VAL A N 1
ATOM 2656 C CA . VAL A 1 337 ? -1.799 12.089 12.098 1.00 93.44 337 VAL A CA 1
ATOM 2657 C C . VAL A 1 337 ? -1.375 12.828 13.360 1.00 93.44 337 VAL A C 1
ATOM 2659 O O . VAL A 1 337 ? -2.205 13.040 14.251 1.00 93.44 337 VAL A O 1
ATOM 2662 N N . ASN A 1 338 ? -0.096 13.192 13.455 1.00 92.81 338 ASN A N 1
ATOM 2663 C CA . ASN A 1 338 ? 0.498 13.816 14.637 1.00 92.81 338 ASN A CA 1
ATOM 2664 C C . ASN A 1 338 ? 0.105 13.087 15.945 1.00 92.81 338 ASN A C 1
ATOM 2666 O O . ASN A 1 338 ? -0.460 13.671 16.872 1.00 92.81 338 ASN A O 1
ATOM 2670 N N . GLY A 1 339 ? 0.250 11.757 15.959 1.00 90.50 339 GLY A N 1
ATOM 2671 C CA . GLY A 1 339 ? -0.085 10.882 17.092 1.00 90.50 339 GLY A CA 1
ATOM 2672 C C . GLY A 1 339 ? -1.579 10.717 17.394 1.00 90.50 339 GLY A C 1
ATOM 2673 O O . GLY A 1 339 ? -1.954 9.857 18.193 1.00 90.50 339 GLY A O 1
ATOM 2674 N N . ASN A 1 340 ? -2.462 11.489 16.762 1.00 91.44 340 ASN A N 1
ATOM 2675 C CA . ASN A 1 340 ? -3.898 11.422 16.998 1.00 91.44 340 ASN A CA 1
ATOM 2676 C C . ASN A 1 340 ? -4.544 10.406 16.067 1.00 91.44 340 ASN A C 1
ATOM 2678 O O . ASN A 1 340 ? -4.268 10.394 14.869 1.00 91.44 340 ASN A O 1
ATOM 2682 N N . ARG A 1 341 ? -5.443 9.574 16.604 1.00 92.00 341 ARG A N 1
ATOM 2683 C CA . ARG A 1 341 ? -6.184 8.622 15.779 1.00 92.00 341 ARG A CA 1
ATOM 2684 C C . ARG A 1 341 ? -7.187 9.367 14.903 1.00 92.00 341 ARG A C 1
ATOM 2686 O O . ARG A 1 341 ? -7.984 10.162 15.405 1.00 92.00 341 ARG A O 1
ATOM 2693 N N . VAL A 1 342 ? -7.182 9.049 13.617 1.00 92.94 342 VAL A N 1
ATOM 2694 C CA . VAL A 1 342 ? -8.067 9.651 12.618 1.00 92.94 342 VAL A CA 1
ATOM 2695 C C . VAL A 1 342 ? -8.946 8.600 11.952 1.00 92.94 342 VAL A C 1
ATOM 2697 O O . VAL A 1 342 ? -8.701 7.392 12.055 1.00 92.94 342 VAL A O 1
ATOM 2700 N N . HIS A 1 343 ? -9.994 9.064 11.280 1.00 91.75 343 HIS A N 1
ATOM 2701 C CA . HIS A 1 343 ? -10.774 8.235 10.367 1.00 91.75 343 HIS A CA 1
ATOM 2702 C C . HIS A 1 343 ? -9.925 7.744 9.192 1.00 91.75 343 HIS A C 1
ATOM 2704 O O . HIS A 1 343 ? -9.001 8.433 8.752 1.00 91.75 343 HIS A O 1
ATOM 2710 N N . ALA A 1 344 ? -10.266 6.576 8.640 1.00 92.06 344 ALA A N 1
ATOM 2711 C CA . ALA A 1 344 ? -9.598 6.115 7.432 1.00 92.06 344 ALA A CA 1
ATOM 2712 C C . ALA A 1 344 ? -9.830 7.101 6.267 1.00 92.06 344 ALA A C 1
ATOM 2714 O O . ALA A 1 344 ? -10.901 7.715 6.194 1.00 92.06 344 ALA A O 1
ATOM 2715 N N . PRO A 1 345 ? -8.893 7.221 5.305 1.00 90.44 345 PRO A N 1
ATOM 2716 C CA . PRO A 1 345 ? -9.013 8.202 4.219 1.00 90.44 345 PRO A CA 1
ATOM 2717 C C . PRO A 1 345 ? -10.246 8.029 3.307 1.00 90.44 345 PRO A C 1
ATOM 2719 O O . PRO A 1 345 ? -10.612 8.907 2.534 1.00 90.44 345 PRO A O 1
ATOM 2722 N N . TRP A 1 346 ? -10.892 6.866 3.363 1.00 87.50 346 TRP A N 1
ATOM 2723 C CA . TRP A 1 346 ? -12.111 6.541 2.614 1.00 87.50 346 TRP A CA 1
ATOM 2724 C C . TRP A 1 346 ? -13.393 6.592 3.451 1.00 87.50 346 TRP A C 1
ATOM 2726 O O . TRP A 1 346 ? -14.448 6.223 2.938 1.00 87.50 346 TRP A O 1
ATOM 2736 N N . GLU A 1 347 ? -13.312 6.988 4.721 1.00 85.75 347 GLU A N 1
ATOM 2737 C CA . GLU A 1 347 ? -14.462 7.090 5.634 1.00 85.75 347 GLU A CA 1
ATOM 2738 C C . GLU A 1 347 ? -14.874 8.536 5.925 1.00 85.75 347 GLU A C 1
ATOM 2740 O O . GLU A 1 347 ? -16.049 8.789 6.195 1.00 85.75 347 GLU A O 1
ATOM 2745 N N . ALA A 1 348 ? -13.914 9.465 5.904 1.00 83.19 348 ALA A N 1
ATOM 2746 C CA . ALA A 1 348 ? -14.132 10.868 6.236 1.00 83.19 348 ALA A CA 1
ATOM 2747 C C . ALA A 1 348 ? -13.179 11.800 5.469 1.00 83.19 348 ALA A C 1
ATOM 2749 O O . ALA A 1 348 ? -12.041 11.434 5.158 1.00 83.19 348 ALA A O 1
ATOM 2750 N N . ASP A 1 349 ? -13.653 13.019 5.218 1.00 83.69 349 ASP A N 1
ATOM 2751 C CA . ASP A 1 349 ? -12.843 14.123 4.717 1.00 83.69 349 ASP A CA 1
ATOM 2752 C C . ASP A 1 349 ? -12.354 14.919 5.907 1.00 83.69 349 ASP A C 1
ATOM 2754 O O . ASP A 1 349 ? -13.120 15.238 6.824 1.00 83.69 349 ASP A O 1
ATOM 2758 N N . TRP A 1 350 ? -11.067 15.225 5.896 1.00 88.56 350 TRP A N 1
ATOM 2759 C CA . TRP A 1 350 ? -10.430 15.955 6.973 1.00 88.56 350 TRP A CA 1
ATOM 2760 C C . TRP A 1 350 ? -9.119 16.564 6.498 1.00 88.56 350 TRP A C 1
ATOM 2762 O O . TRP A 1 350 ? -8.489 16.069 5.565 1.00 88.56 350 TRP A O 1
ATOM 2772 N N . ILE A 1 351 ? -8.711 17.633 7.173 1.00 90.25 351 ILE A N 1
ATOM 2773 C CA . ILE A 1 351 ? -7.430 18.308 6.983 1.00 90.25 351 ILE A CA 1
ATOM 2774 C C . ILE A 1 351 ? -6.811 18.449 8.366 1.00 90.25 351 ILE A C 1
ATOM 2776 O O . ILE A 1 351 ? -7.457 18.937 9.292 1.00 90.25 351 ILE A O 1
ATOM 2780 N N . LEU A 1 352 ? -5.575 17.991 8.506 1.00 90.69 352 LEU A N 1
ATOM 2781 C CA . LEU A 1 352 ? -4.829 18.003 9.752 1.00 90.69 352 LEU A CA 1
ATOM 2782 C C . LEU A 1 352 ? -3.391 18.435 9.502 1.00 90.69 352 LEU A C 1
ATOM 2784 O O . LEU A 1 352 ? -2.881 18.312 8.394 1.00 90.69 352 LEU A O 1
ATOM 2788 N N . GLN A 1 353 ? -2.735 18.929 10.545 1.00 93.00 353 GLN A N 1
ATOM 2789 C CA . GLN A 1 353 ? -1.291 19.135 10.532 1.00 93.00 353 GLN A CA 1
ATOM 2790 C C . GLN A 1 353 ? -0.595 17.896 11.092 1.00 93.00 353 GLN A C 1
ATOM 2792 O O . GLN A 1 353 ? -0.999 17.382 12.140 1.00 93.00 353 GLN A O 1
ATOM 2797 N N . ASP A 1 354 ? 0.432 17.429 10.390 1.00 92.44 354 ASP A N 1
ATOM 2798 C CA . ASP A 1 354 ? 1.345 16.402 10.877 1.00 92.44 354 ASP A CA 1
ATOM 2799 C C . ASP A 1 354 ? 2.282 16.937 11.973 1.00 92.44 354 ASP A C 1
ATOM 2801 O O . ASP A 1 354 ? 2.193 18.100 12.375 1.00 92.44 354 ASP A O 1
ATOM 2805 N N . ALA A 1 355 ? 3.163 16.084 12.500 1.00 90.06 355 ALA A N 1
ATOM 2806 C CA . ALA A 1 355 ? 4.071 16.462 13.582 1.00 90.06 355 ALA A CA 1
ATOM 2807 C C . ALA A 1 355 ? 5.074 17.576 13.212 1.00 90.06 355 ALA A C 1
ATOM 2809 O O . ALA A 1 355 ? 5.645 18.184 14.114 1.00 90.06 355 ALA A O 1
ATOM 2810 N N . ASN A 1 356 ? 5.261 17.882 11.923 1.00 90.56 356 ASN A N 1
ATOM 2811 C CA . ASN A 1 356 ? 6.103 18.986 11.454 1.00 90.56 356 ASN A CA 1
ATOM 2812 C C . ASN A 1 356 ? 5.291 20.233 11.071 1.00 90.56 356 ASN A C 1
ATOM 2814 O O . ASN A 1 356 ? 5.841 21.173 10.499 1.00 90.56 356 ASN A O 1
ATOM 2818 N N . GLY A 1 357 ? 3.978 20.239 11.315 1.00 89.50 357 GLY A N 1
ATOM 2819 C CA . GLY A 1 357 ? 3.093 21.328 10.908 1.00 89.50 357 GLY A CA 1
ATOM 2820 C C . GLY A 1 357 ? 2.699 21.299 9.426 1.00 89.50 357 GLY A C 1
ATOM 2821 O O . GLY A 1 357 ? 2.001 22.204 8.967 1.00 89.50 357 GLY A O 1
ATOM 2822 N N . THR A 1 358 ? 3.096 20.272 8.667 1.00 89.81 358 THR A N 1
ATOM 2823 C CA . THR A 1 358 ? 2.716 20.134 7.254 1.00 89.81 358 THR A CA 1
ATOM 2824 C C . THR A 1 358 ? 1.297 19.591 7.147 1.00 89.81 358 THR A C 1
ATOM 2826 O O . THR A 1 358 ? 0.874 18.734 7.922 1.00 89.81 358 THR A O 1
ATOM 2829 N N . GLN A 1 359 ? 0.525 20.094 6.184 1.00 89.12 359 GLN A N 1
ATOM 2830 C CA . GLN A 1 359 ? -0.847 19.637 5.989 1.00 89.12 359 GLN A CA 1
ATOM 2831 C C . GLN A 1 359 ? -0.894 18.222 5.404 1.00 89.12 359 GLN A C 1
ATOM 2833 O O . GLN A 1 359 ? -0.318 17.946 4.353 1.00 89.12 359 GLN A O 1
ATOM 2838 N N . VAL A 1 360 ? -1.671 17.360 6.054 1.00 88.69 360 VAL A N 1
ATOM 2839 C CA . VAL A 1 360 ? -2.124 16.067 5.546 1.00 88.69 360 VAL A CA 1
ATOM 2840 C C . VAL A 1 360 ? -3.634 16.137 5.430 1.00 88.69 360 VAL A C 1
ATOM 2842 O O . VAL A 1 360 ? -4.325 16.518 6.378 1.00 88.69 360 VAL A O 1
ATOM 2845 N N . TYR A 1 361 ? -4.166 15.768 4.274 1.00 87.25 361 TYR A N 1
ATOM 2846 C CA . TYR A 1 361 ? -5.604 15.795 4.070 1.00 87.25 361 TYR A CA 1
ATOM 2847 C C . TYR A 1 361 ? -6.120 14.559 3.357 1.00 87.25 361 TYR A C 1
ATOM 2849 O O . TYR A 1 361 ? -5.493 13.983 2.465 1.00 87.25 361 TYR A O 1
ATOM 2857 N N . SER A 1 362 ? -7.309 14.166 3.788 1.00 86.62 362 SER A N 1
ATOM 2858 C CA . SER A 1 362 ? -8.091 13.088 3.221 1.00 86.62 362 SER A CA 1
ATOM 2859 C C . SER A 1 362 ? -9.150 13.646 2.285 1.00 86.62 362 SER A C 1
ATOM 2861 O O . SER A 1 362 ? -9.872 14.581 2.631 1.00 86.62 362 SER A O 1
ATOM 2863 N N . ASN A 1 363 ? -9.260 13.017 1.119 1.00 78.81 363 ASN A N 1
ATOM 2864 C CA . ASN A 1 363 ? -10.335 13.237 0.169 1.00 78.81 363 ASN A CA 1
ATOM 2865 C C . ASN A 1 363 ? -10.976 11.885 -0.170 1.00 78.8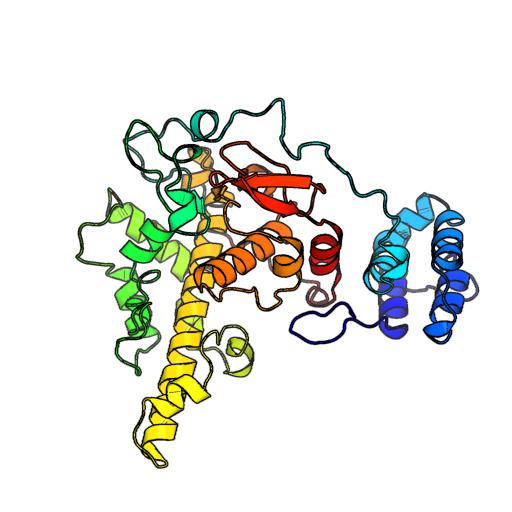1 363 ASN A C 1
ATOM 2867 O O . ASN A 1 363 ? -10.429 11.094 -0.952 1.00 78.81 363 ASN A O 1
ATOM 2871 N N . GLN A 1 364 ? -12.149 11.628 0.403 1.00 77.25 364 GLN A N 1
ATOM 2872 C CA . GLN A 1 364 ? -12.912 10.403 0.194 1.00 77.25 364 GLN A CA 1
ATOM 2873 C C . GLN A 1 364 ? -13.279 10.186 -1.265 1.00 77.25 364 GLN A C 1
ATOM 2875 O O . GLN A 1 364 ? -13.362 9.035 -1.691 1.00 77.25 364 GLN A O 1
ATOM 2880 N N . GLU A 1 365 ? -13.499 11.247 -2.045 1.00 72.00 365 GLU A N 1
ATOM 2881 C CA . GLU A 1 365 ? -13.915 11.135 -3.441 1.00 72.00 365 GLU A CA 1
ATOM 2882 C C . GLU A 1 365 ? -12.932 10.267 -4.227 1.00 72.00 365 GLU A C 1
ATOM 2884 O O . GLU A 1 365 ? -13.341 9.325 -4.906 1.00 72.00 365 GLU A O 1
ATOM 2889 N N . ALA A 1 366 ? -11.630 10.519 -4.084 1.00 71.44 366 ALA A N 1
ATOM 2890 C CA . ALA A 1 366 ? -10.598 9.775 -4.796 1.00 71.44 366 ALA A CA 1
ATOM 2891 C C . ALA A 1 366 ? -10.537 8.294 -4.369 1.00 71.44 366 ALA A C 1
ATOM 2893 O O . ALA A 1 366 ? -10.304 7.413 -5.202 1.00 71.44 366 ALA A O 1
ATOM 2894 N N . TRP A 1 367 ? -10.807 7.990 -3.097 1.00 78.19 367 TRP A N 1
ATOM 2895 C CA . TRP A 1 367 ? -10.810 6.620 -2.579 1.00 78.19 367 TRP A CA 1
ATOM 2896 C C . TRP A 1 367 ? -12.086 5.841 -2.894 1.00 78.19 367 TRP A C 1
ATOM 2898 O O . TRP A 1 367 ? -12.019 4.668 -3.271 1.00 78.19 367 TRP A O 1
ATOM 2908 N N . LEU A 1 368 ? -13.252 6.482 -2.797 1.00 70.31 368 LEU A N 1
ATOM 2909 C CA . LEU A 1 368 ? -14.507 5.957 -3.336 1.00 70.31 368 LEU A CA 1
ATOM 2910 C C . LEU A 1 368 ? -14.319 5.656 -4.813 1.00 70.31 368 LEU A C 1
ATOM 2912 O O . LEU A 1 368 ? -14.713 4.595 -5.297 1.00 70.31 368 LEU A O 1
ATOM 2916 N N . ARG A 1 369 ? -13.617 6.548 -5.510 1.00 66.25 369 ARG A N 1
ATOM 2917 C CA . ARG A 1 369 ? -13.258 6.327 -6.889 1.00 66.25 369 ARG A CA 1
ATOM 2918 C C . ARG A 1 369 ? -12.395 5.091 -7.091 1.00 66.25 369 ARG A C 1
ATOM 2920 O O . ARG A 1 369 ? -12.779 4.171 -7.817 1.00 66.25 369 ARG A O 1
ATOM 2927 N N . TYR A 1 370 ? -11.294 4.991 -6.374 1.00 71.31 370 TYR A N 1
ATOM 2928 C CA . TYR A 1 370 ? -10.481 3.786 -6.382 1.00 71.31 370 TYR A CA 1
ATOM 2929 C C . TYR A 1 370 ? -11.307 2.499 -6.140 1.00 71.31 370 TYR A C 1
ATOM 2931 O O . TYR A 1 370 ? -11.125 1.518 -6.869 1.00 71.31 370 TYR A O 1
ATOM 2939 N N . ARG A 1 371 ? -12.271 2.514 -5.205 1.00 67.38 371 ARG A N 1
ATOM 2940 C CA . ARG A 1 371 ? -13.176 1.381 -4.925 1.00 67.38 371 ARG A CA 1
ATOM 2941 C C . ARG A 1 371 ? -14.072 0.993 -6.115 1.00 67.38 371 ARG A C 1
ATOM 2943 O O . ARG A 1 371 ? -14.297 -0.197 -6.306 1.00 67.38 371 ARG A O 1
ATOM 2950 N N . TYR A 1 372 ? -14.552 1.943 -6.924 1.00 57.47 372 TYR A N 1
ATOM 2951 C CA . TYR A 1 372 ? -15.534 1.685 -8.000 1.00 57.47 372 TYR A CA 1
ATOM 2952 C C . TYR A 1 372 ? -14.958 1.609 -9.431 1.00 57.47 372 TYR A C 1
ATOM 2954 O O . TYR A 1 372 ? -15.671 1.232 -10.356 1.00 57.47 372 TYR A O 1
ATOM 2962 N N . SER A 1 373 ? -13.672 1.909 -9.619 1.00 51.31 373 SER A N 1
ATOM 2963 C CA . SER A 1 373 ? -12.991 2.138 -10.911 1.00 51.31 373 SER A CA 1
ATOM 2964 C C . SER A 1 373 ? -12.742 0.968 -11.886 1.00 51.31 373 SER A C 1
ATOM 2966 O O . SER A 1 373 ? -11.790 0.989 -12.657 1.00 51.31 373 SER A O 1
ATOM 2968 N N . ALA A 1 374 ? -13.567 -0.068 -11.918 1.00 41.91 374 ALA A N 1
ATOM 2969 C CA . ALA A 1 374 ? -13.517 -1.117 -12.948 1.00 41.91 374 ALA A CA 1
ATOM 2970 C C . ALA A 1 374 ? -12.257 -2.029 -13.045 1.00 41.91 374 ALA A C 1
ATOM 2972 O O . ALA A 1 374 ? -12.362 -3.135 -13.566 1.00 41.91 374 ALA A O 1
ATOM 2973 N N . ALA A 1 375 ? -11.123 -1.737 -12.394 1.00 42.91 375 ALA A N 1
ATOM 2974 C CA . ALA A 1 375 ? -10.087 -2.753 -12.110 1.00 42.91 375 ALA A CA 1
ATOM 2975 C C . ALA A 1 375 ? -10.492 -3.731 -10.975 1.00 42.91 375 ALA A C 1
ATOM 2977 O O . ALA A 1 375 ? -9.715 -4.605 -10.582 1.00 42.91 375 ALA A O 1
ATOM 2978 N N . GLN A 1 376 ? -11.716 -3.572 -10.454 1.00 42.31 376 GLN A N 1
ATOM 2979 C CA . GLN A 1 376 ? -12.438 -4.533 -9.618 1.00 42.31 376 GLN A CA 1
ATOM 2980 C C . GLN A 1 376 ? -13.557 -5.278 -10.380 1.00 42.31 376 GLN A C 1
ATOM 2982 O O . GLN A 1 376 ? -14.228 -6.107 -9.775 1.00 42.31 376 GLN A O 1
ATOM 2987 N N . VAL A 1 377 ? -13.726 -5.088 -11.703 1.00 36.78 377 VAL A N 1
ATOM 2988 C CA . VAL A 1 377 ? -14.576 -5.967 -12.550 1.00 36.78 377 VAL A CA 1
ATOM 2989 C C . VAL A 1 377 ? -13.832 -7.262 -12.912 1.00 36.78 377 VAL A C 1
ATOM 2991 O O . VAL A 1 377 ? -13.881 -7.772 -14.023 1.00 36.78 377 VAL A O 1
ATOM 2994 N N . ASN A 1 378 ? -13.112 -7.812 -11.940 1.00 32.44 378 ASN A N 1
ATOM 2995 C CA . ASN A 1 378 ? -12.937 -9.248 -11.836 1.00 32.44 378 ASN A CA 1
ATOM 2996 C C . ASN A 1 378 ? -13.626 -9.613 -10.514 1.00 32.44 378 ASN A C 1
ATOM 2998 O O . ASN A 1 378 ? -13.038 -9.395 -9.453 1.00 32.44 378 ASN A O 1
ATOM 3002 N N . PRO A 1 379 ? -14.894 -10.062 -10.554 1.00 33.44 379 PRO A N 1
ATOM 3003 C CA . PRO A 1 379 ? -15.771 -10.190 -9.391 1.00 33.44 379 PRO A CA 1
ATOM 3004 C C . PRO A 1 379 ? -15.410 -11.365 -8.481 1.00 33.44 379 PRO A C 1
ATOM 3006 O O . PRO A 1 379 ? -16.142 -11.657 -7.542 1.00 33.44 379 PRO A O 1
ATOM 3009 N N . VAL A 1 380 ? -14.262 -12.013 -8.678 1.00 36.78 380 VAL A N 1
ATOM 3010 C CA . VAL A 1 380 ? -13.651 -12.726 -7.564 1.00 36.78 380 VAL A CA 1
ATOM 3011 C C . VAL A 1 380 ? -12.917 -11.656 -6.775 1.00 36.78 380 VAL A C 1
ATOM 3013 O O . VAL A 1 380 ? -11.767 -11.331 -7.083 1.00 36.78 380 VAL A O 1
ATOM 3016 N N . ALA A 1 381 ? -13.586 -11.067 -5.777 1.00 47.00 381 ALA A N 1
ATOM 3017 C CA . ALA A 1 381 ? -12.886 -10.438 -4.665 1.00 47.00 381 ALA A CA 1
ATOM 3018 C C . ALA A 1 381 ? -11.796 -11.430 -4.270 1.00 47.00 381 ALA A C 1
ATOM 3020 O O . ALA A 1 381 ? -12.113 -12.495 -3.747 1.00 47.00 381 ALA A O 1
ATOM 3021 N N . LYS A 1 382 ? -10.540 -11.178 -4.682 1.00 60.97 382 LYS A N 1
ATOM 3022 C CA . LYS A 1 382 ? -9.499 -12.193 -4.510 1.00 60.97 382 LYS A CA 1
ATOM 3023 C C . LYS A 1 382 ? -9.505 -12.497 -3.023 1.00 60.97 382 LYS A C 1
ATOM 3025 O O . LYS A 1 382 ? -9.271 -11.529 -2.281 1.00 60.97 382 LYS A O 1
ATOM 3030 N N . PRO A 1 383 ? -9.794 -13.745 -2.617 1.00 71.19 383 PRO A N 1
ATOM 3031 C CA . PRO A 1 383 ? -10.118 -14.063 -1.237 1.00 71.19 383 PRO A CA 1
ATOM 3032 C C . PRO A 1 383 ? -9.026 -13.501 -0.349 1.00 71.19 383 PRO A C 1
ATOM 3034 O O . PRO A 1 383 ? -7.852 -13.512 -0.754 1.00 71.19 383 PRO A O 1
ATOM 3037 N N . PHE A 1 384 ? -9.413 -12.934 0.794 1.00 78.94 384 PHE A N 1
ATOM 3038 C CA . PHE A 1 384 ? -8.444 -12.395 1.734 1.00 78.94 384 PHE A CA 1
ATOM 3039 C C . PHE A 1 384 ? -7.320 -13.427 1.932 1.00 78.94 384 PHE A C 1
ATOM 3041 O O . PHE A 1 384 ? -7.617 -14.617 2.079 1.00 78.94 384 PHE A O 1
ATOM 3048 N N . PRO A 1 385 ? -6.044 -13.025 1.811 1.00 78.69 385 PRO A N 1
ATOM 3049 C CA . PRO A 1 385 ? -4.939 -13.953 2.003 1.00 78.69 385 PRO A CA 1
ATOM 3050 C C . PRO A 1 385 ? -5.059 -14.615 3.373 1.00 78.69 385 PRO A C 1
ATOM 3052 O O . PRO A 1 385 ? -5.184 -13.913 4.369 1.00 78.69 385 PRO A O 1
ATOM 3055 N N . ARG A 1 386 ? -5.015 -15.942 3.409 1.00 75.25 386 ARG A N 1
ATOM 3056 C CA . ARG A 1 386 ? -5.000 -16.701 4.658 1.00 75.25 386 ARG A CA 1
ATOM 3057 C C . ARG A 1 386 ? -3.552 -17.022 5.011 1.00 75.25 386 ARG A C 1
ATOM 3059 O O . ARG A 1 386 ? -2.771 -17.311 4.100 1.00 75.25 386 ARG A O 1
ATOM 3066 N N . PHE A 1 387 ? -3.233 -16.915 6.294 1.00 81.44 387 PHE A N 1
ATOM 3067 C CA . PHE A 1 387 ? -1.910 -17.115 6.873 1.00 81.44 387 PHE A CA 1
ATOM 3068 C C . PHE A 1 387 ? -1.991 -18.026 8.083 1.00 81.44 387 PHE A C 1
ATOM 3070 O O . PHE A 1 387 ? -2.963 -17.865 8.858 1.00 81.44 387 PHE A O 1
#

Sequence (387 aa):
MPFTINNAPVTFSLTEFDRLARECHPNINFGNSSLDSLRELLSRPPASILKQAVSLRISRMSQAKRTKYKRVIRYVAFHLAAISQGIVLNQVTNGRLTNRKNFLNYYATMDQTTEYVDLMYGIANARSYAPYLLPAGRPLQCDDYNNASNIGTGLAFGRQWNGTGFFNTSQRQATTSIQQGSSAPTLVRSEATRQVFSTGLLNSRYNPTEVFSMSEAKLKKDTHINFGFMRNREAAGAQGERTARKHYWAHARMVKGVRRACKGGIAMVASSHLYRGVHAKVHFVLDGLGDLGTMARKDSLPNKDDYVAITSSELAFCCRYWDDPNFPLSEVVKFYVNGNRVHAPWEADWILQDANGTQVYSNQEAWLRYRYSAAQVNPVAKPFPRF